Protein AF-A0A554L229-F1 (afdb_monomer)

Radius of gyration: 25.07 Å; Cα contacts (8 Å, |Δi|>4): 467; chains: 1; bounding box: 63×70×63 Å

pLDDT: mean 71.2, std 27.07, range [22.64, 98.06]

Sequence (435 aa):
MATAEKSLTEYTRAELLITAGRKVKTFGRPSSNILSWRRGLPQGSYSEGHNVLTDTPDIPREAVLIGDRTEFLFMEHYKRPRRWDILFIPQGRNPLAEIMNQTRPLEGGRFDPLKVEELGKGKAYAVLYRTSAQETKKIAQAIPEKGSKIVDLSAEIIDLDKMNDEEIDEDTAFMLESALCVEEYLSDYGSAGETDFRIWGGLNSAYHQWIEQESLHIIGLEQILLRTNIRMKDGTIKNGFRTSQEIRELRRQIKQREWIEPFITPDPVLNACELTVYPMEQEEITAGIYHAAAARCIEKAPTVAKLLRMIAGDENDHYNWFTVGVAQFAKFAKEATTHAIGKVIRNFYMPADEILDPKAERLKSFHSTVGVNRYSLARHLYTTTMRLVKSPLFDFLDPSEVRTAVSEYAEIDPNDDQKFRELILTRPAKNLALI

Secondary structure (DSSP, 8-state):
-TTHHHHHHHHTT-------SS------PPPP---------------------------PPPPPP-SSS---------SS----EEEEEESSS-THHHHHHH-PPPTT--PPP--EE--STTEEEEEE-S--HHHHHHHHHH---TT--EEEGGGT---GGGGGG-EEEHHHHHHHHHHHHHHTTHHHHHHHHHHHHTT-HHHHHHHHHHHHHHHHHHHHHHHHHHHSEEE-TTS-EEE-SS-HHHHHHHHHHHTTS-PPPTT--SSHHHHHHHHHHHHHHHHHHHHHHHHHHHHHHTTT-HHHHHHHHHHHHHHHHHHHHHHHHHHHHHHH-HHHHHHHHHHHHHH---HHHHHS-TTSHHHHHHHHHHT--HHHHHHHHHHHHHHHHTSGGGTTS-HHHHHHHHHHHTT--TT-HHHHIIIIISPPSS-----

Mean predicted aligned error: 14.59 Å

Solvent-accessible surface area (backbone atoms only — not comparable to full-atom values): 26002 Å² total; per-residue (Å²): 111,84,72,59,59,58,53,56,64,58,59,72,70,68,72,88,80,91,78,83,95,64,98,69,86,88,76,83,88,84,83,90,86,85,87,86,86,90,82,91,79,82,94,74,91,84,79,90,80,91,79,93,79,84,90,80,83,90,73,85,83,77,88,82,90,53,75,100,63,82,75,84,93,71,89,79,96,64,102,60,93,75,37,41,39,39,40,43,43,72,78,86,70,77,58,64,66,57,51,60,71,67,57,71,80,58,92,88,58,90,73,80,78,73,64,66,56,81,73,59,96,74,43,46,44,38,50,46,78,74,46,52,77,70,51,50,52,50,52,62,70,66,57,89,56,98,80,50,52,75,48,68,45,45,83,72,55,76,66,70,75,59,29,57,81,18,43,45,48,44,69,58,53,52,36,47,51,52,50,37,61,48,51,71,44,48,67,46,55,48,54,56,49,52,69,67,26,58,88,39,63,70,58,33,57,50,48,53,52,49,51,59,52,54,57,49,46,40,51,52,43,50,50,49,36,48,35,23,24,26,38,38,94,89,69,49,77,38,82,15,78,39,53,76,65,54,51,54,51,52,52,55,59,53,70,75,56,78,77,76,77,81,80,85,44,94,52,66,69,40,30,48,35,33,69,26,46,47,51,24,57,49,26,51,50,50,18,23,44,27,44,35,54,16,64,73,21,49,86,51,16,49,63,58,16,51,51,30,44,51,49,22,48,51,27,45,52,50,19,52,50,26,50,52,48,44,53,51,37,30,71,79,37,44,71,40,33,52,49,25,51,52,52,40,53,44,65,64,74,60,71,53,65,75,72,38,57,77,85,40,70,59,49,58,50,36,27,65,73,53,45,55,44,64,48,53,50,31,26,44,55,45,54,56,52,54,55,47,42,74,34,83,73,29,73,79,56,53,70,68,56,55,48,40,29,30,18,59,51,50,74,43,65,66,83,39,62,66,60,45,41,57,56,42,69,43,77,73,85,90,74,51,56,68,119

Nearest PDB structures (foldseek):
  6dzs-assembly1_B  TM=5.135E-01  e=1.060E+00  Mycolicibacterium hassiacum DSM 44199
  6u9d-assembly2_S-2  TM=5.053E-01  e=3.834E+00  Saccharomyces cerevisiae
  6u9d-assembly1_O  TM=2.849E-01  e=1.462E+00  Saccharomyces cerevisiae
  6u9d-assembly1_P  TM=2.665E-01  e=1.757E+00  Saccharomyces cerevisiae
  6u9d-assembly2_W-2  TM=2.901E-01  e=3.834E+00  Saccharomyces cerevisiae

Structure (mmCIF, N/CA/C/O backbone):
data_AF-A0A554L229-F1
#
_entry.id   AF-A0A554L229-F1
#
loop_
_atom_site.group_PDB
_atom_site.id
_atom_site.type_symbol
_atom_site.label_atom_id
_atom_site.label_alt_id
_atom_site.label_comp_id
_atom_site.label_asym_id
_atom_site.label_entity_id
_atom_site.label_seq_id
_atom_site.pdbx_PDB_ins_code
_atom_site.Cartn_x
_atom_site.Cartn_y
_atom_site.Cartn_z
_atom_site.occupancy
_atom_site.B_iso_or_equiv
_atom_site.auth_seq_id
_atom_site.auth_comp_id
_atom_site.auth_asym_id
_atom_site.auth_atom_id
_atom_site.pdbx_PDB_model_num
ATOM 1 N N . MET A 1 1 ? 26.329 12.599 -26.928 1.00 37.94 1 MET A N 1
ATOM 2 C CA . MET A 1 1 ? 25.759 13.905 -26.519 1.00 37.94 1 MET A CA 1
ATOM 3 C C . MET A 1 1 ? 24.803 14.472 -27.571 1.00 37.94 1 MET A C 1
ATOM 5 O O . MET A 1 1 ? 23.650 14.662 -27.227 1.00 37.94 1 MET A O 1
ATOM 9 N N . ALA A 1 2 ? 25.174 14.599 -28.853 1.00 27.39 2 ALA A N 1
ATOM 10 C CA . ALA A 1 2 ? 24.253 15.079 -29.908 1.00 27.39 2 ALA A CA 1
ATOM 11 C C . ALA A 1 2 ? 23.038 14.162 -30.217 1.00 27.39 2 ALA A C 1
ATOM 13 O O . ALA A 1 2 ? 22.063 14.595 -30.824 1.00 27.39 2 ALA A O 1
ATOM 14 N N . THR A 1 3 ? 23.069 12.894 -29.796 1.00 31.30 3 THR A N 1
ATOM 15 C CA . THR A 1 3 ? 21.941 11.949 -29.895 1.00 31.30 3 THR A CA 1
ATOM 16 C C . THR A 1 3 ? 20.962 12.027 -28.717 1.00 31.30 3 THR A C 1
ATOM 18 O O . THR A 1 3 ? 19.824 11.604 -28.875 1.00 31.30 3 THR A O 1
ATOM 21 N N . ALA A 1 4 ? 21.363 12.615 -27.582 1.00 33.75 4 ALA A N 1
ATOM 22 C CA . ALA A 1 4 ? 20.513 12.779 -26.395 1.00 33.75 4 ALA A CA 1
ATOM 23 C C . ALA A 1 4 ? 19.672 14.073 -26.438 1.00 33.75 4 ALA A C 1
ATOM 25 O O . ALA A 1 4 ? 18.568 14.117 -25.911 1.00 33.75 4 ALA A O 1
ATOM 26 N N . GLU A 1 5 ? 20.135 15.117 -27.136 1.00 30.19 5 GLU A N 1
ATOM 27 C CA . GLU A 1 5 ? 19.338 16.341 -27.345 1.00 30.19 5 GLU A CA 1
ATOM 28 C C . GLU A 1 5 ? 18.193 16.141 -28.350 1.00 30.19 5 GLU A C 1
ATOM 30 O O . GLU A 1 5 ? 17.148 16.793 -28.264 1.00 30.19 5 GLU A O 1
ATOM 35 N N . LYS A 1 6 ? 18.352 15.203 -29.293 1.00 30.55 6 LYS A N 1
ATOM 36 C CA . LYS A 1 6 ? 17.313 14.901 -30.286 1.00 30.55 6 LYS A CA 1
ATOM 37 C C . LYS A 1 6 ? 16.111 14.174 -29.677 1.00 30.55 6 LYS A C 1
ATOM 39 O O . LYS A 1 6 ? 14.998 14.431 -30.120 1.00 30.55 6 LYS A O 1
ATOM 44 N N . SER A 1 7 ? 16.315 13.345 -28.647 1.00 40.41 7 SER A N 1
ATOM 45 C CA . SER A 1 7 ? 15.213 12.681 -27.942 1.00 40.41 7 SER A CA 1
ATOM 46 C C . SER A 1 7 ? 14.443 13.661 -27.053 1.00 40.41 7 SER A C 1
ATOM 48 O O . SER A 1 7 ? 13.220 13.708 -27.145 1.00 40.41 7 SER A O 1
ATOM 50 N N . LEU A 1 8 ? 15.115 14.531 -26.287 1.00 32.31 8 LEU A N 1
ATOM 51 C CA . LEU A 1 8 ? 14.433 15.491 -25.400 1.00 32.31 8 LEU A CA 1
ATOM 52 C C . LEU A 1 8 ? 13.482 16.446 -26.144 1.00 32.31 8 LEU A C 1
ATOM 54 O O . LEU A 1 8 ? 12.397 16.749 -25.653 1.00 32.31 8 LEU A O 1
ATOM 58 N N . THR A 1 9 ? 13.867 16.887 -27.346 1.00 32.53 9 THR A N 1
ATOM 59 C CA . THR A 1 9 ? 13.079 17.849 -28.141 1.00 32.53 9 THR A CA 1
ATOM 60 C C . THR A 1 9 ? 11.821 17.216 -28.761 1.00 32.53 9 THR A C 1
ATOM 62 O O . THR A 1 9 ? 10.833 17.909 -29.012 1.00 32.53 9 THR A O 1
ATOM 65 N N . GLU A 1 10 ? 11.824 15.899 -28.999 1.00 32.06 10 GLU A N 1
ATOM 66 C CA . GLU A 1 10 ? 10.632 15.152 -29.428 1.00 32.06 10 GLU A CA 1
ATOM 67 C C . GLU A 1 10 ? 9.703 14.828 -28.244 1.00 32.06 10 GLU A C 1
ATOM 69 O O . GLU A 1 10 ? 8.482 14.852 -28.410 1.00 32.06 10 GLU A O 1
ATOM 74 N N . TYR A 1 11 ? 10.254 14.650 -27.036 1.00 33.91 11 TYR A N 1
ATOM 75 C CA . TYR A 1 11 ? 9.494 14.429 -25.797 1.00 33.91 11 TYR A CA 1
ATOM 76 C C . TYR A 1 11 ? 8.638 15.640 -25.383 1.00 33.91 11 TYR A C 1
ATOM 78 O O . TYR A 1 11 ? 7.490 15.466 -24.982 1.00 33.91 11 TYR A O 1
ATOM 86 N N . THR A 1 12 ? 9.123 16.876 -25.558 1.00 29.89 12 THR A N 1
ATOM 87 C CA . THR A 1 12 ? 8.361 18.095 -25.193 1.00 29.89 12 THR A CA 1
ATOM 88 C C . THR A 1 12 ? 7.158 18.360 -26.109 1.00 29.89 12 THR A C 1
ATOM 90 O O . THR A 1 12 ? 6.313 19.197 -25.809 1.00 29.89 12 THR A O 1
ATOM 93 N N . ARG A 1 13 ? 7.067 17.677 -27.259 1.00 25.86 13 ARG A N 1
ATOM 94 C CA . ARG A 1 13 ? 6.032 17.925 -28.278 1.00 25.86 13 ARG A CA 1
ATOM 95 C C . ARG A 1 13 ? 4.839 16.969 -28.200 1.00 25.86 13 ARG A C 1
ATOM 97 O O . ARG A 1 13 ? 3.888 17.147 -28.958 1.00 25.86 13 ARG A O 1
ATOM 104 N N . ALA A 1 14 ? 4.881 15.986 -27.300 1.00 26.55 14 ALA A N 1
ATOM 105 C CA . ALA A 1 14 ? 3.838 14.977 -27.106 1.00 26.55 14 ALA A CA 1
ATOM 106 C C . ALA A 1 14 ? 2.894 15.272 -25.919 1.00 26.55 14 ALA A C 1
ATOM 108 O O . ALA A 1 14 ? 2.173 14.379 -25.475 1.00 26.55 14 ALA A O 1
ATOM 109 N N . GLU A 1 15 ? 2.866 16.508 -25.413 1.00 29.64 15 GLU A N 1
ATOM 110 C CA . GLU A 1 15 ? 1.900 16.918 -24.391 1.00 29.64 15 GLU A CA 1
ATOM 111 C C . GLU A 1 15 ? 0.482 17.076 -24.969 1.00 29.64 15 GLU A C 1
ATOM 113 O O . GLU A 1 15 ? 0.286 17.607 -26.063 1.00 29.64 15 GLU A O 1
ATOM 118 N N . LEU A 1 16 ? -0.498 16.638 -24.168 1.00 30.58 16 LEU A N 1
ATOM 119 C CA . LEU A 1 16 ? -1.950 16.595 -24.391 1.00 30.58 16 LEU A CA 1
ATOM 120 C C . LEU A 1 16 ? -2.459 15.522 -25.357 1.00 30.58 16 LEU A C 1
ATOM 122 O O . LEU A 1 16 ? -2.734 15.799 -26.519 1.00 30.58 16 LEU A O 1
ATOM 126 N N . LEU A 1 17 ? -2.735 14.333 -24.805 1.00 24.17 17 LEU A N 1
ATOM 127 C CA . LEU A 1 17 ? -3.920 13.515 -25.108 1.00 24.17 17 LEU A CA 1
ATOM 128 C C . LEU A 1 17 ? -4.071 12.421 -24.030 1.00 24.17 17 LEU A C 1
ATOM 130 O O . LEU A 1 17 ? -3.557 11.315 -24.170 1.00 24.17 17 LEU A O 1
ATOM 134 N N . ILE A 1 18 ? -4.801 12.726 -22.954 1.00 27.67 18 ILE A N 1
ATOM 135 C CA . ILE A 1 18 ? -5.357 11.707 -22.053 1.00 27.67 18 ILE A CA 1
ATOM 136 C C . ILE A 1 18 ? -6.720 11.324 -22.629 1.00 27.67 18 ILE A C 1
ATOM 138 O O . ILE A 1 18 ? -7.575 12.177 -22.870 1.00 27.67 18 ILE A O 1
ATOM 142 N N . THR A 1 19 ? -6.925 10.049 -22.947 1.00 25.64 19 THR A N 1
ATOM 143 C CA . THR A 1 19 ? -8.244 9.536 -23.334 1.00 25.64 19 THR A CA 1
ATOM 144 C C . THR A 1 19 ? -8.440 8.171 -22.695 1.00 25.64 19 THR A C 1
ATOM 146 O O . THR A 1 19 ? -7.889 7.175 -23.158 1.00 25.64 19 THR A O 1
ATOM 149 N N . ALA A 1 20 ? -9.232 8.126 -21.624 1.00 27.44 20 ALA A N 1
ATOM 150 C CA . ALA A 1 20 ? -9.664 6.881 -21.010 1.00 27.44 20 ALA A CA 1
ATOM 151 C C . ALA A 1 20 ? -10.672 6.156 -21.922 1.00 27.44 20 ALA A C 1
ATOM 153 O O . ALA A 1 20 ? -11.583 6.750 -22.508 1.00 27.44 20 ALA A O 1
ATOM 154 N N . GLY A 1 21 ? -10.484 4.846 -22.065 1.00 24.97 21 GLY A N 1
ATOM 155 C CA . GLY A 1 21 ? -11.204 3.994 -23.001 1.00 24.97 21 GLY A CA 1
ATOM 156 C C . GLY A 1 21 ? -12.702 3.867 -22.717 1.00 24.97 21 GLY A C 1
ATOM 157 O O . GLY A 1 21 ? -13.130 3.015 -21.945 1.00 24.97 21 GLY A O 1
ATOM 158 N N . ARG A 1 22 ? -13.519 4.610 -23.468 1.00 24.34 22 ARG A N 1
ATOM 159 C CA . ARG A 1 22 ? -14.830 4.159 -23.968 1.00 24.34 22 ARG A CA 1
ATOM 160 C C . ARG A 1 22 ? -14.999 4.658 -25.401 1.00 24.34 22 ARG A C 1
ATOM 162 O O . ARG A 1 22 ? -14.650 5.791 -25.710 1.00 24.34 22 ARG A O 1
ATOM 169 N N . LYS A 1 23 ? -15.523 3.808 -26.294 1.00 27.88 23 LYS A N 1
ATOM 170 C CA . LYS A 1 23 ? -15.793 4.149 -27.704 1.00 27.88 23 LYS A CA 1
ATOM 171 C C . LYS A 1 23 ? -16.646 5.423 -27.794 1.00 27.88 23 LYS A C 1
ATOM 173 O O . LYS A 1 23 ? -17.853 5.366 -27.575 1.00 27.88 23 LYS A O 1
ATOM 178 N N . VAL A 1 24 ? -16.039 6.539 -28.190 1.00 25.31 24 VAL A N 1
ATOM 179 C CA . VAL A 1 24 ? -16.745 7.757 -28.606 1.00 25.31 24 VAL A CA 1
ATOM 180 C C . VAL A 1 24 ? -16.490 7.954 -30.097 1.00 25.31 24 VAL A C 1
ATOM 182 O O . VAL A 1 24 ? -15.347 7.997 -30.545 1.00 25.31 24 VAL A O 1
ATOM 185 N N . LYS A 1 25 ? -17.573 8.019 -30.883 1.00 23.72 25 LYS A N 1
ATOM 186 C CA . LYS A 1 25 ? -17.527 8.367 -32.309 1.00 23.72 25 LYS A CA 1
ATOM 187 C C . LYS A 1 25 ? -16.909 9.758 -32.460 1.00 23.72 25 LYS A C 1
ATOM 189 O O . LYS A 1 25 ? -17.358 10.712 -31.832 1.00 23.72 25 LYS A O 1
ATOM 194 N N . THR A 1 26 ? -15.890 9.849 -33.302 1.00 25.80 26 THR A N 1
ATOM 195 C CA . THR A 1 26 ? -15.158 11.070 -33.630 1.00 25.80 26 THR A CA 1
ATOM 196 C C . THR A 1 26 ? -16.073 12.149 -34.214 1.00 25.80 26 THR A C 1
ATOM 198 O O . THR A 1 26 ? -16.782 11.908 -35.186 1.00 25.80 26 THR A O 1
ATOM 201 N N . PHE A 1 27 ? -15.997 13.365 -33.667 1.00 23.86 27 PHE A N 1
ATOM 202 C CA . PHE A 1 27 ? -16.415 14.593 -34.346 1.00 23.86 27 PHE A CA 1
ATOM 203 C C . PHE A 1 27 ? -15.426 15.727 -34.041 1.00 23.86 27 PHE A C 1
ATOM 205 O O . PHE A 1 27 ? -15.260 16.1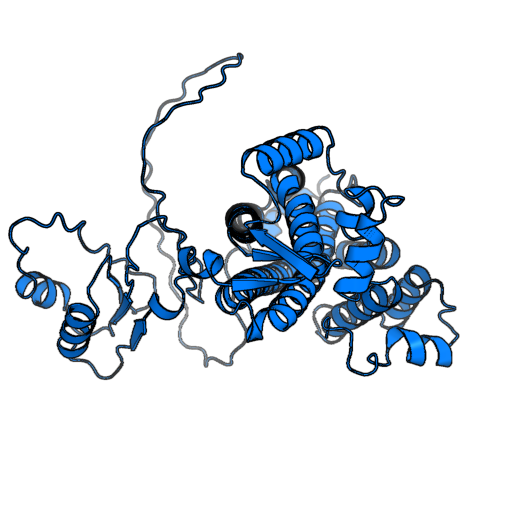14 -32.889 1.00 23.86 27 PHE A O 1
ATOM 212 N N . GLY A 1 28 ? -14.821 16.263 -35.108 1.00 26.09 28 GLY A N 1
ATOM 213 C CA . GLY A 1 28 ? -14.276 17.625 -35.189 1.00 26.09 28 GLY A CA 1
ATOM 214 C C . GLY A 1 28 ? -12.879 17.881 -34.604 1.00 26.09 28 GLY A C 1
ATOM 215 O O . GLY A 1 28 ? -12.642 17.707 -33.414 1.00 26.09 28 GLY A O 1
ATOM 216 N N . ARG A 1 29 ? -11.968 18.384 -35.451 1.00 28.12 29 ARG A N 1
ATOM 217 C CA . ARG A 1 29 ? -10.672 18.977 -35.057 1.00 28.12 29 ARG A CA 1
ATOM 218 C C . ARG A 1 29 ? -10.885 20.263 -34.232 1.00 28.12 29 ARG A C 1
ATOM 220 O O . ARG A 1 29 ? -11.740 21.052 -34.632 1.00 28.12 29 ARG A O 1
ATOM 227 N N . PRO A 1 30 ? -10.085 20.560 -33.189 1.00 28.72 30 PRO A N 1
ATOM 228 C CA . PRO A 1 30 ? -10.043 21.892 -32.596 1.00 28.72 30 PRO A CA 1
ATOM 229 C C . PRO A 1 30 ? -8.949 22.768 -33.229 1.00 28.72 30 PRO A C 1
ATOM 231 O O . PRO A 1 30 ? -7.816 22.337 -33.433 1.00 28.72 30 PRO A O 1
ATOM 234 N N . SER A 1 31 ? -9.319 24.012 -33.528 1.00 26.50 31 SER A N 1
ATOM 235 C CA . SER A 1 31 ? -8.437 25.121 -33.894 1.00 26.50 31 SER A CA 1
ATOM 236 C C . SER A 1 31 ? -7.717 25.679 -32.664 1.00 26.50 31 SER A C 1
ATOM 238 O O . SER A 1 31 ? -8.338 25.909 -31.628 1.00 26.50 31 SER A O 1
ATOM 240 N N . SER A 1 32 ? -6.422 25.938 -32.810 1.00 28.80 32 SER A N 1
ATOM 241 C CA . SER A 1 32 ? -5.545 26.611 -31.851 1.00 28.80 32 SER A CA 1
ATOM 242 C C . SER A 1 32 ? -5.944 28.071 -31.627 1.00 28.80 32 SER A C 1
ATOM 244 O O . SER A 1 32 ? -6.038 28.803 -32.606 1.00 28.80 32 SER A O 1
ATOM 246 N N . ASN A 1 33 ? -6.099 28.493 -30.368 1.00 24.30 33 ASN A N 1
ATOM 247 C CA . ASN A 1 33 ? -5.872 29.868 -29.903 1.00 24.30 33 ASN A CA 1
ATOM 248 C C . ASN A 1 33 ? -5.731 29.858 -28.370 1.00 24.30 33 ASN A C 1
ATOM 250 O O . ASN A 1 33 ? -6.716 29.658 -27.664 1.00 24.30 33 ASN A O 1
ATOM 254 N N . ILE A 1 34 ? -4.515 30.075 -27.858 1.00 24.78 34 ILE A N 1
ATOM 255 C CA . ILE A 1 34 ? -4.251 30.363 -26.440 1.00 24.78 34 ILE A CA 1
ATOM 256 C C . ILE A 1 34 ? -3.692 31.786 -26.367 1.00 24.78 34 ILE A C 1
ATOM 258 O O . ILE A 1 34 ? -2.659 32.086 -26.963 1.00 24.78 34 ILE A O 1
ATOM 262 N N . LEU A 1 35 ? -4.400 32.660 -25.650 1.00 23.56 35 LEU A N 1
ATOM 263 C CA . LEU A 1 35 ? -3.961 34.002 -25.274 1.00 23.56 35 LEU A CA 1
ATOM 264 C C . LEU A 1 35 ? -3.242 33.921 -23.923 1.00 23.56 35 LEU A C 1
ATOM 266 O O . LEU A 1 35 ? -3.842 33.556 -22.916 1.00 23.56 35 LEU A O 1
ATOM 270 N N . SER A 1 36 ? -1.961 34.283 -23.900 1.00 24.09 36 SER A N 1
ATOM 271 C CA . SER A 1 36 ? -1.165 34.428 -22.680 1.00 24.09 36 SER A CA 1
ATOM 272 C C . SER A 1 36 ? -1.418 35.782 -22.012 1.00 24.09 36 SER A C 1
ATOM 274 O O . SER A 1 36 ? -1.307 36.814 -22.677 1.00 24.09 36 SER A O 1
ATOM 276 N N . TRP A 1 37 ? -1.633 35.803 -20.696 1.00 22.64 37 TRP A N 1
ATOM 277 C CA . TRP A 1 37 ? -1.508 37.012 -19.876 1.00 22.64 37 TRP A CA 1
ATOM 278 C C . TRP A 1 37 ? -0.341 36.855 -18.894 1.00 22.64 37 TRP A C 1
ATOM 280 O O . TRP A 1 37 ? -0.386 36.035 -17.985 1.00 22.64 37 TRP A O 1
ATOM 290 N N . ARG A 1 38 ? 0.716 37.657 -19.092 1.00 26.14 38 ARG A N 1
ATOM 291 C CA . ARG A 1 38 ? 1.818 37.869 -18.138 1.00 26.14 38 ARG A CA 1
ATOM 292 C C . ARG A 1 38 ? 1.557 39.144 -17.327 1.00 26.14 38 ARG A C 1
ATOM 294 O O . ARG A 1 38 ? 1.448 40.225 -17.897 1.00 26.14 38 ARG A O 1
ATOM 301 N N . ARG A 1 39 ? 1.584 39.030 -16.001 1.00 26.48 39 ARG A N 1
ATOM 302 C CA . ARG A 1 39 ? 2.042 40.054 -15.039 1.00 26.48 39 ARG A CA 1
ATOM 303 C C . ARG A 1 39 ? 2.877 39.263 -14.024 1.00 26.48 39 ARG A C 1
ATOM 305 O O . ARG A 1 39 ? 2.386 38.265 -13.529 1.00 26.48 39 ARG A O 1
ATOM 312 N N . GLY A 1 40 ? 4.157 39.508 -13.774 1.00 29.08 40 GLY A N 1
ATOM 313 C CA . GLY A 1 40 ? 4.840 40.784 -13.607 1.00 29.08 40 GLY A CA 1
ATOM 314 C C . GLY A 1 40 ? 5.131 40.950 -12.115 1.00 29.08 40 GLY A C 1
ATOM 315 O O . GLY A 1 40 ? 4.397 41.670 -11.451 1.00 29.08 40 GLY A O 1
ATOM 316 N N . LEU A 1 41 ? 6.153 40.262 -11.591 1.00 26.88 41 LEU A N 1
ATOM 317 C CA . LEU A 1 41 ? 6.695 40.497 -10.247 1.00 26.88 41 LEU A CA 1
ATOM 318 C C . LEU A 1 41 ? 8.235 40.531 -10.296 1.00 26.88 41 LEU A C 1
ATOM 320 O O . LEU A 1 41 ? 8.818 39.862 -11.155 1.00 26.88 41 LEU A O 1
ATOM 324 N N . PRO A 1 42 ? 8.892 41.350 -9.453 1.00 28.67 42 PRO A N 1
ATOM 325 C CA . PRO A 1 42 ? 10.287 41.734 -9.630 1.00 28.67 42 PRO A CA 1
ATOM 326 C C . PRO A 1 42 ? 11.250 40.689 -9.067 1.00 28.67 42 PRO A C 1
ATOM 328 O O . PRO A 1 42 ? 10.985 40.067 -8.042 1.00 28.67 42 PRO A O 1
ATOM 331 N N . GLN A 1 43 ? 12.409 40.569 -9.715 1.00 33.81 43 GLN A N 1
ATOM 332 C CA . GLN A 1 43 ? 13.576 39.889 -9.165 1.00 33.81 43 GLN A CA 1
ATOM 333 C C . GLN A 1 43 ? 14.055 40.606 -7.896 1.00 33.81 43 GLN A C 1
ATOM 335 O O . GLN A 1 43 ? 14.365 41.796 -7.932 1.00 33.81 43 GLN A O 1
ATOM 340 N N . GLY A 1 44 ? 14.138 39.864 -6.794 1.00 26.09 44 GLY A N 1
ATOM 341 C CA . GLY A 1 44 ? 14.728 40.304 -5.537 1.00 26.09 44 GLY A CA 1
ATOM 342 C C . GLY A 1 44 ? 15.333 39.109 -4.808 1.00 26.09 44 GLY A C 1
ATOM 343 O O . GLY A 1 44 ? 14.631 38.186 -4.416 1.00 26.09 44 GLY A O 1
ATOM 344 N N . SER A 1 45 ? 16.653 39.134 -4.692 1.00 28.06 45 SER A N 1
ATOM 345 C CA . SER A 1 45 ? 17.529 38.234 -3.942 1.00 28.06 45 SER A CA 1
ATOM 346 C C . SER A 1 45 ? 17.151 38.097 -2.466 1.00 28.06 45 SER A C 1
ATOM 348 O O . SER A 1 45 ? 17.006 39.125 -1.811 1.00 28.06 45 SER A O 1
ATOM 350 N N . TYR A 1 46 ? 17.156 36.875 -1.920 1.00 25.78 46 TYR A N 1
ATOM 351 C CA . TYR A 1 46 ? 17.410 36.646 -0.494 1.00 25.78 46 TYR A CA 1
ATOM 352 C C . TYR A 1 46 ? 18.271 35.400 -0.263 1.00 25.78 46 TYR A C 1
ATOM 354 O O . TYR A 1 46 ? 18.086 34.352 -0.876 1.00 25.78 46 TYR A O 1
ATOM 362 N N . SER A 1 47 ? 19.255 35.614 0.601 1.00 26.28 47 SER A N 1
ATOM 363 C CA . SER A 1 47 ? 20.271 34.720 1.138 1.00 26.28 47 SER A CA 1
ATOM 364 C C . SER A 1 47 ? 19.751 33.848 2.287 1.00 26.28 47 SER A C 1
ATOM 366 O O . SER A 1 47 ? 18.749 34.177 2.912 1.00 26.28 47 SER A O 1
ATOM 368 N N . GLU A 1 48 ? 20.513 32.787 2.554 1.00 29.36 48 GLU A N 1
ATOM 369 C CA . GLU A 1 48 ? 20.670 31.976 3.775 1.00 29.36 48 GLU A CA 1
ATOM 370 C C . GLU A 1 48 ? 19.930 32.392 5.067 1.00 29.36 48 GLU A C 1
ATOM 372 O O . GLU A 1 48 ? 19.979 33.547 5.489 1.00 29.36 48 GLU A O 1
ATOM 377 N N . GLY A 1 49 ? 19.421 31.385 5.793 1.00 23.05 49 GLY A N 1
ATOM 378 C CA . GLY A 1 49 ? 19.261 31.439 7.252 1.00 23.05 49 GLY A CA 1
ATOM 379 C C . GLY A 1 49 ? 17.893 30.999 7.779 1.00 23.05 49 GLY A C 1
ATOM 380 O O . GLY A 1 49 ? 16.876 31.618 7.495 1.00 23.05 49 GLY A O 1
ATOM 381 N N . HIS A 1 50 ? 17.899 29.936 8.584 1.00 31.44 50 HIS A N 1
ATOM 382 C CA . HIS A 1 50 ? 16.769 29.341 9.306 1.00 31.44 50 HIS A CA 1
ATOM 383 C C . HIS A 1 50 ? 15.834 30.342 10.008 1.00 31.44 50 HIS A C 1
ATOM 385 O O . HIS A 1 50 ? 16.313 31.272 10.649 1.00 31.44 50 HIS A O 1
ATOM 391 N N . ASN A 1 51 ? 14.525 30.047 10.027 1.00 24.06 51 ASN A N 1
ATOM 392 C CA . ASN A 1 51 ? 13.691 30.170 11.229 1.00 24.06 51 ASN A CA 1
ATOM 393 C C . ASN A 1 51 ? 12.403 29.340 11.123 1.00 24.06 51 ASN A C 1
ATOM 395 O O . ASN A 1 51 ? 11.647 29.429 10.160 1.00 24.06 51 ASN A O 1
ATOM 399 N N . VAL A 1 52 ? 12.178 28.552 12.174 1.00 33.31 52 VAL A N 1
ATOM 400 C CA . VAL A 1 52 ? 10.911 27.920 12.541 1.00 33.31 52 VAL A CA 1
ATOM 401 C C . VAL A 1 52 ? 9.879 29.020 12.800 1.00 33.31 52 VAL A C 1
ATOM 403 O O . VAL A 1 52 ? 10.120 29.898 13.625 1.00 33.31 52 VAL A O 1
ATOM 406 N N . LEU A 1 53 ? 8.728 28.956 12.131 1.00 24.61 53 LEU A N 1
ATOM 407 C CA . LEU A 1 53 ? 7.525 29.698 12.507 1.00 24.61 53 LEU A CA 1
ATOM 408 C C . LEU A 1 53 ? 6.362 28.711 12.628 1.00 24.61 53 LEU A C 1
ATOM 410 O O . LEU A 1 53 ? 5.676 28.385 11.663 1.00 24.61 53 LEU A O 1
ATOM 414 N N . THR A 1 54 ? 6.185 28.215 13.849 1.00 34.50 54 THR A N 1
ATOM 415 C CA . THR A 1 54 ? 4.878 27.839 14.387 1.00 34.50 54 THR A CA 1
ATOM 416 C C . THR A 1 54 ? 4.042 29.109 14.571 1.00 34.50 54 THR A C 1
ATOM 418 O O . THR A 1 54 ? 4.602 30.154 14.892 1.00 34.50 54 THR A O 1
ATOM 421 N N . ASP A 1 55 ? 2.725 28.982 14.411 1.00 29.72 55 ASP A N 1
ATOM 422 C CA . ASP A 1 55 ? 1.674 30.001 14.589 1.00 29.72 55 ASP A CA 1
ATOM 423 C C . ASP A 1 55 ? 1.284 30.814 13.341 1.00 29.72 55 ASP A C 1
ATOM 425 O O . ASP A 1 55 ? 1.688 31.955 13.130 1.00 29.72 55 ASP A O 1
ATOM 429 N N . THR A 1 56 ? 0.357 30.247 12.563 1.00 26.06 56 THR A N 1
ATOM 430 C CA . THR A 1 56 ? -0.649 31.031 11.825 1.00 26.06 56 THR A CA 1
ATOM 431 C C . THR A 1 56 ? -2.056 30.555 12.216 1.00 26.06 56 THR A C 1
ATOM 433 O O . THR A 1 56 ? -2.298 29.348 12.231 1.00 26.06 56 THR A O 1
ATOM 436 N N . PRO A 1 57 ? -2.985 31.467 12.567 1.00 27.25 57 PRO A N 1
ATOM 437 C CA . PRO A 1 57 ? -4.367 31.120 12.881 1.00 27.25 57 PRO A CA 1
ATOM 438 C C . PRO A 1 57 ? -5.215 30.966 11.607 1.00 27.25 57 PRO A C 1
ATOM 440 O O . PRO A 1 57 ? -5.090 31.760 10.677 1.00 27.25 57 PRO A O 1
ATOM 443 N N . ASP A 1 58 ? -6.078 29.945 11.615 1.00 34.78 58 ASP A N 1
ATOM 444 C CA . ASP A 1 58 ? -7.280 29.723 10.795 1.00 34.78 58 ASP A CA 1
ATOM 445 C C . ASP A 1 58 ? -7.324 30.385 9.403 1.00 34.78 58 ASP A C 1
ATOM 447 O O . ASP A 1 58 ? -7.980 31.409 9.192 1.00 34.78 58 ASP A O 1
ATOM 451 N N . ILE A 1 59 ? -6.717 29.722 8.415 1.00 25.48 59 ILE A N 1
ATOM 452 C CA . ILE A 1 59 ? -7.033 29.917 6.993 1.00 25.48 59 ILE A CA 1
ATOM 453 C C . ILE A 1 59 ? -7.838 28.689 6.528 1.00 25.48 59 ILE A C 1
ATOM 455 O O . ILE A 1 59 ? -7.369 27.563 6.724 1.00 25.48 59 ILE A O 1
ATOM 459 N N . PRO A 1 60 ? -9.039 28.843 5.931 1.00 27.58 60 PRO A N 1
ATOM 460 C CA . PRO A 1 60 ? -9.767 27.714 5.362 1.00 27.58 60 PRO A CA 1
ATOM 461 C C . PRO A 1 60 ? -8.964 27.144 4.191 1.00 27.58 60 PRO A C 1
ATOM 463 O O . PRO A 1 60 ? -8.640 27.874 3.256 1.00 27.58 60 PRO A O 1
ATOM 466 N N . ARG A 1 61 ? -8.637 25.850 4.246 1.00 30.08 61 ARG A N 1
ATOM 467 C CA . ARG A 1 61 ? -7.984 25.143 3.139 1.00 30.08 61 ARG A CA 1
ATOM 468 C C . ARG A 1 61 ? -8.954 25.064 1.956 1.00 30.08 61 ARG A C 1
ATOM 470 O O . ARG A 1 61 ? -10.104 24.656 2.114 1.00 30.08 61 ARG A O 1
ATOM 477 N N . GLU A 1 62 ? -8.496 25.542 0.807 1.00 27.77 62 GLU A N 1
ATOM 478 C CA . GLU A 1 62 ? -9.249 25.641 -0.442 1.00 27.77 62 GLU A CA 1
ATOM 479 C C . GLU A 1 62 ? -9.492 24.252 -1.066 1.00 27.77 62 GLU A C 1
ATOM 481 O O . GLU A 1 62 ? -8.739 23.312 -0.826 1.00 27.77 62 GLU A O 1
ATOM 486 N N . ALA A 1 63 ? -10.568 24.114 -1.849 1.00 28.91 63 ALA A N 1
ATOM 487 C CA . ALA A 1 63 ? -10.917 22.875 -2.545 1.00 28.91 63 ALA A CA 1
ATOM 488 C C . ALA A 1 63 ? -10.115 22.734 -3.850 1.00 28.91 63 ALA A C 1
ATOM 490 O O . ALA A 1 63 ? -10.095 23.665 -4.658 1.00 28.91 63 ALA A O 1
ATOM 491 N N . VAL A 1 64 ? -9.517 21.562 -4.078 1.00 24.98 64 VAL A N 1
ATOM 492 C CA . VAL A 1 64 ? -8.806 21.217 -5.319 1.00 24.98 64 VAL A CA 1
ATOM 493 C C . VAL A 1 64 ? -9.704 20.339 -6.197 1.00 24.98 64 VAL A C 1
ATOM 495 O O . VAL A 1 64 ? -10.368 19.423 -5.717 1.00 24.98 64 VAL A O 1
ATOM 498 N N . LEU A 1 65 ? -9.771 20.664 -7.489 1.00 26.42 65 LEU A N 1
ATOM 499 C CA . LEU A 1 65 ? -10.505 19.916 -8.512 1.00 26.42 65 LEU A CA 1
ATOM 500 C C . LEU A 1 65 ? -9.624 18.795 -9.071 1.00 26.42 65 LEU A C 1
ATOM 502 O O . LEU A 1 65 ? -8.569 19.076 -9.635 1.00 26.42 65 LEU A O 1
ATOM 506 N N . ILE A 1 66 ? -10.102 17.553 -8.991 1.00 27.78 66 ILE A N 1
ATOM 507 C CA . ILE A 1 66 ? -9.475 16.378 -9.611 1.00 27.78 66 ILE A CA 1
ATOM 508 C C . ILE A 1 66 ? -10.315 15.974 -10.827 1.00 27.78 66 ILE A C 1
ATOM 510 O O . ILE A 1 66 ? -11.535 15.923 -10.716 1.00 27.78 66 ILE A O 1
ATOM 514 N N . GLY A 1 67 ? -9.634 15.731 -11.956 1.00 28.97 67 GLY A N 1
ATOM 515 C CA . GLY A 1 67 ? -10.075 15.326 -13.305 1.00 28.97 67 GLY A CA 1
ATOM 516 C C . GLY A 1 67 ? -11.504 14.809 -13.581 1.00 28.97 67 GLY A C 1
ATOM 517 O O . GLY A 1 67 ? -12.522 15.234 -13.053 1.00 28.97 67 GLY A O 1
ATOM 518 N N . ASP A 1 68 ? -11.628 13.945 -14.584 1.00 30.91 68 ASP A N 1
ATOM 519 C CA . ASP A 1 68 ? -12.893 13.539 -15.215 1.00 30.91 68 ASP A CA 1
ATOM 520 C C . ASP A 1 68 ? -13.748 12.553 -14.388 1.00 30.91 68 ASP A C 1
ATOM 522 O O . ASP A 1 68 ? -14.835 12.146 -14.820 1.00 30.91 68 ASP A O 1
ATOM 526 N N . ARG A 1 69 ? -13.317 12.257 -13.156 1.00 30.84 69 ARG A N 1
ATOM 527 C CA . ARG A 1 69 ? -14.146 11.755 -12.055 1.00 30.84 69 ARG A CA 1
ATOM 528 C C . ARG A 1 69 ? -13.962 12.673 -10.858 1.00 30.84 69 ARG A C 1
ATOM 530 O O . ARG A 1 69 ? -12.858 12.842 -10.366 1.00 30.84 69 ARG A O 1
ATOM 537 N N . THR A 1 70 ? -15.058 13.285 -10.436 1.00 34.72 70 THR A N 1
ATOM 538 C CA . THR A 1 70 ? -15.056 14.247 -9.342 1.00 34.72 70 THR A CA 1
ATOM 539 C C . THR A 1 70 ? -15.423 13.522 -8.054 1.00 34.72 70 THR A C 1
ATOM 541 O O . THR A 1 70 ? -16.607 13.345 -7.774 1.00 34.72 70 THR A O 1
ATOM 544 N N . GLU A 1 71 ? -14.419 13.075 -7.307 1.00 31.91 71 GLU A N 1
ATOM 545 C CA . GLU A 1 71 ? -14.565 12.638 -5.915 1.00 31.91 71 GLU A CA 1
ATOM 546 C C . GLU A 1 71 ? -13.901 13.703 -5.031 1.00 31.91 71 GLU A C 1
ATOM 548 O O . GLU A 1 71 ? -12.826 14.209 -5.355 1.00 31.91 71 GLU A O 1
ATOM 553 N N . PHE A 1 72 ? -14.594 14.141 -3.977 1.00 35.00 72 PHE A N 1
ATOM 554 C CA . PHE A 1 72 ? -14.109 15.186 -3.074 1.00 35.00 72 PHE A CA 1
ATOM 555 C C . PHE A 1 72 ? -14.063 14.646 -1.648 1.00 35.00 72 PHE A C 1
ATOM 557 O O . PHE A 1 72 ? -15.109 14.424 -1.035 1.00 35.00 72 PHE A O 1
ATOM 564 N N . LEU A 1 73 ? -12.866 14.521 -1.076 1.00 30.53 73 LEU A N 1
ATOM 565 C CA . LEU A 1 73 ? -12.717 14.212 0.341 1.00 30.53 73 LEU A CA 1
ATOM 566 C C . LEU A 1 73 ? -12.649 15.512 1.155 1.00 30.53 73 LEU A C 1
ATOM 568 O O . LEU A 1 73 ? -11.676 16.259 1.091 1.00 30.53 73 LEU A O 1
ATOM 572 N N . PHE A 1 74 ? -13.687 15.785 1.949 1.00 35.66 74 PHE A N 1
ATOM 573 C CA . PHE A 1 74 ? -13.699 16.887 2.916 1.00 35.66 74 PHE A CA 1
ATOM 574 C C . PHE A 1 74 ? -13.678 16.331 4.341 1.00 35.66 74 PHE A C 1
ATOM 576 O O . PHE A 1 74 ? -14.641 15.702 4.782 1.00 35.66 74 PHE A O 1
ATOM 583 N N . MET A 1 75 ? -12.615 16.615 5.095 1.00 29.17 75 MET A N 1
ATOM 584 C CA . MET A 1 75 ? -12.561 16.353 6.535 1.00 29.17 75 MET A CA 1
ATOM 585 C C . MET A 1 75 ? -12.802 17.656 7.303 1.00 29.17 75 MET A C 1
ATOM 587 O O . MET A 1 75 ? -11.960 18.550 7.305 1.00 29.17 75 MET A O 1
ATOM 591 N N . GLU A 1 76 ? -13.956 17.781 7.964 1.00 35.62 76 GLU A N 1
ATOM 592 C CA . GLU A 1 76 ? -14.275 18.928 8.824 1.00 35.62 76 GLU A CA 1
ATOM 593 C C . GLU A 1 76 ? -14.517 18.490 10.280 1.00 35.62 76 GLU A C 1
ATOM 595 O O . GLU A 1 76 ? -15.224 17.523 10.555 1.00 35.62 76 GLU A O 1
ATOM 600 N N . HIS A 1 77 ? -13.984 19.253 11.239 1.00 30.19 77 HIS A N 1
ATOM 601 C CA . HIS A 1 77 ? -14.297 19.133 12.666 1.00 30.19 77 HIS A CA 1
ATOM 602 C C . HIS A 1 77 ? -15.415 20.113 13.056 1.00 30.19 77 HIS A C 1
ATOM 604 O O . HIS A 1 77 ? -15.150 21.251 13.440 1.00 30.19 77 HIS A O 1
ATOM 610 N N . TYR A 1 78 ? -16.679 19.682 13.000 1.00 29.42 78 TYR A N 1
ATOM 611 C CA . TYR A 1 78 ? -17.797 20.440 13.575 1.00 29.42 78 TYR A CA 1
ATOM 612 C C . TYR A 1 78 ? -18.820 19.530 14.257 1.00 29.42 78 TYR A C 1
ATOM 614 O O . TYR A 1 78 ? -19.176 18.481 13.741 1.00 29.42 78 TYR A O 1
ATOM 622 N N . LYS A 1 79 ? -19.388 20.011 15.372 1.00 29.19 79 LYS A N 1
ATOM 623 C CA . LYS A 1 79 ? -20.401 19.332 16.212 1.00 29.19 79 LYS A CA 1
ATOM 624 C C . LYS A 1 79 ? -21.758 19.044 15.530 1.00 29.19 79 LYS A C 1
ATOM 626 O O . LYS A 1 79 ? -22.724 18.720 16.218 1.00 29.19 79 LYS A O 1
ATOM 631 N N . ARG A 1 80 ? -21.900 19.262 14.216 1.00 30.28 80 ARG A N 1
ATOM 632 C CA . ARG A 1 80 ? -23.125 18.983 13.444 1.00 30.28 80 ARG A CA 1
ATOM 633 C C . ARG A 1 80 ? -22.751 18.558 12.017 1.00 30.28 80 ARG A C 1
ATOM 635 O O . ARG A 1 80 ? -21.983 19.293 11.393 1.00 30.28 80 ARG A O 1
ATOM 642 N N . PRO A 1 81 ? -23.326 17.468 11.474 1.00 31.91 81 PRO A N 1
ATOM 643 C CA . PRO A 1 81 ? -23.074 17.055 10.098 1.00 31.91 81 PRO A CA 1
ATOM 644 C C . PRO A 1 81 ? -23.552 18.148 9.135 1.00 31.91 81 PRO A C 1
ATOM 646 O O . PRO A 1 81 ? -24.689 18.622 9.219 1.00 31.91 81 PRO A O 1
ATOM 649 N N . ARG A 1 82 ? -22.661 18.588 8.246 1.00 41.72 82 ARG A N 1
ATOM 650 C CA . ARG A 1 82 ? -22.975 19.529 7.159 1.00 41.72 82 ARG A CA 1
ATOM 651 C C . ARG A 1 82 ? -23.301 18.744 5.892 1.00 41.72 82 ARG A C 1
ATOM 653 O O . ARG A 1 82 ? -23.024 17.558 5.832 1.00 41.72 82 ARG A O 1
ATOM 660 N N . ARG A 1 83 ? -23.929 19.375 4.902 1.00 37.38 83 ARG A N 1
ATOM 661 C CA . ARG A 1 83 ? -24.276 18.756 3.615 1.00 37.38 83 ARG A CA 1
ATOM 662 C C . ARG A 1 83 ? -23.687 19.585 2.479 1.00 37.38 83 ARG A C 1
ATOM 664 O O . ARG A 1 83 ? -23.752 20.816 2.518 1.00 37.38 83 ARG A O 1
ATOM 671 N N . TRP A 1 84 ? -23.117 18.888 1.502 1.00 41.19 84 TRP A N 1
ATOM 672 C CA . TRP A 1 84 ? -22.510 19.442 0.296 1.00 41.19 84 TRP A CA 1
ATOM 673 C C . TRP A 1 84 ? -23.243 18.852 -0.910 1.00 41.19 84 TRP A C 1
ATOM 675 O O . TRP A 1 84 ? -23.509 17.652 -0.931 1.00 41.19 84 TRP A O 1
ATOM 685 N N . ASP A 1 85 ? -23.596 19.675 -1.894 1.00 38.94 85 ASP A N 1
ATOM 686 C CA . ASP A 1 85 ? -24.284 19.215 -3.103 1.00 38.94 85 ASP A CA 1
ATOM 687 C C . ASP A 1 85 ? -23.599 19.820 -4.342 1.00 38.94 85 ASP A C 1
ATOM 689 O O . ASP A 1 85 ? -23.264 21.005 -4.365 1.00 38.94 85 ASP A O 1
ATOM 693 N N . ILE A 1 86 ? -23.397 19.025 -5.396 1.00 42.59 86 ILE A N 1
ATOM 694 C CA . ILE A 1 86 ? -22.918 19.522 -6.698 1.00 42.59 86 ILE A CA 1
ATOM 695 C C . ILE A 1 86 ? -24.072 19.496 -7.689 1.00 42.59 86 ILE A C 1
ATOM 697 O O . ILE A 1 86 ? -24.747 18.475 -7.864 1.00 42.59 86 ILE A O 1
ATOM 701 N N . LEU A 1 87 ? -24.277 20.623 -8.365 1.00 40.22 87 LEU A N 1
ATOM 702 C CA . LEU A 1 87 ? -25.314 20.810 -9.360 1.00 40.22 87 LEU A CA 1
ATOM 703 C C . LEU A 1 87 ? -24.740 20.823 -10.782 1.00 40.22 87 LEU A C 1
ATOM 705 O O . LEU A 1 87 ? -23.904 21.656 -11.132 1.00 40.22 87 LEU A O 1
ATOM 709 N N . PHE A 1 88 ? -25.273 19.940 -11.626 1.00 41.97 88 PHE A N 1
ATOM 710 C CA . PHE A 1 88 ? -24.978 19.876 -13.055 1.00 41.97 88 PHE A CA 1
ATOM 711 C C . PHE A 1 88 ? -26.058 20.622 -13.851 1.00 41.97 88 PHE A C 1
ATOM 713 O O . PHE A 1 88 ? -27.241 20.287 -13.737 1.00 41.97 88 PHE A O 1
ATOM 720 N N . ILE A 1 89 ? -25.674 21.589 -14.689 1.00 43.00 89 ILE A N 1
ATOM 721 C CA . ILE A 1 89 ? -26.616 22.361 -15.518 1.00 43.00 89 ILE A CA 1
ATOM 722 C C . ILE A 1 89 ? -26.294 22.160 -17.016 1.00 43.00 89 ILE A C 1
ATOM 724 O O . ILE A 1 89 ? -25.170 22.451 -17.439 1.00 43.00 89 ILE A O 1
ATOM 728 N N . PRO A 1 90 ? -27.245 21.662 -17.835 1.00 36.59 90 PRO A N 1
ATOM 729 C CA . PRO A 1 90 ? -27.106 21.604 -19.290 1.00 36.59 90 PRO A CA 1
ATOM 730 C C . PRO A 1 90 ? -27.036 23.001 -19.930 1.00 36.59 90 PRO A C 1
ATOM 732 O O . PRO A 1 90 ? -27.543 23.985 -19.399 1.00 36.59 90 PRO A O 1
ATOM 735 N N . GLN A 1 91 ? -26.408 23.105 -21.102 1.00 40.84 91 GLN A N 1
ATOM 736 C CA . GLN A 1 91 ? -26.303 24.369 -21.834 1.00 40.84 91 GLN A CA 1
ATOM 737 C C . GLN A 1 91 ? -27.655 24.762 -22.469 1.00 40.84 91 GLN A C 1
ATOM 739 O O . GLN A 1 91 ? -28.259 23.946 -23.164 1.00 40.84 91 GLN A O 1
ATOM 744 N N . GLY A 1 92 ? -28.099 26.020 -22.311 1.00 41.91 92 GLY A N 1
ATOM 745 C CA . GLY A 1 92 ? -29.269 26.532 -23.051 1.00 41.91 92 GLY A CA 1
ATOM 746 C C . GLY A 1 92 ? -29.915 27.826 -22.541 1.00 41.91 92 GLY A C 1
ATOM 747 O O . GLY A 1 92 ? -30.547 28.543 -23.316 1.00 41.91 92 GLY A O 1
ATOM 748 N N . ARG A 1 93 ? -29.723 28.182 -21.269 1.00 45.88 93 ARG A N 1
ATOM 749 C CA . ARG A 1 93 ? -30.099 29.480 -20.678 1.00 45.88 93 ARG A CA 1
ATOM 750 C C . ARG A 1 93 ? -29.025 29.911 -19.690 1.00 45.88 93 ARG A C 1
ATOM 752 O O . ARG A 1 93 ? -28.244 29.072 -19.270 1.00 45.88 93 ARG A O 1
ATOM 759 N N . ASN A 1 94 ? -28.975 31.199 -19.344 1.00 45.84 94 ASN A N 1
ATOM 760 C CA . ASN A 1 94 ? -28.177 31.713 -18.229 1.00 45.84 94 ASN A CA 1
ATOM 761 C C . ASN A 1 94 ? -29.032 31.611 -16.950 1.00 45.84 94 ASN A C 1
ATOM 763 O O . ASN A 1 94 ? -29.737 32.568 -16.622 1.00 45.84 94 ASN A O 1
ATOM 767 N N . PRO A 1 95 ? -29.038 30.468 -16.239 1.00 48.59 95 PRO A N 1
ATOM 768 C CA . PRO A 1 95 ? -29.903 30.259 -15.082 1.00 48.59 95 PRO A CA 1
ATOM 769 C C . PRO A 1 95 ? -29.335 30.979 -13.851 1.00 48.59 95 PRO A C 1
ATOM 771 O O . PRO A 1 95 ? -29.994 31.064 -12.823 1.00 48.59 95 PRO A O 1
ATOM 774 N N . LEU A 1 96 ? -28.122 31.533 -13.962 1.00 41.41 96 LEU A N 1
ATOM 775 C CA . LEU A 1 96 ? -27.406 32.260 -12.922 1.00 41.41 96 LEU A CA 1
ATOM 776 C C . LEU A 1 96 ? -28.203 33.495 -12.490 1.00 41.41 96 LEU A C 1
ATOM 778 O O . LEU A 1 96 ? -28.355 33.748 -11.300 1.00 41.41 96 LEU A O 1
ATOM 782 N N . ALA A 1 97 ? -28.789 34.208 -13.456 1.00 45.62 97 ALA A N 1
ATOM 783 C CA . ALA A 1 97 ? -29.653 35.352 -13.188 1.00 45.62 97 ALA A CA 1
ATOM 784 C C . ALA A 1 97 ? -30.987 34.945 -12.537 1.00 45.62 97 ALA A C 1
ATOM 786 O O . ALA A 1 97 ? -31.510 35.693 -11.719 1.00 45.62 97 ALA A O 1
ATOM 787 N N . GLU A 1 98 ? -31.545 33.774 -12.858 1.00 46.59 98 GLU A N 1
ATOM 788 C CA . GLU A 1 98 ? -32.781 33.282 -12.228 1.00 46.59 98 GLU A CA 1
ATOM 789 C C . GLU A 1 98 ? -32.532 32.756 -10.809 1.00 46.59 98 GLU A C 1
ATOM 791 O O . GLU A 1 98 ? -33.281 33.103 -9.900 1.00 46.59 98 GLU A O 1
ATOM 796 N N . ILE A 1 99 ? -31.457 31.995 -10.592 1.00 47.12 99 ILE A N 1
ATOM 797 C CA . ILE A 1 99 ? -31.100 31.426 -9.285 1.00 47.12 99 ILE A CA 1
ATOM 798 C C . ILE A 1 99 ? -30.691 32.538 -8.313 1.00 47.12 99 ILE A C 1
ATOM 800 O O . ILE A 1 99 ? -31.250 32.613 -7.221 1.00 47.12 99 ILE A O 1
ATOM 804 N N . MET A 1 100 ? -29.811 33.462 -8.724 1.00 45.56 100 MET A N 1
ATOM 805 C CA . MET A 1 100 ? -29.402 34.594 -7.878 1.00 45.56 100 MET A CA 1
ATOM 806 C C . MET A 1 100 ? -30.560 35.541 -7.537 1.00 45.56 100 MET A C 1
ATOM 808 O O . MET A 1 100 ? -30.562 36.132 -6.461 1.00 45.56 100 MET A O 1
ATOM 812 N N . ASN A 1 101 ? -31.559 35.677 -8.417 1.00 47.50 101 ASN A N 1
ATOM 813 C CA . ASN A 1 101 ? -32.754 36.478 -8.133 1.00 47.50 101 ASN A CA 1
ATOM 814 C C . ASN A 1 101 ? -33.758 35.763 -7.211 1.00 47.50 101 ASN A C 1
ATOM 816 O O . ASN A 1 101 ? -34.576 36.430 -6.574 1.00 47.50 101 ASN A O 1
ATOM 820 N N . GLN A 1 102 ? -33.716 34.430 -7.123 1.00 44.22 102 GLN A N 1
ATOM 821 C CA . GLN A 1 102 ? -34.611 33.633 -6.275 1.00 44.22 102 GLN A CA 1
ATOM 822 C C . GLN A 1 102 ? -34.034 33.354 -4.879 1.00 44.22 102 GLN A C 1
ATOM 824 O O . GLN A 1 102 ? -34.796 33.210 -3.921 1.00 44.22 102 GLN A O 1
ATOM 829 N N . THR A 1 103 ? -32.710 33.328 -4.719 1.00 41.75 103 THR A N 1
ATOM 830 C CA . THR A 1 103 ? -32.049 33.189 -3.415 1.00 41.75 103 THR A CA 1
ATOM 831 C C . THR A 1 103 ? -31.766 34.564 -2.809 1.00 41.75 103 THR A C 1
ATOM 833 O O . THR A 1 103 ? -30.689 35.127 -2.992 1.00 41.75 103 THR A O 1
ATOM 836 N N . ARG A 1 104 ? -32.731 35.136 -2.075 1.00 40.09 104 ARG A N 1
ATOM 837 C CA . ARG A 1 104 ? -32.433 36.290 -1.207 1.00 40.09 104 ARG A CA 1
ATOM 838 C C . ARG A 1 104 ? -31.471 35.858 -0.090 1.00 40.09 104 ARG A C 1
ATOM 840 O O . ARG A 1 104 ? -31.665 34.770 0.454 1.00 40.09 104 ARG A O 1
ATOM 847 N N . PRO A 1 105 ? -30.500 36.699 0.311 1.00 37.59 105 PRO A N 1
ATOM 848 C CA . PRO A 1 105 ? -29.750 36.461 1.536 1.00 37.59 105 PRO A CA 1
ATOM 849 C C . PRO A 1 105 ? -30.744 36.400 2.700 1.00 37.59 105 PRO A C 1
ATOM 851 O O . PRO A 1 105 ? -31.519 37.338 2.898 1.00 37.59 105 PRO A O 1
ATOM 854 N N . LEU A 1 106 ? -30.756 35.296 3.448 1.00 36.16 106 LEU A N 1
ATOM 855 C CA . LEU A 1 106 ? -31.444 35.264 4.735 1.00 36.16 106 LEU A CA 1
ATOM 856 C C . LEU A 1 106 ? -30.713 36.228 5.674 1.00 36.16 106 LEU A C 1
ATOM 858 O O . LEU A 1 106 ? -29.484 36.188 5.778 1.00 36.16 106 LEU A O 1
ATOM 862 N N . GLU A 1 107 ? -31.466 37.109 6.332 1.00 32.91 107 GLU A N 1
ATOM 863 C CA . GLU A 1 107 ? -30.929 38.063 7.301 1.00 32.91 107 GLU A CA 1
ATOM 864 C C . GLU A 1 107 ? -30.060 37.332 8.338 1.00 32.91 107 GLU A C 1
ATOM 866 O O . GLU A 1 107 ? -30.536 36.486 9.091 1.00 32.91 107 GLU A O 1
ATOM 871 N N . GLY A 1 108 ? -28.760 37.643 8.347 1.00 38.22 108 GLY A N 1
ATOM 872 C CA . GLY A 1 108 ? -27.808 37.174 9.359 1.00 38.22 108 GLY A CA 1
ATOM 873 C C . GLY A 1 108 ? -26.875 36.024 8.959 1.00 38.22 108 GLY A C 1
ATOM 874 O O . GLY A 1 108 ? -25.966 35.714 9.726 1.00 38.22 108 GLY A O 1
ATOM 875 N N . GLY A 1 109 ? -27.019 35.420 7.775 1.00 33.19 109 GLY A N 1
ATOM 876 C CA . GLY A 1 109 ? -26.083 34.402 7.281 1.00 33.19 109 GLY A CA 1
ATOM 877 C C . GLY A 1 109 ? -25.070 34.978 6.290 1.00 33.19 109 GLY A C 1
ATOM 878 O O . GLY A 1 109 ? -25.453 35.376 5.192 1.00 33.19 109 GLY A O 1
ATOM 879 N N . ARG A 1 110 ? -23.772 34.996 6.627 1.00 34.19 110 ARG A N 1
ATOM 880 C CA . ARG A 1 110 ? -22.714 35.181 5.616 1.00 34.19 110 ARG A CA 1
ATOM 881 C C . ARG A 1 110 ? -22.694 33.940 4.716 1.00 34.19 110 ARG A C 1
ATOM 883 O O . ARG A 1 110 ? -22.143 32.914 5.103 1.00 34.19 110 ARG A O 1
ATOM 890 N N . PHE A 1 111 ? -23.329 34.025 3.552 1.00 38.47 111 PHE A N 1
ATOM 891 C CA . PHE A 1 111 ? -23.036 33.129 2.436 1.00 38.47 111 PHE A CA 1
ATOM 892 C C . PHE A 1 111 ? -21.727 33.593 1.796 1.00 38.47 111 PHE A C 1
ATOM 894 O O . PHE A 1 111 ? -21.625 34.763 1.425 1.00 38.47 111 PHE A O 1
ATOM 901 N N . ASP A 1 112 ? -20.751 32.697 1.653 1.00 41.59 112 ASP A N 1
ATOM 902 C CA . ASP A 1 112 ? -19.724 32.896 0.630 1.00 41.59 112 ASP A CA 1
ATOM 903 C C . ASP A 1 112 ? -20.379 32.637 -0.734 1.00 41.59 112 ASP A C 1
ATOM 905 O O . ASP A 1 112 ? -21.126 31.660 -0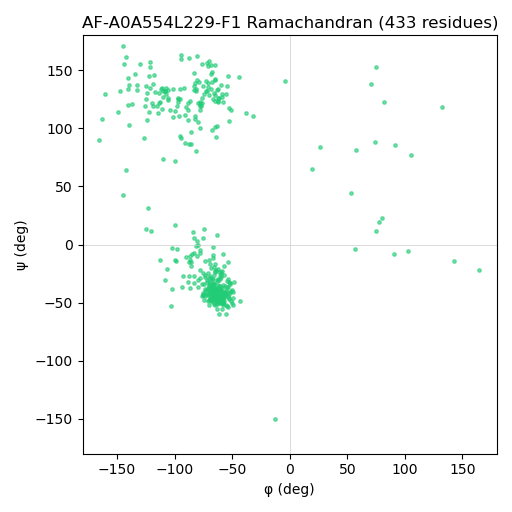.875 1.00 41.59 112 ASP A O 1
ATOM 909 N N . PRO A 1 113 ? -20.197 33.524 -1.724 1.00 36.41 113 PRO A N 1
ATOM 910 C CA . PRO A 1 113 ? -20.859 33.387 -3.007 1.00 36.41 113 PRO A CA 1
ATOM 911 C C . PRO A 1 113 ? -20.425 32.094 -3.706 1.00 36.41 113 PRO A C 1
ATOM 913 O O . PRO A 1 113 ? -19.241 31.779 -3.791 1.00 36.41 113 PRO A O 1
ATOM 916 N N . LEU A 1 114 ? -21.424 31.380 -4.231 1.00 43.19 114 LEU A N 1
ATOM 917 C CA . LEU A 1 114 ? -21.313 30.323 -5.236 1.00 43.19 114 LEU A CA 1
ATOM 918 C C . LEU A 1 114 ? -20.146 30.586 -6.201 1.00 43.19 114 LEU A C 1
ATOM 920 O O . LEU A 1 114 ? -20.230 31.489 -7.037 1.00 43.19 114 LEU A O 1
ATOM 924 N N . LYS A 1 115 ? -19.082 29.781 -6.132 1.00 41.34 115 LYS A N 1
ATOM 925 C CA . LYS A 1 115 ? -18.076 29.756 -7.195 1.00 41.34 115 LYS A CA 1
ATOM 926 C C . LYS A 1 115 ? -18.606 28.847 -8.303 1.00 41.34 115 LYS A C 1
ATOM 928 O O . LYS A 1 115 ? -18.775 27.645 -8.111 1.00 41.34 115 LYS A O 1
ATOM 933 N N . VAL A 1 116 ? -18.947 29.444 -9.440 1.00 41.69 116 VAL A N 1
ATOM 934 C CA . VAL A 1 116 ? -19.358 28.730 -10.655 1.00 41.69 116 VAL A CA 1
ATOM 935 C C . VAL A 1 116 ? -18.174 28.777 -11.609 1.00 41.69 116 VAL A C 1
ATOM 937 O O . VAL A 1 116 ? -17.776 29.861 -12.032 1.00 41.69 116 VAL A O 1
ATOM 940 N N . GLU A 1 117 ? -17.599 27.619 -11.923 1.00 44.97 117 GLU A N 1
ATOM 941 C CA . GLU A 1 117 ? -16.472 27.502 -12.851 1.00 44.97 117 GLU A CA 1
ATOM 942 C C . GLU A 1 117 ? -16.903 26.751 -14.117 1.00 44.97 117 GLU A C 1
ATOM 944 O O . GLU A 1 117 ? -17.529 25.689 -14.068 1.00 44.97 117 GLU A O 1
ATOM 949 N N . GLU A 1 118 ? -16.595 27.327 -15.281 1.00 40.25 118 GLU A N 1
ATOM 950 C CA . GLU A 1 118 ? -16.871 26.716 -16.581 1.00 40.25 118 GLU A CA 1
ATOM 951 C C . GLU A 1 118 ? -15.715 25.777 -16.958 1.00 40.25 118 GLU A C 1
ATOM 953 O O . GLU A 1 118 ? -14.683 26.201 -17.475 1.00 40.25 118 GLU A O 1
ATOM 958 N N . LEU A 1 119 ? -15.882 24.481 -16.687 1.00 42.69 119 LEU A N 1
ATOM 959 C CA . LEU A 1 119 ? -14.848 23.464 -16.901 1.00 42.69 119 LEU A CA 1
ATOM 960 C C . LEU A 1 119 ? -15.081 22.699 -18.212 1.00 42.69 119 LEU A C 1
ATOM 962 O O . LEU A 1 119 ? -15.450 21.526 -18.226 1.00 42.69 119 LEU A O 1
ATOM 966 N N . GLY A 1 120 ? -14.840 23.383 -19.333 1.00 38.38 120 GLY A N 1
ATOM 967 C CA . GLY A 1 120 ? -14.681 22.771 -20.657 1.00 38.38 120 GLY A CA 1
ATOM 968 C C . GLY A 1 120 ? -15.957 22.276 -21.367 1.00 38.38 120 GLY A C 1
ATOM 969 O O . GLY A 1 120 ? -16.970 21.927 -20.769 1.00 38.38 120 GLY A O 1
ATOM 970 N N . LYS A 1 121 ? -15.882 22.269 -22.711 1.00 38.38 121 LYS A N 1
ATOM 971 C CA . LYS A 1 121 ? -16.857 21.774 -23.717 1.00 38.38 121 LYS A CA 1
ATOM 972 C C . LYS A 1 121 ? -18.319 21.607 -23.242 1.00 38.38 121 LYS A C 1
ATOM 974 O O . LYS A 1 121 ? -18.875 20.511 -23.299 1.00 38.38 121 LYS A O 1
ATOM 979 N N . GLY A 1 122 ? -18.975 22.713 -22.885 1.00 48.09 122 GLY A N 1
ATOM 980 C CA . GLY A 1 122 ? -20.442 22.801 -22.875 1.00 48.09 122 GLY A CA 1
ATOM 981 C C . GLY A 1 122 ? -21.160 22.196 -21.664 1.00 48.09 122 GLY A C 1
ATOM 982 O O . GLY A 1 122 ? -22.340 21.865 -21.777 1.00 48.09 122 GLY A O 1
ATOM 983 N N . LYS A 1 123 ? -20.490 22.053 -20.515 1.00 43.47 123 LYS A N 1
ATOM 984 C CA . LYS A 1 123 ? -21.132 21.716 -19.234 1.00 43.47 123 LYS A CA 1
ATOM 985 C C . LYS A 1 123 ? -20.780 22.770 -18.188 1.00 43.47 123 LYS A C 1
ATOM 987 O O . LYS A 1 123 ? -19.604 23.035 -17.965 1.00 43.47 123 LYS A O 1
ATOM 992 N N . ALA A 1 124 ? -21.794 23.363 -17.562 1.00 45.94 124 ALA A N 1
ATOM 993 C CA . ALA A 1 124 ? -21.606 24.259 -16.427 1.00 45.94 124 ALA A CA 1
ATOM 994 C C . ALA A 1 124 ? -21.783 23.471 -15.122 1.00 45.94 124 ALA A C 1
ATOM 996 O O . ALA A 1 124 ? -22.745 22.707 -14.978 1.00 45.94 124 ALA A O 1
ATOM 997 N N . TYR A 1 125 ? -20.862 23.670 -14.179 1.00 46.12 125 TYR A N 1
ATOM 998 C CA . TYR A 1 125 ? -20.919 23.091 -12.839 1.00 46.12 125 TYR A CA 1
ATOM 999 C C . TYR A 1 125 ? -21.182 24.206 -11.831 1.00 46.12 125 TYR A C 1
ATOM 1001 O O . TYR A 1 125 ? -20.547 25.258 -11.883 1.00 46.12 125 TYR A O 1
ATOM 1009 N N . ALA A 1 126 ? -22.104 23.977 -10.902 1.00 47.91 126 ALA A N 1
ATOM 1010 C CA . ALA A 1 126 ? -22.267 24.819 -9.726 1.00 47.91 126 ALA A CA 1
ATOM 1011 C C . ALA A 1 126 ? -22.016 23.965 -8.479 1.00 47.91 126 ALA A C 1
ATOM 1013 O O . ALA A 1 126 ? -22.719 22.983 -8.241 1.00 47.91 126 ALA A O 1
ATOM 1014 N N . VAL A 1 127 ? -21.008 24.330 -7.687 1.00 47.09 127 VAL A N 1
ATOM 1015 C CA . VAL A 1 127 ? -20.747 23.709 -6.383 1.00 47.09 127 VAL A CA 1
ATOM 1016 C C . VAL A 1 127 ? -21.552 24.478 -5.338 1.00 47.09 127 VAL A C 1
ATOM 1018 O O . VAL A 1 127 ? -21.333 25.674 -5.139 1.00 47.09 127 VAL A O 1
ATOM 1021 N N . LEU A 1 128 ? -22.523 23.822 -4.698 1.00 47.53 128 LEU A N 1
ATOM 1022 C CA . LEU A 1 128 ? -23.325 24.430 -3.637 1.00 47.53 128 LEU A CA 1
ATOM 1023 C C . LEU A 1 128 ? -22.621 24.218 -2.297 1.00 47.53 128 LEU A C 1
ATOM 1025 O O . LEU A 1 128 ? -22.610 23.122 -1.735 1.00 47.53 128 LEU A O 1
ATOM 1029 N N . TYR A 1 129 ? -22.061 25.300 -1.766 1.00 44.56 129 TYR A N 1
ATOM 1030 C CA . TYR A 1 129 ? -21.508 25.331 -0.420 1.00 44.56 129 TYR A CA 1
ATOM 1031 C C . TYR A 1 129 ? -22.659 25.454 0.592 1.00 44.56 129 TYR A C 1
ATOM 1033 O O . TYR A 1 129 ? -23.418 26.419 0.548 1.00 44.56 129 TYR A O 1
ATOM 1041 N N . ARG A 1 130 ? -22.755 24.498 1.531 1.00 51.50 130 ARG A N 1
ATOM 1042 C CA . ARG A 1 130 ? -23.579 24.566 2.757 1.00 51.50 130 ARG A CA 1
ATOM 1043 C C . ARG A 1 130 ? -25.083 24.799 2.532 1.00 51.50 130 ARG A C 1
ATOM 1045 O O . ARG A 1 130 ? -25.579 25.900 2.760 1.00 51.50 130 ARG A O 1
ATOM 1052 N N . THR A 1 131 ? -25.842 23.752 2.209 1.00 50.44 131 THR A N 1
ATOM 1053 C CA . THR A 1 131 ? -27.318 23.842 2.213 1.00 50.44 131 THR A CA 1
ATOM 1054 C C . THR A 1 131 ? -27.939 22.810 3.154 1.00 50.44 131 THR A C 1
ATOM 1056 O O . THR A 1 131 ? -27.402 21.720 3.350 1.00 50.44 131 THR A O 1
ATOM 1059 N N . SER A 1 132 ? -29.045 23.153 3.817 1.00 60.88 132 SER A N 1
ATOM 1060 C CA . SER A 1 132 ? -29.824 22.168 4.576 1.00 60.88 132 SER A CA 1
ATOM 1061 C C . SER A 1 132 ? -30.504 21.179 3.623 1.00 60.88 132 SER A C 1
ATOM 1063 O O . SER A 1 132 ? -30.849 21.542 2.504 1.00 60.88 132 SER A O 1
ATOM 1065 N N . ALA A 1 133 ? -30.810 19.952 4.066 1.00 56.56 133 ALA A N 1
ATOM 1066 C CA . ALA A 1 133 ? -31.505 18.963 3.224 1.00 56.56 133 ALA A CA 1
ATOM 1067 C C . ALA A 1 133 ? -32.825 19.491 2.616 1.00 56.56 133 ALA A C 1
ATOM 1069 O O . ALA A 1 133 ? -33.242 19.081 1.530 1.00 56.56 133 ALA A O 1
ATOM 1070 N N . GLN A 1 134 ? -33.491 20.418 3.312 1.00 60.34 134 GLN A N 1
ATOM 1071 C CA . GLN A 1 134 ? -34.709 21.065 2.837 1.00 60.34 134 GLN A CA 1
ATOM 1072 C C . GLN A 1 134 ? -34.425 22.136 1.770 1.00 60.34 134 GLN A C 1
ATOM 1074 O O . GLN A 1 134 ? -35.220 22.286 0.843 1.00 60.34 134 GLN A O 1
ATOM 1079 N N . GLU A 1 135 ? -33.298 22.845 1.855 1.00 60.66 135 GLU A N 1
ATOM 1080 C CA . GLU A 1 135 ? -32.819 23.774 0.822 1.00 60.66 135 GLU A CA 1
ATOM 1081 C C . GLU A 1 135 ? -32.279 23.043 -0.401 1.00 60.66 135 GLU A C 1
ATOM 1083 O O . GLU A 1 135 ? -32.673 23.408 -1.505 1.00 60.66 135 GLU A O 1
ATOM 1088 N N . THR A 1 136 ? -31.507 21.961 -0.238 1.00 57.25 136 THR A N 1
ATOM 1089 C CA . THR A 1 136 ? -31.101 21.092 -1.354 1.00 57.25 136 THR A CA 1
ATOM 1090 C C . THR A 1 136 ? -32.321 20.646 -2.146 1.00 57.25 136 THR A C 1
ATOM 1092 O O . THR A 1 136 ? -32.345 20.732 -3.369 1.00 57.25 136 THR A O 1
ATOM 1095 N N . LYS A 1 137 ? -33.378 20.208 -1.448 1.00 61.78 137 LYS A N 1
ATOM 1096 C CA . LYS A 1 137 ? -34.624 19.763 -2.078 1.00 61.78 137 LYS A CA 1
ATOM 1097 C C . LYS A 1 137 ? -35.339 20.901 -2.812 1.00 61.78 137 LYS A C 1
ATOM 1099 O O . LYS A 1 137 ? -35.874 20.664 -3.889 1.00 61.78 137 LYS A O 1
ATOM 1104 N N . LYS A 1 138 ? -35.332 22.123 -2.269 1.00 64.81 138 LYS A N 1
ATOM 1105 C CA . LYS A 1 138 ? -35.882 23.309 -2.949 1.00 64.81 138 LYS A CA 1
ATOM 1106 C C . LYS A 1 138 ? -35.071 23.682 -4.189 1.00 64.81 138 LYS A C 1
ATOM 1108 O O . LYS A 1 138 ? -35.665 23.944 -5.226 1.00 64.81 138 LYS A O 1
ATOM 1113 N N . ILE A 1 139 ? -33.742 23.654 -4.102 1.00 63.34 139 ILE A N 1
ATOM 1114 C CA . ILE A 1 139 ? -32.841 23.912 -5.231 1.00 63.34 139 ILE A CA 1
ATOM 1115 C C . ILE A 1 139 ? -33.061 22.852 -6.313 1.00 63.34 139 ILE A C 1
ATOM 1117 O O . ILE A 1 139 ? -33.328 23.210 -7.454 1.00 63.34 139 ILE A O 1
ATOM 1121 N N . ALA A 1 140 ? -33.084 21.568 -5.937 1.00 60.88 140 ALA A N 1
ATOM 1122 C CA . ALA A 1 140 ? -33.412 20.433 -6.804 1.00 60.88 140 ALA A CA 1
ATOM 1123 C C . ALA A 1 140 ? -34.734 20.603 -7.552 1.00 60.88 140 ALA A C 1
ATOM 1125 O O . ALA A 1 140 ? -34.829 20.267 -8.727 1.00 60.88 140 ALA A O 1
ATOM 1126 N N . GLN A 1 141 ? -35.750 21.131 -6.870 1.00 65.00 141 GLN A N 1
ATOM 1127 C CA . GLN A 1 141 ? -37.063 21.407 -7.448 1.00 65.00 141 GLN A CA 1
ATOM 1128 C C . GLN A 1 141 ? -37.078 22.654 -8.346 1.00 65.00 141 GLN A C 1
ATOM 1130 O O . GLN A 1 141 ? -37.941 22.751 -9.213 1.00 65.00 141 GLN A O 1
ATOM 1135 N N . ALA A 1 142 ? -36.151 23.593 -8.143 1.00 62.06 142 ALA A N 1
ATOM 1136 C CA . ALA A 1 142 ? -36.050 24.841 -8.894 1.00 62.06 142 ALA A CA 1
ATOM 1137 C C . ALA A 1 142 ? -35.226 24.720 -10.189 1.00 62.06 142 ALA A C 1
ATOM 1139 O O . ALA A 1 142 ? -35.295 25.616 -11.025 1.00 62.06 142 ALA A O 1
ATOM 1140 N N . ILE A 1 143 ? -34.470 23.633 -10.383 1.00 60.94 143 ILE A N 1
ATOM 1141 C CA . ILE A 1 143 ? -33.703 23.396 -11.614 1.00 60.94 143 ILE A CA 1
ATOM 1142 C C . ILE A 1 143 ? -34.637 22.793 -12.673 1.00 60.94 143 ILE A C 1
ATOM 1144 O O . ILE A 1 143 ? -35.017 21.626 -12.550 1.00 60.94 143 ILE A O 1
ATOM 1148 N N . PRO A 1 144 ? -35.032 23.539 -13.722 1.00 48.12 144 PRO A N 1
ATOM 1149 C CA . PRO A 1 144 ? -36.172 23.150 -14.554 1.00 48.12 144 PRO A CA 1
ATOM 1150 C C . PRO A 1 144 ? -35.863 22.090 -15.621 1.00 48.12 144 PRO A C 1
ATOM 1152 O O . PRO A 1 144 ? -36.738 21.779 -16.431 1.00 48.12 144 PRO A O 1
ATOM 1155 N N . GLU A 1 145 ? -34.640 21.556 -15.698 1.00 56.69 145 GLU A N 1
ATOM 1156 C CA . GLU A 1 145 ? -34.188 20.858 -16.902 1.00 56.69 145 GLU A CA 1
ATOM 1157 C C . GLU A 1 145 ? -34.015 19.344 -16.767 1.00 56.69 145 GLU A C 1
ATOM 1159 O O . GLU A 1 145 ? -33.353 18.792 -15.886 1.00 56.69 145 GLU A O 1
ATOM 1164 N N . LYS A 1 146 ? -34.584 18.666 -17.765 1.00 51.66 146 LYS A N 1
ATOM 1165 C CA . LYS A 1 146 ? -34.447 17.242 -18.047 1.00 51.66 146 LYS A CA 1
ATOM 1166 C C . LYS A 1 146 ? -32.982 16.943 -18.403 1.00 51.66 146 LYS A C 1
ATOM 1168 O O . LYS A 1 146 ? -32.594 17.054 -19.560 1.00 51.66 146 LYS A O 1
ATOM 1173 N N . GLY A 1 147 ? -32.171 16.576 -17.411 1.00 55.41 147 GLY A N 1
ATOM 1174 C CA . GLY A 1 147 ? -30.751 16.243 -17.599 1.00 55.41 147 GLY A CA 1
ATOM 1175 C C . GLY A 1 147 ? -29.822 16.710 -16.477 1.00 55.41 147 GLY A C 1
ATOM 1176 O O . GLY A 1 147 ? -28.697 16.221 -16.395 1.00 55.41 147 GLY A O 1
ATOM 1177 N N . SER A 1 148 ? -30.282 17.595 -15.592 1.00 55.09 148 SER A N 1
ATOM 1178 C CA . SER A 1 148 ? -29.547 17.952 -14.378 1.00 55.09 148 SER A CA 1
ATOM 1179 C C . SER A 1 148 ? -29.544 16.796 -13.378 1.00 55.09 148 SER A C 1
ATOM 1181 O O . SER A 1 148 ? -30.594 16.249 -13.040 1.00 55.09 148 SER A O 1
ATOM 1183 N N . LYS A 1 149 ? -28.357 16.428 -12.888 1.00 58.34 149 LYS A N 1
ATOM 1184 C CA . LYS A 1 149 ? -28.182 15.515 -11.753 1.00 58.34 149 LYS A CA 1
ATOM 1185 C C . LYS A 1 149 ? -27.710 16.350 -10.569 1.00 58.34 149 LYS A C 1
ATOM 1187 O O . LYS A 1 149 ? -26.841 17.196 -10.738 1.00 58.34 149 LYS A O 1
ATOM 1192 N N . ILE A 1 150 ? -28.288 16.130 -9.397 1.00 56.69 150 ILE A N 1
ATOM 1193 C CA . ILE A 1 150 ? -27.683 16.581 -8.145 1.00 56.69 150 ILE A CA 1
ATOM 1194 C C . ILE A 1 150 ? -26.913 15.397 -7.598 1.00 56.69 150 ILE A C 1
ATOM 1196 O O . ILE A 1 150 ? -27.466 14.299 -7.477 1.00 56.69 150 ILE A O 1
ATOM 1200 N N . VAL A 1 151 ? -25.632 15.612 -7.333 1.00 55.78 151 VAL A N 1
ATOM 1201 C CA . VAL A 1 151 ? -24.818 14.655 -6.593 1.00 55.78 151 VAL A CA 1
ATOM 1202 C C . VAL A 1 151 ? -24.830 15.119 -5.147 1.00 55.78 151 VAL A C 1
ATOM 1204 O O . VAL A 1 151 ? -24.316 16.187 -4.824 1.00 55.78 151 VAL A O 1
ATOM 1207 N N . ASP A 1 152 ? -25.510 14.337 -4.316 1.00 55.69 152 ASP A N 1
ATOM 1208 C CA . ASP A 1 152 ? -25.538 14.521 -2.873 1.00 55.69 152 ASP A CA 1
ATOM 1209 C C . ASP A 1 152 ? -24.230 13.979 -2.295 1.00 55.69 152 ASP A C 1
ATOM 1211 O O . ASP A 1 152 ? -24.073 12.767 -2.139 1.00 55.69 152 ASP A O 1
ATOM 1215 N N . LEU A 1 153 ? -23.292 14.875 -1.991 1.00 57.12 153 LEU A N 1
ATOM 1216 C CA . LEU A 1 153 ? -22.016 14.499 -1.386 1.00 57.12 153 LEU A CA 1
ATOM 1217 C C . LEU A 1 153 ? -22.159 14.226 0.117 1.00 57.12 153 LEU A C 1
ATOM 1219 O O . LEU A 1 153 ? -21.204 13.784 0.747 1.00 57.12 153 LEU A O 1
ATOM 1223 N N . SER A 1 154 ? -23.330 14.440 0.739 1.00 53.59 154 SER A N 1
ATOM 1224 C CA . SER A 1 154 ? -23.502 14.081 2.158 1.00 53.59 154 SER A CA 1
ATOM 1225 C C . SER A 1 154 ? -23.398 12.581 2.412 1.00 53.59 154 SER A C 1
ATOM 1227 O O . SER A 1 154 ? -23.027 12.174 3.512 1.00 53.59 154 SER A O 1
ATOM 1229 N N . ALA A 1 155 ? -23.639 11.762 1.384 1.00 55.22 155 ALA A N 1
ATOM 1230 C CA . ALA A 1 155 ? -23.359 10.334 1.426 1.00 55.22 155 ALA A CA 1
ATOM 1231 C C . ALA A 1 155 ? -21.856 10.024 1.543 1.00 55.22 155 ALA A C 1
ATOM 1233 O O . ALA A 1 155 ? -21.515 8.934 1.995 1.00 55.22 155 ALA A O 1
ATOM 1234 N N . GLU A 1 156 ? -20.966 10.962 1.215 1.00 63.53 156 GLU A N 1
ATOM 1235 C CA . GLU A 1 156 ? -19.503 10.804 1.247 1.00 63.53 156 GLU A CA 1
ATOM 1236 C C . GLU A 1 156 ? -18.865 11.414 2.500 1.00 63.53 156 GLU A C 1
ATOM 1238 O O . GLU A 1 156 ? -17.756 11.050 2.871 1.00 63.53 156 GLU A O 1
ATOM 1243 N N . ILE A 1 157 ? -19.603 12.230 3.256 1.00 74.50 157 ILE A N 1
ATOM 1244 C CA . ILE A 1 157 ? -19.112 12.795 4.518 1.00 74.50 157 ILE A CA 1
ATOM 1245 C C . ILE A 1 157 ? -18.965 11.690 5.564 1.00 74.50 157 ILE A C 1
ATOM 1247 O O . ILE A 1 157 ? -19.857 10.850 5.754 1.00 74.50 157 ILE A O 1
ATOM 1251 N N . ILE A 1 158 ? -17.834 11.698 6.263 1.00 83.38 158 ILE A N 1
ATOM 1252 C CA . ILE A 1 158 ? -17.576 10.816 7.398 1.00 83.38 158 ILE A CA 1
ATOM 1253 C C . ILE A 1 158 ? -17.864 11.568 8.692 1.00 83.38 158 ILE A C 1
ATOM 1255 O O . ILE A 1 158 ? -17.263 12.595 8.991 1.00 83.38 158 ILE A O 1
ATOM 1259 N N . ASP A 1 159 ? -18.814 11.040 9.459 1.00 87.44 159 ASP A N 1
ATOM 1260 C CA . ASP A 1 159 ? -19.159 11.553 10.780 1.00 87.44 159 ASP A CA 1
ATOM 1261 C C . ASP A 1 159 ? -18.227 10.925 11.821 1.00 87.44 159 ASP A C 1
ATOM 1263 O O . ASP A 1 159 ? -18.524 9.875 12.390 1.00 87.44 159 ASP A O 1
ATOM 1267 N N . LEU A 1 160 ? -17.064 11.551 12.023 1.00 89.62 160 LEU A N 1
ATOM 1268 C CA . LEU A 1 160 ? -16.011 11.051 12.914 1.00 89.62 160 LEU A CA 1
ATOM 1269 C C . LEU A 1 160 ? -16.479 10.870 14.364 1.00 89.62 160 LEU A C 1
ATOM 1271 O O . LEU A 1 160 ? -15.882 10.088 15.100 1.00 89.62 160 LEU A O 1
ATOM 1275 N N . ASP A 1 161 ? -17.532 11.567 14.796 1.00 92.50 161 ASP A N 1
ATOM 1276 C CA . ASP A 1 161 ? -18.032 11.433 16.163 1.00 92.50 161 ASP A CA 1
ATOM 1277 C C . ASP A 1 161 ? -18.724 10.082 16.391 1.00 92.50 161 ASP A C 1
ATOM 1279 O O . ASP A 1 161 ? -18.697 9.583 17.516 1.00 92.50 161 ASP A O 1
ATOM 1283 N N . LYS A 1 162 ? -19.239 9.435 15.334 1.00 93.75 162 LYS A N 1
ATOM 1284 C CA . LYS A 1 162 ? -19.792 8.072 15.418 1.00 93.75 162 LYS A CA 1
ATOM 1285 C C . LYS A 1 162 ? -18.745 7.019 15.751 1.00 93.75 162 LYS A C 1
ATOM 1287 O O . LYS A 1 162 ? -19.092 6.010 16.351 1.00 93.75 162 LYS A O 1
ATOM 1292 N N . MET A 1 163 ? -17.474 7.256 15.416 1.00 95.75 163 MET A N 1
ATOM 1293 C CA . MET A 1 163 ? -16.395 6.315 15.740 1.00 95.75 163 MET A CA 1
ATOM 1294 C C . MET A 1 163 ? -16.259 6.093 17.254 1.00 95.75 163 MET A C 1
ATOM 1296 O O . MET A 1 163 ? -15.859 5.011 17.664 1.00 95.75 163 MET A O 1
ATOM 1300 N N . ASN A 1 164 ? -16.654 7.069 18.085 1.00 96.19 164 ASN A N 1
ATOM 1301 C CA . ASN A 1 164 ? -16.608 6.941 19.548 1.00 96.19 164 ASN A CA 1
ATOM 1302 C C . ASN A 1 164 ? -17.538 5.846 20.098 1.00 96.19 164 ASN A C 1
ATOM 1304 O O . ASN A 1 164 ? -17.319 5.367 21.210 1.00 96.19 164 ASN A O 1
ATOM 1308 N N . ASP A 1 165 ? -18.562 5.458 19.333 1.00 97.06 165 ASP A N 1
ATOM 1309 C CA . ASP A 1 165 ? -19.528 4.417 19.699 1.00 97.06 165 ASP A CA 1
ATOM 1310 C C . ASP A 1 165 ? -19.250 3.083 18.975 1.00 97.06 165 ASP A C 1
ATOM 1312 O O . ASP A 1 165 ? -19.943 2.090 19.198 1.00 97.06 165 ASP A O 1
ATOM 1316 N N . GLU A 1 166 ? -18.243 3.051 18.099 1.00 97.62 166 GLU A N 1
ATOM 1317 C CA . GLU A 1 166 ? -17.858 1.889 17.299 1.00 97.62 166 GLU A CA 1
ATOM 1318 C C . GLU A 1 166 ? -16.740 1.085 17.973 1.00 97.62 166 GLU A C 1
ATOM 1320 O O . GLU A 1 166 ? -16.014 1.588 18.835 1.00 97.62 166 GLU A O 1
ATOM 1325 N N . GLU A 1 167 ? -16.604 -0.184 17.579 1.00 97.81 167 GLU A N 1
ATOM 1326 C CA . GLU A 1 167 ? -15.606 -1.104 18.128 1.00 97.81 167 GLU A CA 1
ATOM 1327 C C . GLU A 1 167 ? -14.850 -1.854 17.027 1.00 97.81 167 GLU A C 1
ATOM 1329 O O . GLU A 1 167 ? -15.461 -2.460 16.144 1.00 97.81 167 GLU A O 1
ATOM 1334 N N . ILE A 1 168 ? -13.522 -1.894 17.141 1.00 97.25 168 ILE A N 1
ATOM 1335 C CA . ILE A 1 168 ? -12.644 -2.774 16.357 1.00 97.25 168 ILE A CA 1
ATOM 1336 C C . ILE A 1 168 ? -11.824 -3.684 17.280 1.00 97.25 168 ILE A C 1
ATOM 1338 O O . ILE A 1 168 ? -11.634 -3.391 18.461 1.00 97.25 168 ILE A O 1
ATOM 1342 N N . ASP A 1 169 ? -11.348 -4.814 16.760 1.00 95.12 169 ASP A N 1
ATOM 1343 C CA . ASP A 1 169 ? -10.449 -5.705 17.498 1.00 95.12 169 ASP A CA 1
ATOM 1344 C C . ASP A 1 169 ? -9.012 -5.166 17.563 1.00 95.12 169 ASP A C 1
ATOM 1346 O O . ASP A 1 169 ? -8.578 -4.391 16.709 1.00 95.12 169 ASP A O 1
ATOM 1350 N N . GLU A 1 170 ? -8.267 -5.600 18.582 1.00 93.81 170 GLU A N 1
ATOM 1351 C CA . GLU A 1 170 ? -6.874 -5.203 18.809 1.00 93.81 170 GLU A CA 1
ATOM 1352 C C . GLU A 1 170 ? -5.957 -5.473 17.607 1.00 93.81 170 GLU A C 1
ATOM 1354 O O . GLU A 1 170 ? -5.124 -4.627 17.292 1.00 93.81 170 GLU A O 1
ATOM 1359 N N . ASP A 1 171 ? -6.122 -6.599 16.902 1.00 91.25 171 ASP A N 1
ATOM 1360 C CA . ASP A 1 171 ? -5.284 -6.924 15.739 1.00 91.25 171 ASP A CA 1
ATOM 1361 C C . ASP A 1 171 ? -5.555 -5.958 14.573 1.00 91.25 171 ASP A C 1
ATOM 1363 O O . ASP A 1 171 ? -4.618 -5.475 13.934 1.00 91.25 171 ASP A O 1
ATOM 1367 N N . THR A 1 172 ? -6.822 -5.599 14.337 1.00 92.62 172 THR A N 1
ATOM 1368 C CA . THR A 1 172 ? -7.193 -4.557 13.367 1.00 92.62 172 THR A CA 1
ATOM 1369 C C . THR A 1 172 ? -6.611 -3.197 13.759 1.00 92.62 172 THR A C 1
ATOM 1371 O O . THR A 1 172 ? -6.003 -2.535 12.924 1.00 92.62 172 THR A O 1
ATOM 1374 N N . ALA A 1 173 ? -6.737 -2.782 15.021 1.00 94.50 173 ALA A N 1
ATOM 1375 C CA . ALA A 1 173 ? -6.194 -1.504 15.494 1.00 94.50 173 ALA A CA 1
ATOM 1376 C C . ALA A 1 173 ? -4.672 -1.422 15.314 1.00 94.50 173 ALA A C 1
ATOM 1378 O O . ALA A 1 173 ? -4.125 -0.418 14.862 1.00 94.50 173 ALA A O 1
ATOM 1379 N N . PHE A 1 174 ? -3.992 -2.517 15.625 1.00 91.12 174 PHE A N 1
ATOM 1380 C CA . PHE A 1 174 ? -2.555 -2.642 15.494 1.00 91.12 174 PHE A CA 1
ATOM 1381 C C . PHE A 1 174 ? -2.085 -2.627 14.033 1.00 91.12 174 PHE A C 1
ATOM 1383 O O . PHE A 1 174 ? -1.048 -2.043 13.704 1.00 91.12 174 PHE A O 1
ATOM 1390 N N . MET A 1 175 ? -2.859 -3.247 13.143 1.00 90.88 175 MET A N 1
ATOM 1391 C CA . MET A 1 175 ? -2.626 -3.180 11.708 1.00 90.88 175 MET A CA 1
ATOM 1392 C C . MET A 1 175 ? -2.779 -1.750 11.175 1.00 90.88 175 MET A C 1
ATOM 1394 O O . MET A 1 175 ? -1.898 -1.290 10.457 1.00 90.88 175 MET A O 1
ATOM 1398 N N . LEU A 1 176 ? -3.820 -1.024 11.590 1.00 94.19 176 LEU A N 1
ATOM 1399 C CA . LEU A 1 176 ? -4.034 0.372 11.189 1.00 94.19 176 LEU A CA 1
ATOM 1400 C C . LEU A 1 176 ? -2.968 1.322 11.746 1.00 94.19 176 LEU A C 1
ATOM 1402 O O . LEU A 1 176 ? -2.569 2.258 11.064 1.00 94.19 176 LEU A O 1
ATOM 1406 N N . GLU A 1 177 ? -2.455 1.073 12.953 1.00 93.81 177 GLU A N 1
ATOM 1407 C CA . GLU A 1 177 ? -1.273 1.786 13.449 1.00 93.81 177 GLU A CA 1
ATOM 1408 C C . GLU A 1 177 ? -0.039 1.499 12.592 1.00 93.81 177 GLU A C 1
ATOM 1410 O O . GLU A 1 177 ? 0.749 2.402 12.336 1.00 93.81 177 GLU A O 1
ATOM 1415 N N . SER A 1 178 ? 0.144 0.254 12.155 1.00 90.81 178 SER A N 1
ATOM 1416 C CA . SER A 1 178 ? 1.275 -0.108 11.298 1.00 90.81 178 SER A CA 1
ATOM 1417 C C . SER A 1 178 ? 1.174 0.565 9.928 1.00 90.81 178 SER A C 1
ATOM 1419 O O . SER A 1 178 ? 2.188 1.048 9.439 1.00 90.81 178 SER A O 1
ATOM 1421 N N . ALA A 1 179 ? -0.034 0.663 9.363 1.00 92.88 179 ALA A N 1
ATOM 1422 C CA . ALA A 1 179 ? -0.301 1.448 8.160 1.00 92.88 179 ALA A CA 1
ATOM 1423 C C . ALA A 1 179 ? 0.008 2.935 8.389 1.00 92.88 179 ALA A C 1
ATOM 1425 O O . ALA A 1 179 ? 0.806 3.497 7.655 1.00 92.88 179 ALA A O 1
ATOM 1426 N N . LEU A 1 180 ? -0.480 3.535 9.486 1.00 95.00 180 LEU A N 1
ATOM 1427 C CA . LEU A 1 180 ? -0.148 4.922 9.841 1.00 95.00 180 LEU A CA 1
ATOM 1428 C C . LEU A 1 180 ? 1.368 5.144 9.926 1.00 95.00 180 LEU A C 1
ATOM 1430 O O . LEU A 1 180 ? 1.863 6.169 9.476 1.00 95.00 180 LEU A O 1
ATOM 1434 N N . CYS A 1 181 ? 2.116 4.197 10.498 1.00 92.50 181 CYS A N 1
ATOM 1435 C CA . CYS A 1 181 ? 3.571 4.303 10.546 1.00 92.50 181 CYS A CA 1
ATOM 1436 C C . CYS A 1 181 ? 4.209 4.360 9.156 1.00 92.50 181 CYS A C 1
ATOM 1438 O O . CYS A 1 181 ? 5.225 5.028 9.022 1.00 92.50 181 CYS A O 1
ATOM 1440 N N . VAL A 1 182 ? 3.660 3.638 8.175 1.00 92.62 182 VAL A N 1
ATOM 1441 C CA . VAL A 1 182 ? 4.121 3.657 6.781 1.00 92.62 182 VAL A CA 1
ATOM 1442 C C . VAL A 1 182 ? 3.760 4.990 6.135 1.00 92.62 182 VAL A C 1
ATOM 1444 O O . VAL A 1 182 ? 4.656 5.655 5.627 1.00 92.62 182 VAL A O 1
ATOM 1447 N N . GLU A 1 183 ? 2.509 5.441 6.270 1.00 95.50 183 GLU A N 1
ATOM 1448 C CA . GLU A 1 183 ? 2.069 6.717 5.687 1.00 95.50 183 GLU A CA 1
ATOM 1449 C C . GLU A 1 183 ? 2.853 7.923 6.226 1.00 95.50 183 GLU A C 1
ATOM 1451 O O . GLU A 1 183 ? 3.068 8.911 5.534 1.00 95.50 183 GLU A O 1
ATOM 1456 N N . GLU A 1 184 ? 3.353 7.874 7.463 1.00 94.94 184 GLU A N 1
ATOM 1457 C CA . GLU A 1 184 ? 4.174 8.960 8.020 1.00 94.94 184 GLU A CA 1
ATOM 1458 C C . GLU A 1 184 ? 5.538 9.141 7.322 1.00 94.94 184 GLU A C 1
ATOM 1460 O O . GLU A 1 184 ? 6.179 10.173 7.538 1.00 94.94 184 GLU A O 1
ATOM 1465 N N . TYR A 1 185 ? 5.969 8.202 6.468 1.00 94.12 185 TYR A N 1
ATOM 1466 C CA . TYR A 1 185 ? 7.141 8.358 5.591 1.00 94.12 185 TYR A CA 1
ATOM 1467 C C . TYR A 1 185 ? 6.836 9.108 4.292 1.00 94.12 185 TYR A C 1
ATOM 1469 O O . TYR A 1 185 ? 7.721 9.274 3.455 1.00 94.12 185 TYR A O 1
ATOM 1477 N N . LEU A 1 186 ? 5.623 9.639 4.134 1.00 94.38 186 LEU A N 1
ATOM 1478 C CA . LEU A 1 186 ? 5.212 10.405 2.961 1.00 94.38 186 LEU A CA 1
ATOM 1479 C C . LEU A 1 186 ? 6.152 11.566 2.604 1.00 94.38 186 LEU A C 1
ATOM 1481 O O . LEU A 1 186 ? 6.311 11.882 1.426 1.00 94.38 186 LEU A O 1
ATOM 1485 N N . SER A 1 187 ? 6.802 12.202 3.587 1.00 91.12 187 SER A N 1
ATOM 1486 C CA . SER A 1 187 ? 7.821 13.222 3.296 1.00 91.12 187 SER A CA 1
ATOM 1487 C C . SER A 1 187 ? 8.997 12.662 2.506 1.00 91.12 187 SER A C 1
ATOM 1489 O O . SER A 1 187 ? 9.504 13.330 1.607 1.00 91.12 187 SER A O 1
ATOM 1491 N N . ASP A 1 188 ? 9.412 11.445 2.838 1.00 92.19 188 ASP A N 1
ATOM 1492 C CA . ASP A 1 188 ? 10.570 10.790 2.248 1.00 92.19 188 ASP A CA 1
ATOM 1493 C C . ASP A 1 188 ? 10.195 10.308 0.844 1.00 92.19 188 ASP A C 1
ATOM 1495 O O . ASP A 1 188 ? 10.919 10.605 -0.109 1.00 92.19 188 ASP A O 1
ATOM 1499 N N . TYR A 1 189 ? 9.003 9.709 0.692 1.00 91.06 189 TYR A N 1
ATOM 1500 C CA . TYR A 1 189 ? 8.430 9.351 -0.613 1.00 91.06 189 TYR A CA 1
ATOM 1501 C C . TYR A 1 189 ? 8.373 10.579 -1.524 1.00 91.06 189 TYR A C 1
ATOM 1503 O O . TYR A 1 189 ? 8.955 10.590 -2.607 1.00 91.06 189 TYR A O 1
ATOM 1511 N N . GLY A 1 190 ? 7.768 11.663 -1.031 1.00 90.50 190 GLY A N 1
ATOM 1512 C CA . GLY A 1 190 ? 7.647 12.914 -1.764 1.00 90.50 190 GLY A CA 1
ATOM 1513 C C . GLY A 1 190 ? 8.993 13.499 -2.191 1.00 90.50 190 GLY A C 1
ATOM 1514 O O . GLY A 1 190 ? 9.127 13.957 -3.325 1.00 90.50 190 GLY A O 1
ATOM 1515 N N . SER A 1 191 ? 10.002 13.445 -1.316 1.00 89.94 191 SER A N 1
ATOM 1516 C CA . SER A 1 191 ? 11.340 13.969 -1.607 1.00 89.94 191 SER A CA 1
ATOM 1517 C C . SER A 1 191 ? 12.068 13.190 -2.710 1.00 89.94 191 SER A C 1
ATOM 1519 O O . SER A 1 191 ? 12.737 13.806 -3.548 1.00 89.94 191 SER A O 1
ATOM 1521 N N . ALA A 1 192 ? 11.889 11.864 -2.742 1.00 84.81 192 ALA A N 1
ATOM 1522 C CA . ALA A 1 192 ? 12.454 10.992 -3.764 1.00 84.81 192 ALA A CA 1
ATOM 1523 C C . ALA A 1 192 ? 11.873 11.350 -5.141 1.00 84.81 192 ALA A C 1
ATOM 1525 O O . ALA A 1 192 ? 12.598 11.769 -6.045 1.00 84.81 192 ALA A O 1
ATOM 1526 N N . GLY A 1 193 ? 10.542 11.341 -5.276 1.00 84.56 193 GLY A N 1
ATOM 1527 C CA . GLY A 1 193 ? 9.914 11.643 -6.562 1.00 84.56 193 GLY A CA 1
ATOM 1528 C C . GLY A 1 193 ? 10.023 13.109 -7.001 1.00 84.56 193 GLY A C 1
ATOM 1529 O O . GLY A 1 193 ? 10.079 13.359 -8.203 1.00 84.56 193 GLY A O 1
ATOM 1530 N N . GLU A 1 194 ? 10.109 14.094 -6.094 1.00 86.75 194 GLU A N 1
ATOM 1531 C CA . GLU A 1 194 ? 10.2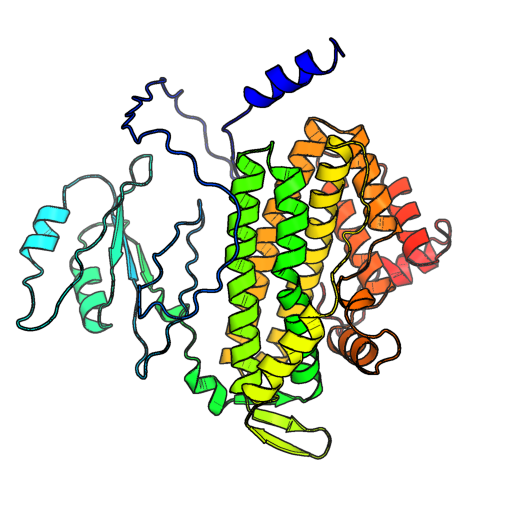69 15.508 -6.486 1.00 86.75 194 GLU A CA 1
ATOM 1532 C C . GLU A 1 194 ? 11.568 15.731 -7.272 1.00 86.75 194 GLU A C 1
ATOM 1534 O O . GLU A 1 194 ? 11.580 16.459 -8.268 1.00 86.75 194 GLU A O 1
ATOM 1539 N N . THR A 1 195 ? 12.665 15.090 -6.862 1.00 82.56 195 THR A N 1
ATOM 1540 C CA . THR A 1 195 ? 13.956 15.238 -7.546 1.00 82.56 195 THR A CA 1
ATOM 1541 C C . THR A 1 195 ? 13.910 14.627 -8.946 1.00 82.56 195 THR A C 1
ATOM 1543 O O . THR A 1 195 ? 14.338 15.268 -9.914 1.00 82.56 195 THR A O 1
ATOM 1546 N N . ASP A 1 196 ? 13.340 13.430 -9.071 1.00 84.38 196 ASP A N 1
ATOM 1547 C CA . ASP A 1 196 ? 13.325 12.662 -10.316 1.00 84.38 196 ASP A CA 1
ATOM 1548 C C . ASP A 1 196 ? 12.257 13.122 -11.311 1.00 84.38 196 ASP A C 1
ATOM 1550 O O . ASP A 1 196 ? 12.497 13.178 -12.524 1.00 84.38 196 ASP A O 1
ATOM 1554 N N . PHE A 1 197 ? 11.084 13.527 -10.823 1.00 87.75 197 PHE A N 1
ATOM 1555 C CA . PHE A 1 197 ? 9.987 13.980 -11.671 1.00 87.75 197 PHE A CA 1
ATOM 1556 C C . PHE A 1 197 ? 10.075 15.453 -12.059 1.00 87.75 197 PHE A C 1
ATOM 1558 O O . PHE A 1 197 ? 9.368 15.870 -12.977 1.00 87.75 197 PHE A O 1
ATOM 1565 N N . ARG A 1 198 ? 10.998 16.233 -11.483 1.00 87.56 198 ARG A N 1
ATOM 1566 C CA . ARG A 1 198 ? 11.126 17.681 -11.724 1.00 87.56 198 ARG A CA 1
ATOM 1567 C C . ARG A 1 198 ? 11.155 18.089 -13.198 1.00 87.56 198 ARG A C 1
ATOM 1569 O O . ARG A 1 198 ? 10.597 19.124 -13.563 1.00 87.56 198 ARG A O 1
ATOM 1576 N N . ILE A 1 199 ? 11.832 17.318 -14.049 1.00 86.56 199 ILE A N 1
ATOM 1577 C CA . ILE A 1 199 ? 11.952 17.624 -15.487 1.00 86.56 199 ILE A CA 1
ATOM 1578 C C . ILE A 1 199 ? 10.715 17.199 -16.298 1.00 86.56 199 ILE A C 1
ATOM 1580 O O . ILE A 1 199 ? 10.574 17.577 -17.461 1.00 86.56 199 ILE A O 1
ATOM 1584 N N . TRP A 1 200 ? 9.801 16.453 -15.680 1.00 86.12 200 TRP A N 1
ATOM 1585 C CA . TRP A 1 200 ? 8.596 15.879 -16.263 1.00 86.12 200 TRP A CA 1
ATOM 1586 C C . TRP A 1 200 ? 7.361 16.601 -15.710 1.00 86.12 200 TRP A C 1
ATOM 1588 O O . TRP A 1 200 ? 6.630 16.063 -14.884 1.00 86.12 200 TRP A O 1
ATOM 1598 N N . GLY A 1 201 ? 7.111 17.838 -16.157 1.00 86.50 201 GLY A N 1
ATOM 1599 C CA . GLY A 1 201 ? 6.145 18.752 -15.521 1.00 86.50 201 GLY A CA 1
ATOM 1600 C C . GLY A 1 201 ? 4.756 18.160 -15.222 1.00 86.50 201 GLY A C 1
ATOM 1601 O O . GLY A 1 201 ? 4.208 18.393 -14.143 1.00 86.50 201 GLY A O 1
ATOM 1602 N N . GLY A 1 202 ? 4.206 17.359 -16.143 1.00 87.00 202 GLY A N 1
ATOM 1603 C CA . GLY A 1 202 ? 2.938 16.650 -15.937 1.00 87.00 202 GLY A CA 1
ATOM 1604 C C . GLY A 1 202 ? 2.999 15.552 -14.867 1.00 87.00 202 GLY A C 1
ATOM 1605 O O . GLY A 1 202 ? 2.091 15.476 -14.043 1.00 87.00 202 GLY A O 1
ATOM 1606 N N . LEU A 1 203 ? 4.068 14.746 -14.839 1.00 86.81 203 LEU A N 1
ATOM 1607 C CA . LEU A 1 203 ? 4.277 13.733 -13.795 1.00 86.81 203 LEU A CA 1
ATOM 1608 C C . LEU A 1 203 ? 4.525 14.394 -12.440 1.00 86.81 203 LEU A C 1
ATOM 1610 O O . LEU A 1 203 ? 3.882 14.012 -11.474 1.00 86.81 203 LEU A O 1
ATOM 1614 N N . ASN A 1 204 ? 5.353 15.440 -12.385 1.00 89.56 204 ASN A N 1
ATOM 1615 C CA . ASN A 1 204 ? 5.630 16.170 -11.148 1.00 89.56 204 ASN A CA 1
ATOM 1616 C C . ASN A 1 204 ? 4.351 16.742 -10.522 1.00 89.56 204 ASN A C 1
ATOM 1618 O O . ASN A 1 204 ? 4.117 16.633 -9.325 1.00 89.56 204 ASN A O 1
ATOM 1622 N N . SER A 1 205 ? 3.493 17.341 -11.354 1.00 90.25 205 SER A N 1
ATOM 1623 C CA . SER A 1 205 ? 2.232 17.931 -10.894 1.00 90.25 205 SER A CA 1
ATOM 1624 C C . SER A 1 205 ? 1.246 16.876 -10.388 1.00 90.25 205 SER A C 1
ATOM 1626 O O . SER A 1 205 ? 0.504 17.142 -9.445 1.00 90.25 205 SER A O 1
ATOM 1628 N N . ALA A 1 206 ? 1.213 15.696 -11.014 1.00 89.44 206 ALA A N 1
ATOM 1629 C CA . ALA A 1 206 ? 0.402 14.577 -10.545 1.00 89.44 206 ALA A CA 1
ATOM 1630 C C . ALA A 1 206 ? 0.976 13.965 -9.258 1.00 89.44 206 ALA A C 1
ATOM 1632 O O . ALA A 1 206 ? 0.218 13.670 -8.343 1.00 89.44 206 ALA A O 1
ATOM 1633 N N . TYR A 1 207 ? 2.301 13.875 -9.143 1.00 91.56 207 TYR A N 1
ATOM 1634 C CA . TYR A 1 207 ? 2.968 13.367 -7.949 1.00 91.56 207 TYR A CA 1
ATOM 1635 C C . TYR A 1 207 ? 2.737 14.259 -6.723 1.00 91.56 207 TYR A C 1
ATOM 1637 O O . TYR A 1 207 ? 2.443 13.758 -5.647 1.00 91.56 207 TYR A O 1
ATOM 1645 N N . HIS A 1 208 ? 2.758 15.587 -6.871 1.00 92.75 208 HIS A N 1
ATOM 1646 C CA . HIS A 1 208 ? 2.380 16.478 -5.767 1.00 92.75 208 HIS A CA 1
ATOM 1647 C C . HIS A 1 208 ? 0.915 16.314 -5.339 1.00 92.75 208 HIS A C 1
ATOM 1649 O O . HIS A 1 208 ? 0.628 16.369 -4.148 1.00 92.75 208 HIS A O 1
ATOM 1655 N N . GLN A 1 209 ? -0.005 16.085 -6.283 1.00 92.88 209 GLN A N 1
ATOM 1656 C CA . GLN A 1 209 ? -1.406 15.795 -5.946 1.00 92.88 209 GLN A CA 1
ATOM 1657 C C . GLN A 1 209 ? -1.546 14.465 -5.204 1.00 92.88 209 GLN A C 1
ATOM 1659 O O . GLN A 1 209 ? -2.297 14.399 -4.236 1.00 92.88 209 GLN A O 1
ATOM 1664 N N . TRP A 1 210 ? -0.803 13.441 -5.630 1.00 94.81 210 TRP A N 1
ATOM 1665 C CA . TRP A 1 210 ? -0.700 12.172 -4.915 1.00 94.81 210 TRP A CA 1
ATOM 1666 C C . TRP A 1 210 ? -0.243 12.404 -3.465 1.00 94.81 210 TRP A C 1
ATOM 1668 O O . TRP A 1 210 ? -0.980 12.063 -2.548 1.00 94.81 210 TRP A O 1
ATOM 1678 N N . ILE A 1 211 ? 0.857 13.141 -3.240 1.00 94.94 211 ILE A N 1
ATOM 1679 C CA . ILE A 1 211 ? 1.338 13.487 -1.885 1.00 94.94 211 ILE A CA 1
ATOM 1680 C C . ILE A 1 211 ? 0.255 14.190 -1.053 1.00 94.94 211 ILE A C 1
ATOM 1682 O O . ILE A 1 211 ? 0.078 13.917 0.134 1.00 94.94 211 ILE A O 1
ATOM 1686 N N . GLU A 1 212 ? -0.475 15.135 -1.645 1.00 94.00 212 GLU A N 1
ATOM 1687 C CA . GLU A 1 212 ? -1.552 15.821 -0.933 1.00 94.00 212 GLU A CA 1
ATOM 1688 C C . GLU A 1 212 ? -2.667 14.853 -0.508 1.00 94.00 212 GLU A C 1
ATOM 1690 O O . GLU A 1 212 ? -3.159 14.965 0.618 1.00 94.00 212 GLU A O 1
ATOM 1695 N N . GLN A 1 213 ? -3.036 13.896 -1.363 1.00 94.31 213 GLN A N 1
ATOM 1696 C CA . GLN A 1 213 ? -4.053 12.881 -1.072 1.00 94.31 213 GLN A CA 1
ATOM 1697 C C . GLN A 1 213 ? -3.598 11.903 0.015 1.00 94.31 213 GLN A C 1
ATOM 1699 O O . GLN A 1 213 ? -4.322 11.734 0.997 1.00 94.31 213 GLN A O 1
ATOM 1704 N N . GLU A 1 214 ? -2.380 11.373 -0.082 1.00 95.44 214 GLU A N 1
ATOM 1705 C CA . GLU A 1 214 ? -1.767 10.498 0.930 1.00 95.44 214 GLU A CA 1
ATOM 1706 C C . GLU A 1 214 ? -1.752 11.139 2.326 1.00 95.44 214 GLU A C 1
ATOM 1708 O O . GLU A 1 214 ? -2.022 10.516 3.357 1.00 95.44 214 GLU A O 1
ATOM 1713 N N . SER A 1 215 ? -1.542 12.460 2.393 1.00 95.88 215 SER A N 1
ATOM 1714 C CA . SER A 1 215 ? -1.572 13.180 3.671 1.00 95.88 215 SER A CA 1
ATOM 1715 C C . SER A 1 215 ? -2.936 13.111 4.378 1.00 95.88 215 SER A C 1
ATOM 1717 O O . SER A 1 215 ? -3.022 13.254 5.604 1.00 95.88 215 SER A O 1
ATOM 1719 N N . LEU A 1 216 ? -4.020 12.880 3.629 1.00 95.81 216 LEU A N 1
ATOM 1720 C CA . LEU A 1 216 ? -5.364 12.704 4.173 1.00 95.81 216 LEU A CA 1
ATOM 1721 C C . LEU A 1 216 ? -5.557 11.300 4.753 1.00 95.81 216 LEU A C 1
ATOM 1723 O O . LEU A 1 216 ? -6.311 11.161 5.722 1.00 95.81 216 LEU A O 1
ATOM 1727 N N . HIS A 1 217 ? -4.854 10.287 4.240 1.00 97.38 217 HIS A N 1
ATOM 1728 C CA . HIS A 1 217 ? -4.868 8.932 4.799 1.00 97.38 217 HIS A CA 1
ATOM 1729 C C . HIS A 1 217 ? -4.274 8.922 6.201 1.00 97.38 217 HIS A C 1
ATOM 1731 O O . HIS A 1 217 ? -4.912 8.416 7.126 1.00 97.38 217 HIS A O 1
ATOM 1737 N N . ILE A 1 218 ? -3.138 9.604 6.395 1.00 96.62 218 ILE A N 1
ATOM 1738 C CA . ILE A 1 218 ? -2.507 9.820 7.710 1.00 96.62 218 ILE A CA 1
ATOM 1739 C C . ILE A 1 218 ? -3.530 10.349 8.721 1.00 96.62 218 ILE A C 1
ATOM 1741 O O . ILE A 1 218 ? -3.680 9.817 9.826 1.00 96.62 218 ILE A O 1
ATOM 1745 N N . ILE A 1 219 ? -4.262 11.401 8.345 1.00 96.06 219 ILE A N 1
ATOM 1746 C CA . ILE A 1 219 ? -5.271 12.018 9.212 1.00 96.06 219 ILE A CA 1
ATOM 1747 C C . ILE A 1 219 ? -6.408 11.028 9.482 1.00 96.06 219 ILE A C 1
ATOM 1749 O O . ILE A 1 219 ? -6.829 10.886 10.631 1.00 96.06 219 ILE A O 1
ATOM 1753 N N . GLY A 1 220 ? -6.901 10.337 8.453 1.00 96.44 220 GLY A N 1
ATOM 1754 C CA . GLY A 1 220 ? -7.967 9.347 8.580 1.00 96.44 220 GLY A CA 1
ATOM 1755 C C . GLY A 1 220 ? -7.612 8.221 9.555 1.00 96.44 220 GLY A C 1
ATOM 1756 O O . GLY A 1 220 ? -8.375 7.941 10.485 1.00 96.44 220 GLY A O 1
ATOM 1757 N N . LEU A 1 221 ? -6.432 7.625 9.395 1.00 97.81 221 LEU A N 1
ATOM 1758 C CA . LEU A 1 221 ? -5.913 6.570 10.265 1.00 97.81 221 LEU A CA 1
ATOM 1759 C C . LEU A 1 221 ? -5.715 7.066 11.699 1.00 97.81 221 LEU A C 1
ATOM 1761 O O . LEU A 1 221 ? -6.149 6.402 12.642 1.00 97.81 221 LEU A O 1
ATOM 1765 N N . GLU A 1 222 ? -5.146 8.261 11.884 1.00 97.44 222 GLU A N 1
ATOM 1766 C CA . GLU A 1 222 ? -5.020 8.882 13.205 1.00 97.44 222 GLU A CA 1
ATOM 1767 C C . GLU A 1 222 ? -6.390 9.023 13.887 1.00 97.44 222 GLU A C 1
ATOM 1769 O O . GLU A 1 222 ? -6.530 8.666 15.059 1.00 97.44 222 GLU A O 1
ATOM 1774 N N . GLN A 1 223 ? -7.424 9.487 13.174 1.00 97.62 223 GLN A N 1
ATOM 1775 C CA . GLN A 1 223 ? -8.761 9.621 13.761 1.00 97.62 223 GLN A CA 1
ATOM 1776 C C . GLN A 1 223 ? -9.341 8.272 14.197 1.00 97.62 223 GLN A C 1
ATOM 1778 O O . GLN A 1 223 ? -9.930 8.203 15.279 1.00 97.62 223 GLN A O 1
ATOM 1783 N N . ILE A 1 224 ? -9.139 7.204 13.418 1.00 97.88 224 ILE A N 1
ATOM 1784 C CA . ILE A 1 224 ? -9.579 5.855 13.802 1.00 97.88 224 ILE A CA 1
ATOM 1785 C C . ILE A 1 224 ? -8.910 5.438 15.119 1.00 97.88 224 ILE A C 1
ATOM 1787 O O . ILE A 1 224 ? -9.605 5.018 16.048 1.00 97.88 224 ILE A O 1
ATOM 1791 N N . LEU A 1 225 ? -7.586 5.598 15.222 1.00 97.62 225 LEU A N 1
ATOM 1792 C CA . LEU A 1 225 ? -6.797 5.182 16.388 1.00 97.62 225 LEU A CA 1
ATOM 1793 C C . LEU A 1 225 ? -7.088 6.003 17.648 1.00 97.62 225 LEU A C 1
ATOM 1795 O O . LEU A 1 225 ? -6.929 5.484 18.752 1.00 97.62 225 LEU A O 1
ATOM 1799 N N . LEU A 1 226 ? -7.495 7.264 17.503 1.00 97.31 226 LEU A N 1
ATOM 1800 C CA . LEU A 1 226 ? -7.821 8.142 18.629 1.00 97.31 226 LEU A CA 1
ATOM 1801 C C . LEU A 1 226 ? -9.244 7.941 19.162 1.00 97.31 226 LEU A C 1
ATOM 1803 O O . LEU A 1 226 ? -9.469 8.153 20.351 1.00 97.31 226 LEU A O 1
ATOM 1807 N N . ARG A 1 227 ? -10.204 7.607 18.291 1.00 97.31 227 ARG A N 1
ATOM 1808 C CA . ARG A 1 227 ? -11.641 7.693 18.613 1.00 97.31 227 ARG A CA 1
ATOM 1809 C C . ARG A 1 227 ? -12.324 6.348 18.794 1.00 97.31 227 ARG A C 1
ATOM 1811 O O . ARG A 1 227 ? -13.290 6.264 19.539 1.00 97.31 227 ARG A O 1
ATOM 1818 N N . THR A 1 228 ? -11.863 5.314 18.100 1.00 97.75 228 THR A N 1
ATOM 1819 C CA . THR A 1 228 ? -12.581 4.033 18.065 1.00 97.75 228 THR A CA 1
ATOM 1820 C C . THR A 1 228 ? -12.319 3.232 19.333 1.00 97.75 228 THR A C 1
ATOM 1822 O O . THR A 1 228 ? -11.185 3.184 19.819 1.00 97.75 228 THR A O 1
ATOM 1825 N N . ASN A 1 229 ? -13.345 2.569 19.873 1.00 98.06 229 ASN A N 1
ATOM 1826 C CA . ASN A 1 229 ? -13.136 1.640 20.979 1.00 98.06 229 ASN A CA 1
ATOM 1827 C C . ASN A 1 229 ? -12.416 0.385 20.484 1.00 98.06 229 ASN A C 1
ATOM 1829 O O . ASN A 1 229 ? -12.725 -0.157 19.422 1.00 98.06 229 ASN A O 1
ATOM 1833 N N . ILE A 1 230 ? -11.467 -0.100 21.275 1.00 97.69 230 ILE A N 1
ATOM 1834 C CA . ILE A 1 230 ? -10.650 -1.259 20.937 1.00 97.69 230 ILE A CA 1
ATOM 1835 C C . ILE A 1 230 ? -10.979 -2.395 21.891 1.00 97.69 230 ILE A C 1
ATOM 1837 O O . ILE A 1 230 ? -10.831 -2.265 23.111 1.00 97.69 230 ILE A O 1
ATOM 1841 N N . ARG A 1 231 ? -11.404 -3.522 21.325 1.00 97.56 231 ARG A N 1
ATOM 1842 C CA . ARG A 1 231 ? -11.549 -4.786 22.041 1.00 97.56 231 ARG A CA 1
ATOM 1843 C C . ARG A 1 231 ? -10.183 -5.448 22.164 1.00 97.56 231 ARG A C 1
ATOM 1845 O O . ARG A 1 231 ? -9.674 -6.002 21.190 1.00 97.56 231 ARG A O 1
ATOM 1852 N N . MET A 1 232 ? -9.623 -5.407 23.364 1.00 95.75 232 MET A N 1
ATOM 1853 C CA . MET A 1 232 ? -8.348 -6.044 23.689 1.00 95.75 232 MET A CA 1
ATOM 1854 C C . MET A 1 232 ? -8.499 -7.572 23.731 1.00 95.75 232 MET A C 1
ATOM 1856 O O . MET A 1 232 ? -9.592 -8.094 23.981 1.00 95.75 232 MET A O 1
ATOM 1860 N N . LYS A 1 233 ? -7.402 -8.312 23.535 1.00 93.44 233 LYS A N 1
ATOM 1861 C CA . LYS A 1 233 ? -7.380 -9.790 23.576 1.00 93.44 233 LYS A CA 1
ATOM 1862 C C . LYS A 1 233 ? -7.815 -10.387 24.915 1.00 93.44 233 LYS A C 1
ATOM 1864 O O . LYS A 1 233 ? -8.315 -11.508 24.942 1.00 93.44 233 LYS A O 1
ATOM 1869 N N . ASP A 1 234 ? -7.665 -9.648 26.012 1.00 95.69 234 ASP A N 1
ATOM 1870 C CA . ASP A 1 234 ? -8.152 -10.044 27.342 1.00 95.69 234 ASP A CA 1
ATOM 1871 C C . ASP A 1 234 ? -9.664 -9.802 27.547 1.00 95.69 234 ASP A C 1
ATOM 1873 O O . ASP A 1 234 ? -10.212 -10.111 28.605 1.00 95.69 234 ASP A O 1
ATOM 1877 N N . GLY A 1 235 ? -10.351 -9.270 26.530 1.00 95.69 235 GLY A N 1
ATOM 1878 C CA . GLY A 1 235 ? -11.782 -8.979 26.526 1.00 95.69 235 GLY A CA 1
ATOM 1879 C C . GLY A 1 235 ? -12.150 -7.574 27.011 1.00 95.69 235 GLY A C 1
ATOM 1880 O O . GLY A 1 235 ? -13.315 -7.179 26.870 1.00 95.69 235 GLY A O 1
ATOM 1881 N N . THR A 1 236 ? -11.198 -6.800 27.541 1.00 97.62 236 THR A N 1
ATOM 1882 C CA . THR A 1 236 ? -11.438 -5.416 27.970 1.00 97.62 236 THR A CA 1
ATOM 1883 C C . THR A 1 236 ? -11.677 -4.482 26.779 1.00 97.62 236 THR A C 1
ATOM 1885 O O . THR A 1 236 ? -11.330 -4.790 25.637 1.00 97.62 236 THR A O 1
ATOM 1888 N N . ILE A 1 237 ? -12.332 -3.346 27.040 1.00 97.31 237 ILE A N 1
ATOM 1889 C CA . ILE A 1 237 ? -12.523 -2.275 26.053 1.00 97.31 237 ILE A CA 1
ATOM 1890 C C . ILE A 1 237 ? -11.670 -1.090 26.470 1.00 97.31 237 ILE A C 1
ATOM 1892 O O . ILE A 1 237 ? -11.810 -0.591 27.589 1.00 97.31 237 ILE A O 1
ATOM 1896 N N . LYS A 1 238 ? -10.840 -0.610 25.550 1.00 96.75 238 LYS A N 1
ATOM 1897 C CA . LYS A 1 238 ? -10.104 0.644 25.685 1.00 96.75 238 LYS A CA 1
ATOM 1898 C C . LYS A 1 238 ? -10.706 1.680 24.737 1.00 96.75 238 LYS A C 1
ATOM 1900 O O . LYS A 1 238 ? -10.916 1.378 23.569 1.00 96.75 238 LYS A O 1
ATOM 1905 N N . ASN A 1 239 ? -10.971 2.892 25.219 1.00 96.06 239 ASN A N 1
ATOM 1906 C CA . ASN A 1 239 ? -11.328 4.003 24.335 1.00 96.06 239 ASN A CA 1
ATOM 1907 C C . ASN A 1 239 ? -10.053 4.533 23.665 1.00 96.06 239 ASN A C 1
ATOM 1909 O O . ASN A 1 239 ? -9.132 4.959 24.370 1.00 96.06 239 ASN A O 1
ATOM 1913 N N . GLY A 1 240 ? -10.009 4.469 22.333 1.00 94.94 240 GLY A N 1
ATOM 1914 C CA . GLY A 1 240 ? -8.837 4.797 21.536 1.00 94.94 240 GLY A CA 1
ATOM 1915 C C . GLY A 1 240 ? -7.728 3.754 21.683 1.00 94.94 240 GLY A C 1
ATOM 1916 O O . GLY A 1 240 ? -7.392 3.282 22.774 1.00 94.94 240 GLY A O 1
ATOM 1917 N N . PHE A 1 241 ? -7.090 3.408 20.571 1.00 95.12 241 PHE A N 1
ATOM 1918 C CA . PHE A 1 241 ? -5.868 2.611 20.608 1.00 95.12 241 PHE A CA 1
ATOM 191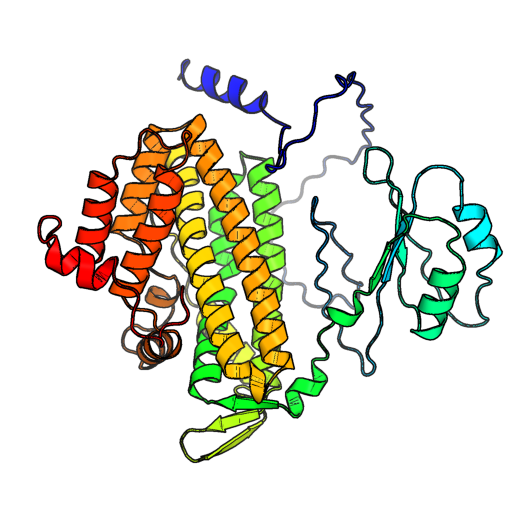9 C C . PHE A 1 241 ? -4.706 3.429 21.174 1.00 95.12 241 PHE A C 1
ATOM 1921 O O . PHE A 1 241 ? -3.923 2.932 21.993 1.00 95.12 241 PHE A O 1
ATOM 1928 N N . ARG A 1 242 ? -4.653 4.712 20.802 1.00 95.06 242 ARG A N 1
ATOM 1929 C CA . ARG A 1 242 ? -3.650 5.687 21.228 1.00 95.06 242 ARG A CA 1
ATOM 1930 C C . ARG A 1 242 ? -4.294 6.964 21.736 1.00 95.06 242 ARG A C 1
ATOM 1932 O O . ARG A 1 242 ? -5.387 7.345 21.341 1.00 95.06 242 ARG A O 1
ATOM 1939 N N . THR A 1 243 ? -3.561 7.660 22.586 1.00 96.88 243 THR A N 1
ATOM 1940 C CA . THR A 1 243 ? -3.796 9.058 22.933 1.00 96.88 243 THR A CA 1
ATOM 1941 C C . THR A 1 243 ? -3.077 9.975 21.944 1.00 96.88 243 THR A C 1
ATOM 1943 O O . THR A 1 243 ? -2.086 9.592 21.320 1.00 96.88 243 THR A O 1
ATOM 1946 N N . SER A 1 244 ? -3.490 11.242 21.853 1.00 96.50 244 SER A N 1
ATOM 1947 C CA . SER A 1 244 ? -2.805 12.221 20.992 1.00 96.50 244 SER A CA 1
ATOM 1948 C C . SER A 1 244 ? -1.334 12.431 21.374 1.00 96.50 244 SER A C 1
ATOM 1950 O O . SER A 1 244 ? -0.522 12.792 20.527 1.00 96.50 244 SER A O 1
ATOM 1952 N N . GLN A 1 245 ? -0.971 12.229 22.646 1.00 97.06 245 GLN A N 1
ATOM 1953 C CA . GLN A 1 245 ? 0.427 12.288 23.075 1.00 97.06 245 GLN A CA 1
ATOM 1954 C C . GLN A 1 245 ? 1.226 11.091 22.558 1.00 97.06 245 GLN A C 1
ATOM 1956 O O . GLN A 1 245 ? 2.337 11.287 22.075 1.00 97.06 245 GLN A O 1
ATOM 1961 N N . GLU A 1 246 ? 0.662 9.883 22.616 1.00 95.56 246 GLU A N 1
ATOM 1962 C CA . GLU A 1 246 ? 1.308 8.689 22.069 1.00 95.56 246 GLU A CA 1
ATOM 1963 C C . GLU A 1 246 ? 1.463 8.771 20.546 1.00 95.56 246 GLU A C 1
ATOM 1965 O O . GLU A 1 246 ? 2.520 8.406 20.049 1.00 95.56 246 GLU A O 1
ATOM 1970 N N . ILE A 1 247 ? 0.483 9.316 19.810 1.00 95.94 247 ILE A N 1
ATOM 1971 C CA . ILE A 1 247 ? 0.617 9.546 18.358 1.00 95.94 247 ILE A CA 1
ATOM 1972 C C . ILE A 1 247 ? 1.758 10.527 18.053 1.00 95.94 247 ILE A C 1
ATOM 1974 O O . ILE A 1 247 ? 2.582 10.267 17.179 1.00 95.94 247 ILE A O 1
ATOM 1978 N N . ARG A 1 248 ? 1.864 11.645 18.786 1.00 96.00 248 ARG A N 1
ATOM 1979 C CA . ARG A 1 248 ? 2.984 12.590 18.602 1.00 96.00 248 ARG A CA 1
ATOM 1980 C C . ARG A 1 248 ? 4.338 11.945 18.880 1.00 96.00 248 ARG A C 1
ATOM 1982 O O . ARG A 1 248 ? 5.299 12.209 18.165 1.00 96.00 248 ARG A O 1
ATOM 1989 N N . GLU A 1 249 ? 4.413 11.126 19.921 1.00 94.25 249 GLU A N 1
ATOM 1990 C CA . GLU A 1 249 ? 5.631 10.404 20.273 1.00 94.25 249 GLU A CA 1
ATOM 1991 C C . GLU A 1 249 ? 5.986 9.345 19.220 1.00 94.25 249 GLU A C 1
ATOM 1993 O O . GLU A 1 249 ? 7.144 9.259 18.818 1.00 94.25 249 GLU A O 1
ATOM 1998 N N . LEU A 1 250 ? 4.996 8.614 18.700 1.00 91.50 250 LEU A N 1
ATOM 1999 C CA . LEU A 1 250 ? 5.165 7.671 17.594 1.00 91.50 250 LEU A CA 1
ATOM 2000 C C . LEU A 1 250 ? 5.732 8.368 16.350 1.00 91.50 250 LEU A C 1
ATOM 2002 O O . LEU A 1 250 ? 6.763 7.949 15.829 1.00 91.50 250 LEU A O 1
ATOM 2006 N N . ARG A 1 251 ? 5.135 9.493 15.936 1.00 93.56 251 ARG A N 1
ATOM 2007 C CA . ARG A 1 251 ? 5.635 10.331 14.829 1.00 93.56 251 ARG A CA 1
ATOM 2008 C C . ARG A 1 251 ? 7.074 10.778 15.045 1.00 93.56 251 ARG A C 1
ATOM 2010 O O . ARG A 1 251 ? 7.881 10.764 14.123 1.00 93.56 251 ARG A O 1
ATOM 2017 N N . ARG A 1 252 ? 7.411 11.181 16.274 1.00 92.25 252 ARG A N 1
ATOM 2018 C CA . ARG A 1 252 ? 8.772 11.591 16.629 1.00 92.25 252 ARG A CA 1
ATOM 2019 C C . ARG A 1 252 ? 9.761 10.440 16.458 1.00 92.25 252 ARG A C 1
ATOM 2021 O O . ARG A 1 252 ? 10.868 10.692 16.008 1.00 92.25 252 ARG A O 1
ATOM 2028 N N . GLN A 1 253 ? 9.383 9.216 16.820 1.00 89.75 253 GLN A N 1
ATOM 2029 C CA . GLN A 1 253 ? 10.223 8.026 16.653 1.00 89.75 253 GLN A CA 1
ATOM 2030 C C . GLN A 1 253 ? 10.390 7.643 15.181 1.00 89.75 253 GLN A C 1
ATOM 2032 O O . GLN A 1 253 ? 11.499 7.316 14.771 1.00 89.75 253 GLN A O 1
ATOM 2037 N N . ILE A 1 254 ? 9.320 7.730 14.388 1.00 88.44 254 ILE A N 1
ATOM 2038 C CA . ILE A 1 254 ? 9.355 7.478 12.941 1.00 88.44 254 ILE A CA 1
ATOM 2039 C C . ILE A 1 254 ? 10.338 8.434 12.257 1.00 88.44 254 ILE A C 1
ATOM 2041 O O . ILE A 1 254 ? 11.286 7.986 11.623 1.00 88.44 254 ILE A O 1
ATOM 2045 N N . LYS A 1 255 ? 10.216 9.740 12.528 1.00 88.56 255 LYS A N 1
ATOM 2046 C CA . LYS A 1 255 ? 11.072 10.802 11.962 1.00 88.56 255 LYS A CA 1
ATOM 2047 C C . LYS A 1 255 ? 12.540 10.766 12.407 1.00 88.56 255 LYS A C 1
ATOM 2049 O O . LYS A 1 255 ? 13.322 11.623 12.009 1.00 88.56 255 LYS A O 1
ATOM 2054 N N . GLN A 1 256 ? 12.928 9.832 13.278 1.00 89.56 256 GLN A N 1
ATOM 2055 C CA . GLN A 1 256 ? 14.341 9.576 13.592 1.00 89.56 256 GLN A CA 1
ATOM 2056 C C . GLN A 1 256 ? 15.013 8.652 12.573 1.00 89.56 256 GLN A C 1
ATOM 2058 O O . GLN A 1 256 ? 16.217 8.415 12.669 1.00 89.56 256 GLN A O 1
ATOM 2063 N N . ARG A 1 257 ? 14.239 8.095 11.646 1.00 87.62 257 ARG A N 1
ATOM 2064 C CA . ARG A 1 257 ? 14.698 7.249 10.554 1.00 87.62 257 ARG A CA 1
ATOM 2065 C C . ARG A 1 257 ? 14.272 7.900 9.247 1.00 87.62 257 ARG A C 1
ATOM 2067 O O . ARG A 1 257 ? 13.277 8.612 9.216 1.00 87.62 257 ARG A O 1
ATOM 2074 N N . GLU A 1 258 ? 15.030 7.617 8.208 1.00 89.12 258 GLU A N 1
ATOM 2075 C CA . GLU A 1 258 ? 14.736 8.019 6.839 1.00 89.12 258 GLU A CA 1
ATOM 2076 C C . GLU A 1 258 ? 14.422 6.746 6.065 1.00 89.12 258 GLU A C 1
ATOM 2078 O O . GLU A 1 258 ? 15.114 5.731 6.234 1.00 89.12 258 GLU A O 1
ATOM 2083 N N . TRP A 1 259 ? 13.352 6.768 5.282 1.00 88.81 259 TRP A N 1
ATOM 2084 C CA . TRP A 1 259 ? 13.117 5.715 4.312 1.00 88.81 259 TRP A CA 1
ATOM 2085 C C . TRP A 1 259 ? 14.076 5.899 3.143 1.00 88.81 259 TRP A C 1
ATOM 2087 O O . TRP A 1 259 ? 14.203 6.988 2.588 1.00 88.81 259 TRP A O 1
ATOM 2097 N N . ILE A 1 260 ? 14.767 4.821 2.787 1.00 86.00 260 ILE A N 1
ATOM 2098 C CA . ILE A 1 260 ? 15.693 4.830 1.664 1.00 86.00 260 ILE A CA 1
ATOM 2099 C C . ILE A 1 260 ? 14.955 4.277 0.460 1.00 86.00 260 ILE A C 1
ATOM 2101 O O . ILE A 1 260 ? 14.459 3.153 0.488 1.00 86.00 260 ILE A O 1
ATOM 2105 N N . GLU A 1 261 ? 14.908 5.083 -0.592 1.00 83.12 261 GLU A N 1
ATOM 2106 C CA . GLU A 1 261 ? 14.274 4.704 -1.841 1.00 83.12 261 GLU A CA 1
ATOM 2107 C C . GLU A 1 261 ? 14.869 3.393 -2.387 1.00 83.12 261 GLU A C 1
ATOM 2109 O O . GLU A 1 261 ? 16.098 3.262 -2.510 1.00 83.12 261 GLU A O 1
ATOM 2114 N N . PRO A 1 262 ? 14.027 2.407 -2.739 1.00 81.38 262 PRO A N 1
ATOM 2115 C CA . PRO A 1 262 ? 14.495 1.213 -3.396 1.00 81.38 262 PRO A CA 1
ATOM 2116 C C . PRO A 1 262 ? 14.967 1.553 -4.802 1.00 81.38 262 PRO A C 1
ATOM 2118 O O . PRO A 1 262 ? 14.380 2.352 -5.518 1.00 81.38 262 PRO A O 1
ATOM 2121 N N . PHE A 1 263 ? 15.985 0.822 -5.242 1.00 82.88 263 PHE A N 1
ATOM 2122 C CA . PHE A 1 263 ? 16.375 0.742 -6.648 1.00 82.88 263 PHE A CA 1
ATOM 2123 C C . PHE A 1 263 ? 17.097 1.946 -7.257 1.00 82.88 263 PHE A C 1
ATOM 2125 O O . PHE A 1 263 ? 17.359 1.850 -8.447 1.00 82.88 263 PHE A O 1
ATOM 2132 N N . ILE A 1 264 ? 17.563 2.942 -6.493 1.00 83.88 264 ILE A N 1
ATOM 2133 C CA . ILE A 1 264 ? 18.289 4.124 -7.015 1.00 83.88 264 ILE A CA 1
ATOM 2134 C C . ILE A 1 264 ? 19.247 3.774 -8.167 1.00 83.88 264 ILE A C 1
ATOM 2136 O O . ILE A 1 264 ? 20.267 3.092 -7.988 1.00 83.88 264 ILE A O 1
ATOM 2140 N N . THR A 1 265 ? 18.925 4.280 -9.357 1.00 89.56 265 THR A N 1
ATOM 2141 C CA . THR A 1 265 ? 19.679 4.043 -10.587 1.00 89.56 265 THR A CA 1
ATOM 2142 C C . THR A 1 265 ? 20.246 5.358 -11.132 1.00 89.56 265 THR A C 1
ATOM 2144 O O . THR A 1 265 ? 19.512 6.326 -11.287 1.00 89.56 265 THR A O 1
ATOM 2147 N N . PRO A 1 266 ? 21.545 5.433 -11.497 1.00 90.25 266 PRO A N 1
ATOM 2148 C CA . PRO A 1 266 ? 22.135 6.678 -12.005 1.00 90.25 266 PRO A CA 1
ATOM 2149 C C . PRO A 1 266 ? 21.569 7.174 -13.344 1.00 90.25 266 PRO A C 1
ATOM 2151 O O . PRO A 1 266 ? 21.724 8.348 -13.676 1.00 90.25 266 PRO A O 1
ATOM 2154 N N . ASP A 1 267 ? 20.989 6.282 -14.153 1.00 93.12 267 ASP A N 1
ATOM 2155 C CA . ASP A 1 267 ? 20.327 6.664 -15.400 1.00 93.12 267 ASP A CA 1
ATOM 2156 C C . ASP A 1 267 ? 18.943 7.259 -15.090 1.00 93.12 267 ASP A C 1
ATOM 2158 O O . ASP A 1 267 ? 18.097 6.550 -14.547 1.00 93.12 267 ASP A O 1
ATOM 2162 N N . PRO A 1 268 ? 18.673 8.526 -15.450 1.00 89.88 268 PRO A N 1
ATOM 2163 C CA . PRO A 1 268 ? 17.458 9.221 -15.028 1.00 89.88 268 PRO A CA 1
ATOM 2164 C C . PRO A 1 268 ? 16.178 8.674 -15.670 1.00 89.88 268 PRO A C 1
ATOM 2166 O O . PRO A 1 268 ? 15.102 8.799 -15.092 1.00 89.88 268 PRO A O 1
ATOM 2169 N N . VAL A 1 269 ? 16.258 8.079 -16.867 1.00 91.94 269 VAL A N 1
ATOM 2170 C CA . VAL A 1 269 ? 15.078 7.487 -17.518 1.00 91.94 269 VAL A CA 1
ATOM 2171 C C . VAL A 1 269 ? 14.740 6.166 -16.847 1.00 91.94 269 VAL A C 1
ATOM 2173 O O . VAL A 1 269 ? 13.570 5.904 -16.568 1.00 91.94 269 VAL A O 1
ATOM 2176 N N . LEU A 1 270 ? 15.753 5.343 -16.574 1.00 94.50 270 LEU A N 1
ATOM 2177 C CA . LEU A 1 270 ? 15.568 4.089 -15.863 1.00 94.50 270 LEU A CA 1
ATOM 2178 C C . LEU A 1 270 ? 15.115 4.325 -14.417 1.00 94.50 270 LEU A C 1
ATOM 2180 O O . LEU A 1 270 ? 14.166 3.671 -13.996 1.00 94.50 270 LEU A O 1
ATOM 2184 N N . ASN A 1 271 ? 15.697 5.299 -13.711 1.00 92.25 271 ASN A N 1
ATOM 2185 C CA . ASN A 1 271 ? 15.275 5.664 -12.356 1.00 92.25 271 ASN A CA 1
ATOM 2186 C C . ASN A 1 271 ? 13.800 6.078 -12.326 1.00 92.25 271 ASN A C 1
ATOM 2188 O O . ASN A 1 271 ? 13.014 5.509 -11.579 1.00 92.25 271 ASN A O 1
ATOM 2192 N N . ALA A 1 272 ? 13.382 6.973 -13.230 1.00 91.50 272 ALA A N 1
ATOM 2193 C CA . ALA A 1 272 ? 11.982 7.381 -13.332 1.00 91.50 272 ALA A CA 1
ATOM 2194 C C . ALA A 1 272 ? 11.040 6.207 -13.671 1.00 91.50 272 ALA A C 1
ATOM 2196 O O . ALA A 1 272 ? 9.914 6.163 -13.176 1.00 91.50 272 ALA A O 1
ATOM 2197 N N . CYS A 1 273 ? 11.482 5.242 -14.492 1.00 93.69 273 CYS A N 1
ATOM 2198 C CA . CYS A 1 273 ? 10.713 4.020 -14.744 1.00 93.69 273 CYS A CA 1
ATOM 2199 C C . CYS A 1 273 ? 10.558 3.187 -13.465 1.00 93.69 273 CYS A C 1
ATOM 2201 O O . CYS A 1 273 ? 9.453 2.746 -13.162 1.00 93.69 273 CYS A O 1
ATOM 2203 N N . GLU A 1 274 ? 11.640 2.971 -12.717 1.00 94.44 274 GLU A N 1
ATOM 2204 C CA . GLU A 1 274 ? 11.639 2.209 -11.461 1.00 94.44 274 GLU A CA 1
ATOM 2205 C C . GLU A 1 274 ? 10.750 2.882 -10.404 1.00 94.44 274 GLU A C 1
ATOM 2207 O O . GLU A 1 274 ? 9.876 2.219 -9.848 1.00 94.44 274 GLU A O 1
ATOM 2212 N N . LEU A 1 275 ? 10.850 4.208 -10.264 1.00 92.06 275 LEU A N 1
ATOM 2213 C CA . LEU A 1 275 ? 9.995 5.063 -9.429 1.00 92.06 275 LEU A CA 1
ATOM 2214 C C . LEU A 1 275 ? 8.535 5.161 -9.879 1.00 92.06 275 LEU A C 1
ATOM 2216 O O . LEU A 1 275 ? 7.709 5.720 -9.169 1.00 92.06 275 LEU A O 1
ATOM 2220 N N . THR A 1 276 ? 8.194 4.640 -11.054 1.00 93.81 276 THR A N 1
ATOM 2221 C CA . THR A 1 276 ? 6.799 4.550 -11.507 1.00 93.81 276 THR A CA 1
ATOM 2222 C C . THR A 1 276 ? 6.266 3.128 -11.348 1.00 93.81 276 THR A C 1
ATOM 2224 O O . THR A 1 276 ? 5.113 2.935 -10.977 1.00 93.81 276 THR A O 1
ATOM 2227 N N . VAL A 1 277 ? 7.098 2.116 -11.616 1.00 95.62 277 VAL A N 1
ATOM 2228 C CA . VAL A 1 277 ? 6.722 0.699 -11.513 1.00 95.62 277 VAL A CA 1
ATOM 2229 C C . VAL A 1 277 ? 6.618 0.249 -10.057 1.00 95.62 277 VAL A C 1
ATOM 2231 O O . VAL A 1 277 ? 5.708 -0.508 -9.732 1.00 95.62 277 VAL A O 1
ATOM 2234 N N . TYR A 1 278 ? 7.527 0.684 -9.181 1.00 95.50 278 TYR A N 1
ATOM 2235 C CA . TYR A 1 278 ? 7.503 0.269 -7.780 1.00 95.50 278 TYR A CA 1
ATOM 2236 C C . TYR A 1 278 ? 6.250 0.766 -7.040 1.00 95.50 278 TYR A C 1
ATOM 2238 O O . TYR A 1 278 ? 5.541 -0.090 -6.504 1.00 95.50 278 TYR A O 1
ATOM 2246 N N . PRO A 1 279 ? 5.896 2.070 -7.077 1.00 94.62 279 PRO A N 1
ATOM 2247 C CA . PRO A 1 279 ? 4.649 2.532 -6.477 1.00 94.62 279 PRO A CA 1
ATOM 2248 C C . PRO A 1 279 ? 3.423 1.879 -7.109 1.00 94.62 279 PRO A C 1
ATOM 2250 O O . PRO A 1 279 ? 2.544 1.464 -6.379 1.00 94.62 279 PRO A O 1
ATOM 2253 N N . MET A 1 280 ? 3.390 1.655 -8.433 1.00 95.75 280 MET A N 1
ATOM 2254 C CA . MET A 1 280 ? 2.277 0.931 -9.072 1.00 95.75 280 MET A CA 1
ATOM 2255 C C . MET A 1 280 ? 1.954 -0.389 -8.350 1.00 95.75 280 MET A C 1
ATOM 2257 O O . MET A 1 280 ? 0.807 -0.636 -7.999 1.00 95.75 280 MET A O 1
ATOM 2261 N N . GLU A 1 281 ? 2.946 -1.249 -8.120 1.00 95.06 281 GLU A N 1
ATOM 2262 C CA . GLU A 1 281 ? 2.702 -2.520 -7.425 1.00 95.06 281 GLU A CA 1
ATOM 2263 C C . GLU A 1 281 ? 2.348 -2.299 -5.944 1.00 95.06 281 GLU A C 1
ATOM 2265 O O . GLU A 1 281 ? 1.489 -3.000 -5.408 1.00 95.06 281 GLU A O 1
ATOM 2270 N N . GLN A 1 282 ? 2.973 -1.323 -5.277 1.00 94.88 282 GLN A N 1
ATOM 2271 C CA . GLN A 1 282 ? 2.691 -1.034 -3.872 1.00 94.88 282 GLN A CA 1
ATOM 2272 C C . GLN A 1 282 ? 1.267 -0.489 -3.658 1.00 94.88 282 GLN A C 1
ATOM 2274 O O . GLN A 1 282 ? 0.586 -1.023 -2.785 1.00 94.88 282 GLN A O 1
ATOM 2279 N N . GLU A 1 283 ? 0.771 0.442 -4.478 1.00 95.50 283 GLU A N 1
ATOM 2280 C CA . GLU A 1 283 ? -0.593 0.986 -4.358 1.00 95.50 283 GLU A CA 1
ATOM 2281 C C . GLU A 1 283 ? -1.662 -0.097 -4.541 1.00 95.50 283 GLU A C 1
ATOM 2283 O O . GLU A 1 283 ? -2.642 -0.165 -3.799 1.00 95.50 283 GLU A O 1
ATOM 2288 N N . GLU A 1 284 ? -1.485 -1.018 -5.498 1.00 94.00 284 GLU A N 1
ATOM 2289 C CA . GLU A 1 284 ? -2.465 -2.093 -5.703 1.00 94.00 284 GLU A CA 1
ATOM 2290 C C . GLU A 1 284 ? -2.510 -3.054 -4.497 1.00 94.00 284 GLU A C 1
ATOM 2292 O O . GLU A 1 284 ? -3.577 -3.561 -4.123 1.00 94.00 284 GLU A O 1
ATOM 2297 N N . ILE A 1 285 ? -1.366 -3.291 -3.846 1.00 92.88 285 ILE A N 1
ATOM 2298 C CA . ILE A 1 285 ? -1.291 -4.078 -2.609 1.00 92.88 285 ILE A CA 1
ATOM 2299 C C . ILE A 1 285 ? -1.948 -3.318 -1.450 1.00 92.88 285 ILE A C 1
ATOM 2301 O O . ILE A 1 285 ? -2.748 -3.909 -0.715 1.00 92.88 285 ILE A O 1
ATOM 2305 N N . THR A 1 286 ? -1.649 -2.029 -1.292 1.00 93.69 286 THR A N 1
ATOM 2306 C CA . THR A 1 286 ? -2.185 -1.166 -0.231 1.00 93.69 286 THR A CA 1
ATOM 2307 C C . THR A 1 286 ? -3.706 -1.022 -0.338 1.00 93.69 286 THR A C 1
ATOM 2309 O O . THR A 1 286 ? -4.415 -1.248 0.650 1.00 93.69 286 THR A O 1
ATOM 2312 N N . ALA A 1 287 ? -4.245 -0.837 -1.548 1.00 94.00 287 ALA A N 1
ATOM 2313 C CA . ALA A 1 287 ? -5.685 -0.864 -1.818 1.00 94.00 287 ALA A CA 1
ATOM 2314 C C . ALA A 1 287 ? -6.347 -2.147 -1.288 1.00 94.00 287 ALA A C 1
ATOM 2316 O O . ALA A 1 287 ? -7.386 -2.120 -0.615 1.00 94.00 287 ALA A O 1
ATOM 2317 N N . GLY A 1 288 ? -5.731 -3.301 -1.563 1.00 91.06 288 GLY A N 1
ATOM 2318 C CA . GLY A 1 288 ? -6.216 -4.594 -1.092 1.00 91.06 288 GLY A CA 1
ATOM 2319 C C . GLY A 1 288 ? -6.141 -4.746 0.431 1.00 91.06 288 GLY A C 1
ATOM 2320 O O . GLY A 1 288 ? -7.070 -5.289 1.039 1.00 91.06 288 GLY A O 1
ATOM 2321 N N . ILE A 1 289 ? -5.089 -4.222 1.067 1.00 91.00 289 ILE A N 1
ATOM 2322 C CA . ILE A 1 289 ? -4.949 -4.179 2.530 1.00 91.00 289 ILE A CA 1
ATOM 2323 C C . ILE A 1 289 ? -6.088 -3.364 3.156 1.00 91.00 289 ILE A C 1
ATOM 2325 O O . ILE A 1 289 ? -6.752 -3.847 4.081 1.00 91.00 289 ILE A O 1
ATOM 2329 N N . TYR A 1 290 ? -6.387 -2.176 2.634 1.00 94.62 290 TYR A N 1
ATOM 2330 C CA . TYR A 1 290 ? -7.465 -1.342 3.164 1.00 94.62 290 TYR A CA 1
ATOM 2331 C C . TYR A 1 290 ? -8.857 -1.919 2.889 1.00 94.62 290 TYR A C 1
ATOM 2333 O O . TYR A 1 290 ? -9.731 -1.863 3.760 1.00 94.62 290 TYR A O 1
ATOM 2341 N N . HIS A 1 291 ? -9.077 -2.576 1.746 1.00 93.25 291 HIS A N 1
ATOM 2342 C CA . HIS A 1 291 ? -10.305 -3.340 1.510 1.00 93.25 291 HIS A CA 1
ATOM 2343 C C . HIS A 1 291 ? -10.483 -4.489 2.511 1.00 93.25 291 HIS A C 1
ATOM 2345 O O . HIS A 1 291 ? -11.585 -4.675 3.043 1.00 93.25 291 HIS A O 1
ATOM 2351 N N . ALA A 1 292 ? -9.413 -5.227 2.811 1.00 89.81 292 ALA A N 1
ATOM 2352 C CA . ALA A 1 292 ? -9.412 -6.280 3.822 1.00 89.81 292 ALA A CA 1
ATOM 2353 C C . ALA A 1 292 ? -9.746 -5.729 5.215 1.00 89.81 292 ALA A C 1
ATOM 2355 O O . ALA A 1 292 ? -10.609 -6.271 5.912 1.00 89.81 292 ALA A O 1
ATOM 2356 N N . ALA A 1 293 ? -9.107 -4.624 5.600 1.00 92.50 293 ALA A N 1
ATOM 2357 C CA . ALA A 1 293 ? -9.356 -3.929 6.856 1.00 92.50 293 ALA A CA 1
ATOM 2358 C C . ALA A 1 293 ? -10.816 -3.460 6.957 1.00 92.50 293 ALA A C 1
ATOM 2360 O O . ALA A 1 293 ? -11.503 -3.734 7.943 1.00 92.50 293 ALA A O 1
ATOM 2361 N N . ALA A 1 294 ? -11.340 -2.840 5.898 1.00 94.94 294 ALA A N 1
ATOM 2362 C CA . ALA A 1 294 ? -12.723 -2.386 5.843 1.00 94.94 294 ALA A CA 1
ATOM 2363 C C . ALA A 1 294 ? -13.732 -3.533 5.989 1.00 94.94 294 ALA A C 1
ATOM 2365 O O . ALA A 1 294 ? -14.772 -3.368 6.630 1.00 94.94 294 ALA A O 1
ATOM 2366 N N . ALA A 1 295 ? -13.446 -4.700 5.403 1.00 92.88 295 ALA A N 1
ATOM 2367 C CA . ALA A 1 295 ? -14.307 -5.873 5.517 1.00 92.88 295 ALA A CA 1
ATOM 2368 C C . ALA A 1 295 ? -14.424 -6.368 6.968 1.00 92.88 295 ALA A C 1
ATOM 2370 O O . ALA A 1 295 ? -15.508 -6.780 7.377 1.00 92.88 295 ALA A O 1
ATOM 2371 N N . ARG A 1 296 ? -13.351 -6.268 7.763 1.00 92.94 296 ARG A N 1
ATOM 2372 C CA . ARG A 1 296 ? -13.352 -6.628 9.195 1.00 92.94 296 ARG A CA 1
ATOM 2373 C C . ARG A 1 296 ? -14.177 -5.657 10.042 1.00 92.94 296 ARG A C 1
ATOM 2375 O O . ARG A 1 296 ? -14.802 -6.067 11.015 1.00 92.94 296 ARG A O 1
ATOM 2382 N N . CYS A 1 297 ? -14.217 -4.387 9.650 1.00 95.69 297 CYS A N 1
ATOM 2383 C CA . CYS A 1 297 ? -14.904 -3.333 10.394 1.00 95.69 297 CYS A CA 1
ATOM 2384 C C . CYS A 1 297 ? -16.404 -3.217 10.070 1.00 95.69 297 CYS A C 1
ATOM 2386 O O . CYS A 1 297 ? -17.129 -2.571 10.817 1.00 95.69 297 CYS A O 1
ATOM 2388 N N . ILE A 1 298 ? -16.902 -3.821 8.984 1.00 95.44 298 ILE A N 1
ATOM 2389 C CA . ILE A 1 298 ? -18.219 -3.478 8.412 1.00 95.44 298 ILE A CA 1
ATOM 2390 C C . ILE A 1 298 ? -19.407 -3.632 9.379 1.00 95.44 298 ILE A C 1
ATOM 2392 O O . ILE A 1 298 ? -20.348 -2.844 9.314 1.00 95.44 298 ILE A O 1
ATOM 2396 N N . GLU A 1 299 ? -19.371 -4.626 10.270 1.00 95.81 299 GLU A N 1
ATOM 2397 C CA . GLU A 1 299 ? -20.484 -4.922 11.182 1.00 95.81 299 GLU A CA 1
ATOM 2398 C C . GLU A 1 299 ? -20.431 -4.109 12.481 1.00 95.81 299 GLU A C 1
ATOM 2400 O O . GLU A 1 299 ? -21.475 -3.709 12.994 1.00 95.81 299 GLU A O 1
ATOM 2405 N N . LYS A 1 300 ? -19.229 -3.874 13.023 1.00 96.81 300 LYS A N 1
ATOM 2406 C CA . LYS A 1 300 ? -19.027 -3.271 14.356 1.00 96.81 300 LYS A CA 1
ATOM 2407 C C . LYS A 1 300 ? -18.529 -1.827 14.328 1.00 96.81 300 LYS A C 1
ATOM 2409 O O . LYS A 1 300 ? -18.686 -1.107 15.310 1.00 96.81 300 LYS A O 1
ATOM 2414 N N . ALA A 1 301 ? -17.941 -1.419 13.212 1.00 97.75 301 ALA A N 1
ATOM 2415 C CA . ALA A 1 301 ? -17.380 -0.097 12.999 1.00 97.75 301 ALA A CA 1
ATOM 2416 C C . ALA A 1 301 ? -17.645 0.382 11.556 1.00 97.75 301 ALA A C 1
ATOM 2418 O O . ALA A 1 301 ? -16.717 0.510 10.750 1.00 97.75 301 ALA A O 1
ATOM 2419 N N . PRO A 1 302 ? -18.920 0.587 11.169 1.00 96.69 302 PRO A N 1
ATOM 2420 C CA . PRO A 1 302 ? -19.286 0.939 9.798 1.00 96.69 302 PRO A CA 1
ATOM 2421 C C . PRO A 1 302 ? -18.709 2.284 9.335 1.00 96.69 302 PRO A C 1
ATOM 2423 O O . PRO A 1 302 ? -18.444 2.445 8.142 1.00 96.69 302 PRO A O 1
ATOM 2426 N N . THR A 1 303 ? -18.489 3.244 10.237 1.00 95.75 303 THR A N 1
ATOM 2427 C CA . THR A 1 303 ? -17.847 4.524 9.908 1.00 95.75 303 THR A CA 1
ATOM 2428 C C . THR A 1 303 ? -16.364 4.320 9.619 1.00 95.75 303 THR A C 1
ATOM 2430 O O . THR A 1 303 ? -15.873 4.823 8.607 1.00 95.75 303 THR A O 1
ATOM 2433 N N . VAL A 1 304 ? -15.668 3.515 10.430 1.00 97.06 304 VAL A N 1
ATOM 2434 C CA . VAL A 1 304 ? -14.281 3.094 10.154 1.00 97.06 304 VAL A CA 1
ATOM 2435 C C . VAL A 1 304 ? -14.196 2.332 8.829 1.00 97.06 304 VAL A C 1
ATOM 2437 O O . VAL A 1 304 ? -13.367 2.654 7.984 1.00 97.06 304 VAL A O 1
ATOM 2440 N N . ALA A 1 305 ? -15.090 1.368 8.593 1.00 96.50 305 ALA A N 1
ATOM 2441 C CA . ALA A 1 305 ? -15.132 0.602 7.348 1.00 96.50 305 ALA A CA 1
ATOM 2442 C C . ALA A 1 305 ? -15.350 1.495 6.120 1.00 96.50 305 ALA A C 1
ATOM 2444 O O . ALA A 1 305 ? -14.753 1.261 5.070 1.00 96.50 305 ALA A O 1
ATOM 2445 N N . LYS A 1 306 ? -16.206 2.516 6.238 1.00 94.88 306 LYS A N 1
ATOM 2446 C CA . LYS A 1 306 ? -16.425 3.502 5.179 1.00 94.88 306 LYS A CA 1
ATOM 2447 C C . LYS A 1 306 ? -15.150 4.294 4.894 1.00 94.88 306 LYS A C 1
ATOM 2449 O O . LYS A 1 306 ? -14.786 4.389 3.731 1.00 94.88 306 LYS A O 1
ATOM 2454 N N . LEU A 1 307 ? -14.470 4.805 5.924 1.00 95.88 307 LEU A N 1
ATOM 2455 C CA . LEU A 1 307 ? -13.219 5.553 5.762 1.00 95.88 307 LEU A C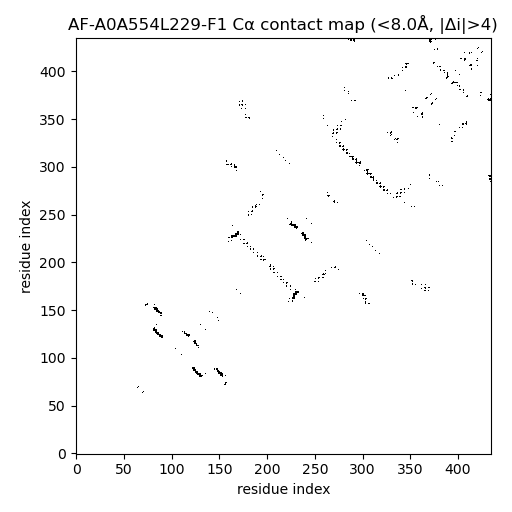A 1
ATOM 2456 C C . LEU A 1 307 ? -12.141 4.711 5.078 1.00 95.88 307 LEU A C 1
ATOM 2458 O O . LEU A 1 307 ? -11.569 5.146 4.088 1.00 95.88 307 LEU A O 1
ATOM 2462 N N . LEU A 1 308 ? -11.939 3.474 5.532 1.00 96.44 308 LEU A N 1
ATOM 2463 C CA . LEU A 1 308 ? -10.963 2.559 4.933 1.00 96.44 308 LEU A CA 1
ATOM 2464 C C . LEU A 1 308 ? -11.283 2.225 3.468 1.00 96.44 308 LEU A C 1
ATOM 2466 O O . LEU A 1 308 ? -10.375 2.015 2.677 1.00 96.44 308 LEU A O 1
ATOM 2470 N N . ARG A 1 309 ? -12.563 2.197 3.071 1.00 95.19 309 ARG A N 1
ATOM 2471 C CA . ARG A 1 309 ? -12.942 2.042 1.654 1.00 95.19 309 ARG A CA 1
ATOM 2472 C C . ARG A 1 309 ? -12.663 3.276 0.812 1.00 95.19 309 ARG A C 1
ATOM 2474 O O . ARG A 1 309 ? -12.467 3.108 -0.382 1.00 95.19 309 ARG A O 1
ATOM 2481 N N . MET A 1 310 ? -12.726 4.467 1.403 1.00 93.81 310 MET A N 1
ATOM 2482 C CA . MET A 1 310 ? -12.372 5.703 0.705 1.00 93.81 310 MET A CA 1
ATOM 2483 C C . MET A 1 310 ? -10.867 5.743 0.470 1.00 93.81 310 MET A C 1
ATOM 2485 O O . MET A 1 310 ? -10.470 5.888 -0.674 1.00 93.81 310 MET A O 1
ATOM 2489 N N . ILE A 1 311 ? -10.071 5.455 1.508 1.00 96.06 311 ILE A N 1
ATOM 2490 C CA . ILE A 1 311 ? -8.615 5.301 1.383 1.00 96.06 311 ILE A CA 1
ATOM 2491 C C . ILE A 1 311 ? -8.296 4.264 0.298 1.00 96.06 311 ILE A C 1
ATOM 2493 O O . ILE A 1 311 ? -7.678 4.601 -0.695 1.00 96.06 311 ILE A O 1
ATOM 2497 N N . ALA A 1 312 ? -8.855 3.049 0.375 1.00 95.56 312 ALA A N 1
ATOM 2498 C CA . ALA A 1 312 ? -8.672 2.034 -0.673 1.00 95.56 312 ALA A CA 1
ATOM 2499 C C . ALA A 1 312 ? -9.111 2.485 -2.085 1.00 95.56 312 ALA A C 1
ATOM 2501 O O . ALA A 1 312 ? -8.663 1.921 -3.082 1.00 95.56 312 ALA A O 1
ATOM 2502 N N . GLY A 1 313 ? -10.054 3.425 -2.185 1.00 94.00 313 GLY A N 1
ATOM 2503 C CA . GLY A 1 313 ? -10.461 4.035 -3.448 1.00 94.00 313 GLY A CA 1
ATOM 2504 C C . GLY A 1 313 ? -9.356 4.916 -4.021 1.00 94.00 313 GLY A C 1
ATOM 2505 O O . GLY A 1 313 ? -9.011 4.739 -5.188 1.00 94.00 313 GLY A O 1
ATOM 2506 N N . ASP A 1 314 ? -8.768 5.767 -3.179 1.00 96.31 314 ASP A N 1
ATOM 2507 C CA . ASP A 1 314 ? -7.624 6.613 -3.528 1.00 96.31 314 ASP A CA 1
ATOM 2508 C C . ASP A 1 314 ? -6.443 5.753 -4.011 1.00 96.31 314 ASP A C 1
ATOM 2510 O O . ASP A 1 314 ? -5.999 5.935 -5.142 1.00 96.31 314 ASP A O 1
ATOM 2514 N N . GLU A 1 315 ? -6.054 4.720 -3.253 1.00 96.44 315 GLU A N 1
ATOM 2515 C CA . GLU A 1 315 ? -4.983 3.773 -3.627 1.00 96.44 315 GLU A CA 1
ATOM 2516 C C . GLU A 1 315 ? -5.197 3.149 -5.018 1.00 96.44 315 GLU A C 1
ATOM 2518 O O . GLU A 1 315 ? -4.289 3.013 -5.837 1.00 96.44 315 GLU A O 1
ATOM 2523 N N . ASN A 1 316 ? -6.440 2.760 -5.331 1.00 93.38 316 ASN A N 1
ATOM 2524 C CA . ASN A 1 316 ? -6.769 2.204 -6.644 1.00 93.38 316 ASN A CA 1
ATOM 2525 C C . ASN A 1 316 ? -6.628 3.254 -7.755 1.00 93.38 316 ASN A C 1
ATOM 2527 O O . ASN A 1 316 ? -6.241 2.921 -8.881 1.00 93.38 316 ASN A O 1
ATOM 2531 N N . ASP A 1 317 ? -6.984 4.506 -7.483 1.00 93.12 317 ASP A N 1
ATOM 2532 C CA . ASP A 1 317 ? -6.822 5.603 -8.430 1.00 93.12 317 ASP A CA 1
ATOM 2533 C C . ASP A 1 317 ? -5.339 5.951 -8.632 1.00 93.12 317 ASP A C 1
ATOM 2535 O O . ASP A 1 317 ? -4.919 6.169 -9.776 1.00 93.12 317 ASP A O 1
ATOM 2539 N N . HIS A 1 318 ? -4.520 5.883 -7.581 1.00 95.50 318 HIS A N 1
ATOM 2540 C CA . HIS A 1 318 ? -3.063 6.029 -7.651 1.00 95.50 318 HIS A CA 1
ATOM 2541 C C . HIS A 1 318 ? -2.414 4.907 -8.448 1.00 95.50 318 HIS A C 1
ATOM 2543 O O . HIS A 1 318 ? -1.681 5.177 -9.402 1.00 95.50 318 HIS A O 1
ATOM 2549 N N . TYR A 1 319 ? -2.779 3.655 -8.171 1.00 95.25 319 TYR A N 1
ATOM 2550 C CA . TYR A 1 319 ? -2.386 2.499 -8.975 1.00 95.25 319 TYR A CA 1
ATOM 2551 C C . TYR A 1 319 ? -2.677 2.715 -10.465 1.00 95.25 319 TYR A C 1
ATOM 2553 O O . TYR A 1 319 ? -1.820 2.488 -11.329 1.00 95.25 319 TYR A O 1
ATOM 2561 N N . ASN A 1 320 ? -3.891 3.168 -10.792 1.00 92.00 320 ASN A N 1
ATOM 2562 C CA . ASN A 1 320 ? -4.284 3.427 -12.175 1.00 92.00 320 ASN A CA 1
ATOM 2563 C C . ASN A 1 320 ? -3.439 4.543 -12.799 1.00 92.00 320 ASN A C 1
ATOM 2565 O O . ASN A 1 320 ? -3.055 4.444 -13.969 1.00 92.00 320 ASN A O 1
ATOM 2569 N N . TRP A 1 321 ? -3.140 5.597 -12.040 1.00 93.31 321 TRP A N 1
ATOM 2570 C CA . TRP A 1 321 ? -2.276 6.681 -12.486 1.00 93.31 321 TRP A CA 1
ATOM 2571 C C . TRP A 1 321 ? -0.849 6.194 -12.774 1.00 93.31 321 TRP A C 1
ATOM 2573 O O . TRP A 1 321 ? -0.358 6.395 -13.892 1.00 93.31 321 TRP A O 1
ATOM 2583 N N . PHE A 1 322 ? -0.218 5.475 -11.843 1.00 95.00 322 PHE A N 1
ATOM 2584 C CA . PHE A 1 322 ? 1.107 4.891 -12.056 1.00 95.00 322 PHE A CA 1
ATOM 2585 C C . PHE A 1 322 ? 1.109 3.904 -13.227 1.00 95.00 322 PHE A C 1
ATOM 2587 O O . PHE A 1 322 ? 1.998 3.964 -14.073 1.00 95.00 322 PHE A O 1
ATOM 2594 N N . THR A 1 323 ? 0.066 3.083 -13.381 1.00 94.06 323 THR A N 1
ATOM 2595 C CA . THR A 1 323 ? -0.102 2.182 -14.535 1.00 94.06 323 THR A CA 1
ATOM 2596 C C . THR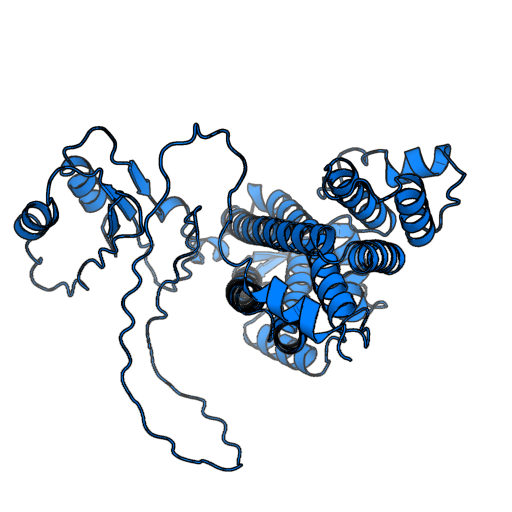 A 1 323 ? -0.092 2.945 -15.865 1.00 94.06 323 THR A C 1
ATOM 2598 O O . THR A 1 323 ? 0.528 2.509 -16.841 1.00 94.06 323 THR A O 1
ATOM 2601 N N . VAL A 1 324 ? -0.754 4.107 -15.932 1.00 91.81 324 VAL A N 1
ATOM 2602 C CA . VAL A 1 324 ? -0.702 4.984 -17.114 1.00 91.81 324 VAL A CA 1
ATOM 2603 C C . VAL A 1 324 ? 0.718 5.507 -17.338 1.00 91.81 324 VAL A C 1
ATOM 2605 O O . VAL A 1 324 ? 1.167 5.528 -18.487 1.00 91.81 324 VAL A O 1
ATOM 2608 N N . GLY A 1 325 ? 1.434 5.880 -16.276 1.00 92.56 325 GLY A N 1
ATOM 2609 C CA . GLY A 1 325 ? 2.847 6.262 -16.325 1.00 92.56 325 GLY A CA 1
ATOM 2610 C C . GLY A 1 325 ? 3.733 5.154 -16.901 1.00 92.56 325 GLY A C 1
ATOM 2611 O O . GLY A 1 325 ? 4.426 5.377 -17.898 1.00 92.56 325 GLY A O 1
ATOM 2612 N N . VAL A 1 326 ? 3.635 3.933 -16.365 1.00 94.62 326 VAL A N 1
ATOM 2613 C CA . VAL A 1 326 ? 4.356 2.748 -16.863 1.00 94.62 326 VAL A CA 1
ATOM 2614 C C . VAL A 1 326 ? 4.042 2.505 -18.341 1.00 94.62 326 VAL A C 1
ATOM 2616 O O . VAL A 1 326 ? 4.946 2.236 -19.129 1.00 94.62 326 VAL A O 1
ATOM 2619 N N . ALA A 1 327 ? 2.785 2.663 -18.763 1.00 92.44 327 ALA A N 1
ATOM 2620 C CA . ALA A 1 327 ? 2.398 2.524 -20.166 1.00 92.44 327 ALA A CA 1
ATOM 2621 C C . ALA A 1 327 ? 3.007 3.610 -21.079 1.00 92.44 327 ALA A C 1
ATOM 2623 O O . ALA A 1 327 ? 3.318 3.325 -22.240 1.00 92.44 327 ALA A O 1
ATOM 2624 N N . GLN A 1 328 ? 3.201 4.842 -20.590 1.00 92.31 328 GLN A N 1
ATOM 2625 C CA . GLN A 1 328 ? 3.933 5.868 -21.344 1.00 92.31 328 GLN A CA 1
ATOM 2626 C C . GLN A 1 328 ? 5.412 5.503 -21.472 1.00 92.31 328 GLN A C 1
ATOM 2628 O O . GLN A 1 328 ? 5.953 5.556 -22.578 1.00 92.31 328 GLN A O 1
ATOM 2633 N N . PHE A 1 329 ? 6.056 5.067 -20.388 1.00 93.75 329 PHE A N 1
ATOM 2634 C CA . PHE A 1 329 ? 7.444 4.614 -20.451 1.00 93.75 329 PHE A CA 1
ATOM 2635 C C . PHE A 1 329 ? 7.604 3.402 -21.374 1.00 93.75 329 PHE A C 1
ATOM 2637 O O . PHE A 1 329 ? 8.481 3.418 -22.229 1.00 93.75 329 PHE A O 1
ATOM 2644 N N . ALA A 1 330 ? 6.696 2.426 -21.342 1.00 93.56 330 ALA A N 1
ATOM 2645 C CA . ALA A 1 330 ? 6.717 1.281 -22.256 1.00 93.56 330 ALA A CA 1
ATOM 2646 C C . ALA A 1 330 ? 6.713 1.704 -23.736 1.00 93.56 330 ALA A C 1
ATOM 2648 O O . ALA A 1 330 ? 7.365 1.084 -24.577 1.00 93.56 330 ALA A O 1
ATOM 2649 N N . LYS A 1 331 ? 6.006 2.794 -24.058 1.00 92.44 331 LYS A N 1
ATOM 2650 C CA . LYS A 1 331 ? 5.920 3.339 -25.416 1.00 92.44 331 LYS A CA 1
ATOM 2651 C C . LYS A 1 331 ? 7.201 4.048 -25.862 1.00 92.44 331 LYS A C 1
ATOM 2653 O O . LYS A 1 331 ? 7.550 3.952 -27.038 1.00 92.44 331 LYS A O 1
ATOM 2658 N N . PHE A 1 332 ? 7.868 4.784 -24.974 1.00 92.38 332 PHE A N 1
ATOM 2659 C CA . PHE A 1 332 ? 8.977 5.676 -25.347 1.00 92.38 332 PHE A CA 1
ATOM 2660 C C . PHE A 1 332 ? 10.361 5.243 -24.828 1.00 92.38 332 PHE A C 1
ATOM 2662 O O . PHE A 1 332 ? 11.378 5.748 -25.299 1.00 92.38 332 PHE A O 1
ATOM 2669 N N . ALA A 1 333 ? 10.405 4.301 -23.889 1.00 94.25 333 ALA A N 1
ATOM 2670 C CA . ALA A 1 333 ? 11.579 3.814 -23.167 1.00 94.25 333 ALA A CA 1
ATOM 2671 C C . ALA A 1 333 ? 11.467 2.301 -22.865 1.00 94.25 333 ALA A C 1
ATOM 2673 O O . ALA A 1 333 ? 11.815 1.835 -21.784 1.00 94.25 333 ALA A O 1
ATOM 2674 N N . LYS A 1 334 ? 10.996 1.524 -23.848 1.00 94.50 334 LYS A N 1
ATOM 2675 C CA . LYS A 1 334 ? 10.706 0.079 -23.770 1.00 94.50 334 LYS A CA 1
ATOM 2676 C C . LYS A 1 334 ? 11.760 -0.766 -23.042 1.00 94.50 334 LYS A C 1
ATOM 2678 O O . LYS A 1 334 ? 11.405 -1.560 -22.174 1.00 94.50 334 LYS A O 1
ATOM 2683 N N . GLU A 1 335 ? 13.042 -0.597 -23.369 1.00 94.62 335 GLU A N 1
ATOM 2684 C CA . GLU A 1 335 ? 14.134 -1.345 -22.723 1.00 94.62 335 GLU A CA 1
ATOM 2685 C C . GLU A 1 335 ? 14.256 -0.999 -21.231 1.00 94.62 335 GLU A C 1
ATOM 2687 O O . GLU A 1 335 ? 14.327 -1.900 -20.397 1.00 94.62 335 GLU A O 1
ATOM 2692 N N . ALA A 1 336 ? 14.191 0.292 -20.887 1.00 95.19 336 ALA A N 1
ATOM 2693 C CA . ALA A 1 336 ? 14.232 0.753 -19.502 1.00 95.19 336 ALA A CA 1
ATOM 2694 C C . ALA A 1 336 ? 13.006 0.274 -18.712 1.00 95.19 336 ALA A C 1
ATOM 2696 O O . ALA A 1 336 ? 13.144 -0.220 -17.599 1.00 95.19 336 ALA A O 1
ATOM 2697 N N . THR A 1 337 ? 11.809 0.324 -19.304 1.00 95.62 337 THR A N 1
ATOM 2698 C CA . THR A 1 337 ? 10.585 -0.177 -18.661 1.00 95.62 337 THR A CA 1
ATOM 2699 C C . THR A 1 337 ? 10.632 -1.683 -18.427 1.00 95.62 337 THR A C 1
ATOM 2701 O O . THR A 1 337 ? 10.245 -2.146 -17.360 1.00 95.62 337 THR A O 1
ATOM 2704 N N . THR A 1 338 ? 11.140 -2.454 -19.394 1.00 94.50 338 THR A N 1
ATOM 2705 C CA . THR A 1 338 ? 11.330 -3.908 -19.240 1.00 94.50 338 THR A CA 1
ATOM 2706 C C . THR A 1 338 ? 12.271 -4.209 -18.080 1.00 94.50 338 THR A C 1
ATOM 2708 O O . THR A 1 338 ? 11.961 -5.041 -17.227 1.00 94.50 338 THR A O 1
ATOM 2711 N N . HIS A 1 339 ? 13.403 -3.498 -18.026 1.00 94.94 339 HIS A N 1
ATOM 2712 C CA . HIS A 1 339 ? 14.372 -3.635 -16.945 1.00 94.94 339 HIS A CA 1
ATOM 2713 C C . HIS A 1 339 ? 13.753 -3.294 -15.588 1.00 94.94 339 HIS A C 1
ATOM 2715 O O . HIS A 1 339 ? 13.861 -4.094 -14.661 1.00 94.94 339 HIS A O 1
ATOM 2721 N N . ALA A 1 340 ? 13.066 -2.153 -15.494 1.00 95.94 340 ALA A N 1
ATOM 2722 C CA . ALA A 1 340 ? 12.415 -1.692 -14.274 1.00 95.94 340 ALA A CA 1
ATOM 2723 C C . ALA A 1 340 ? 11.405 -2.723 -13.750 1.00 95.94 340 ALA A C 1
ATOM 2725 O O . ALA A 1 340 ? 11.487 -3.114 -12.591 1.00 95.94 340 ALA A O 1
ATOM 2726 N N . ILE A 1 341 ? 10.521 -3.246 -14.609 1.00 95.44 341 ILE A N 1
ATOM 2727 C CA . ILE A 1 341 ? 9.553 -4.295 -14.239 1.00 95.44 341 ILE A CA 1
ATOM 2728 C C . ILE A 1 341 ? 10.267 -5.547 -13.725 1.00 95.44 341 ILE A C 1
ATOM 2730 O O . ILE A 1 341 ? 9.947 -6.044 -12.646 1.00 95.44 341 ILE A O 1
ATOM 2734 N N . GLY A 1 342 ? 11.272 -6.040 -14.452 1.00 94.06 342 GLY A N 1
ATOM 2735 C CA . GLY A 1 342 ? 12.029 -7.220 -14.032 1.00 94.06 342 GLY A CA 1
ATOM 2736 C C . GLY A 1 342 ? 12.744 -7.028 -12.690 1.00 94.06 342 GLY A C 1
ATOM 2737 O O . GLY A 1 342 ? 12.723 -7.931 -11.851 1.00 94.06 342 GLY A O 1
ATOM 2738 N N . LYS A 1 343 ? 13.359 -5.860 -12.473 1.00 95.19 343 LYS A N 1
ATOM 2739 C CA . LYS A 1 343 ? 14.074 -5.516 -11.238 1.00 95.19 343 LYS A CA 1
ATOM 2740 C C . LYS A 1 343 ? 13.116 -5.356 -10.060 1.00 95.19 343 LYS A C 1
ATOM 2742 O O . LYS A 1 343 ? 13.384 -5.951 -9.017 1.00 95.19 343 LYS A O 1
ATOM 2747 N N . VAL A 1 344 ? 12.012 -4.625 -10.234 1.00 95.06 344 VAL A N 1
ATOM 2748 C CA . VAL A 1 344 ? 10.998 -4.422 -9.190 1.00 95.06 344 VAL A CA 1
ATOM 2749 C C . VAL A 1 344 ? 10.419 -5.764 -8.759 1.00 95.06 344 VAL A C 1
ATOM 2751 O O . VAL A 1 344 ? 10.477 -6.069 -7.579 1.00 95.06 344 VAL A O 1
ATOM 2754 N N . ILE A 1 345 ? 9.976 -6.626 -9.682 1.00 94.88 345 ILE A N 1
ATOM 2755 C CA . ILE A 1 345 ? 9.399 -7.935 -9.319 1.00 94.88 345 ILE A CA 1
ATOM 2756 C C . ILE A 1 345 ? 10.378 -8.786 -8.500 1.00 94.88 345 ILE A C 1
ATOM 2758 O O . ILE A 1 345 ? 9.984 -9.379 -7.498 1.00 94.88 345 ILE A O 1
ATOM 2762 N N . ARG A 1 346 ? 11.650 -8.868 -8.915 1.00 94.25 346 ARG A N 1
ATOM 2763 C CA . ARG A 1 346 ? 12.649 -9.720 -8.242 1.00 94.25 346 ARG A CA 1
ATOM 2764 C C . ARG A 1 346 ? 12.981 -9.249 -6.832 1.00 94.25 346 ARG A C 1
ATOM 2766 O O . ARG A 1 346 ? 13.347 -10.067 -5.995 1.00 94.25 346 ARG A O 1
ATOM 2773 N N . ASN A 1 347 ? 12.888 -7.946 -6.591 1.00 93.75 347 ASN A N 1
ATOM 2774 C CA . ASN A 1 347 ? 13.390 -7.320 -5.375 1.00 93.75 347 ASN A CA 1
ATOM 2775 C C . ASN A 1 347 ? 12.295 -6.594 -4.583 1.00 93.75 347 ASN A C 1
ATOM 2777 O O . ASN A 1 347 ? 12.623 -5.828 -3.685 1.00 93.75 347 ASN A O 1
ATOM 2781 N N . PHE A 1 348 ? 11.019 -6.797 -4.921 1.00 93.50 348 PHE A N 1
ATOM 2782 C CA . PHE A 1 348 ? 9.909 -6.068 -4.319 1.00 93.50 348 PHE A CA 1
ATOM 2783 C C . PHE A 1 348 ? 9.853 -6.284 -2.804 1.00 93.50 348 PHE A C 1
ATOM 2785 O O . PHE A 1 348 ? 9.948 -7.411 -2.316 1.00 93.50 348 PHE A O 1
ATOM 2792 N N . TYR A 1 349 ? 9.613 -5.222 -2.053 1.00 90.00 349 TYR A N 1
ATOM 2793 C CA . TYR A 1 349 ? 9.296 -5.292 -0.634 1.00 90.00 349 TYR A CA 1
ATOM 2794 C C . TYR A 1 349 ? 8.278 -4.206 -0.301 1.00 90.00 349 TYR A C 1
ATOM 2796 O O . TYR A 1 349 ? 8.185 -3.213 -1.017 1.00 90.00 349 TYR A O 1
ATOM 2804 N N . MET A 1 350 ? 7.490 -4.396 0.757 1.00 87.25 350 MET A N 1
ATOM 2805 C CA . MET A 1 350 ? 6.619 -3.324 1.237 1.00 87.25 350 MET A CA 1
ATOM 2806 C C . MET A 1 350 ? 7.456 -2.369 2.089 1.00 87.25 350 MET A C 1
ATOM 2808 O O . MET A 1 350 ? 8.247 -2.857 2.895 1.00 87.25 350 MET A O 1
ATOM 2812 N N . PRO A 1 351 ? 7.255 -1.039 2.040 1.00 85.56 351 PRO A N 1
ATOM 2813 C CA . PRO A 1 351 ? 7.996 -0.116 2.908 1.00 85.56 351 PRO A CA 1
ATOM 2814 C C . PRO A 1 351 ? 7.927 -0.503 4.398 1.00 85.56 351 PRO A C 1
ATOM 2816 O O . PRO A 1 351 ? 8.904 -0.375 5.137 1.00 85.56 351 PRO A O 1
ATOM 2819 N N . ALA A 1 352 ? 6.793 -1.073 4.822 1.00 79.81 352 ALA A N 1
ATOM 2820 C CA . ALA A 1 352 ? 6.589 -1.635 6.154 1.00 79.81 352 ALA A CA 1
ATOM 2821 C C . ALA A 1 352 ? 7.671 -2.644 6.590 1.00 79.81 352 ALA A C 1
ATOM 2823 O O . ALA A 1 352 ? 7.985 -2.696 7.778 1.00 79.81 352 ALA A O 1
ATOM 2824 N N . ASP A 1 353 ? 8.235 -3.428 5.665 1.00 78.69 353 ASP A N 1
ATOM 2825 C CA . ASP A 1 353 ? 9.245 -4.458 5.945 1.00 78.69 353 ASP A CA 1
ATOM 2826 C C . ASP A 1 353 ? 10.581 -3.865 6.423 1.00 78.69 353 ASP A C 1
ATOM 2828 O O . ASP A 1 353 ? 11.299 -4.503 7.195 1.00 78.69 353 ASP A O 1
ATOM 2832 N N . GLU A 1 354 ? 10.913 -2.647 5.990 1.00 77.00 354 GLU A N 1
ATOM 2833 C CA . GLU A 1 354 ? 12.123 -1.926 6.409 1.00 77.00 354 GLU A CA 1
ATOM 2834 C C . GLU A 1 354 ? 11.857 -0.996 7.595 1.00 77.00 354 GLU A C 1
ATOM 2836 O O . GLU A 1 354 ? 12.695 -0.833 8.488 1.00 77.00 354 GLU A O 1
ATOM 2841 N N . ILE A 1 355 ? 10.673 -0.384 7.604 1.00 74.38 355 ILE A N 1
ATOM 2842 C CA . ILE A 1 355 ? 10.271 0.626 8.582 1.00 74.38 355 ILE A CA 1
ATOM 2843 C C . ILE A 1 355 ? 9.955 -0.016 9.937 1.00 74.38 355 ILE A C 1
ATOM 2845 O O . ILE A 1 355 ? 10.410 0.453 10.992 1.00 74.38 355 ILE A O 1
ATOM 2849 N N . LEU A 1 356 ? 9.166 -1.092 9.927 1.00 73.06 356 LEU A N 1
ATOM 2850 C CA . LEU A 1 356 ? 8.783 -1.813 11.133 1.00 73.06 356 LEU A CA 1
ATOM 2851 C C . LEU A 1 356 ? 9.907 -2.784 11.489 1.00 73.06 356 LEU A C 1
ATOM 2853 O O . LEU A 1 356 ? 10.387 -3.519 10.637 1.00 73.06 356 LEU A O 1
ATOM 2857 N N . ASP A 1 357 ? 10.324 -2.813 12.759 1.00 67.12 357 ASP A N 1
ATOM 2858 C CA . ASP A 1 357 ? 11.372 -3.741 13.204 1.00 67.12 357 ASP A CA 1
ATOM 2859 C C . ASP A 1 357 ? 11.006 -5.190 12.798 1.00 67.12 357 ASP A C 1
ATOM 2861 O O . ASP A 1 357 ? 10.007 -5.719 13.300 1.00 67.12 357 ASP A O 1
ATOM 2865 N N . PRO A 1 358 ? 11.799 -5.864 11.939 1.00 56.47 358 PRO A N 1
ATOM 2866 C CA . PRO A 1 358 ? 11.492 -7.211 11.452 1.00 56.47 358 PRO A CA 1
ATOM 2867 C C . PRO A 1 358 ? 11.433 -8.264 12.565 1.00 56.47 358 PRO A C 1
ATOM 2869 O O . PRO A 1 358 ? 10.845 -9.338 12.402 1.00 56.47 358 PRO A O 1
ATOM 2872 N N . LYS A 1 359 ? 12.067 -7.984 13.712 1.00 53.28 359 LYS A N 1
ATOM 2873 C CA . LYS A 1 359 ? 12.023 -8.834 14.908 1.00 53.28 359 LYS A CA 1
ATOM 2874 C C . LYS A 1 359 ? 10.836 -8.516 15.804 1.00 53.28 359 LYS A C 1
ATOM 2876 O O . LYS A 1 359 ? 10.520 -9.332 16.672 1.00 53.28 359 LYS A O 1
ATOM 2881 N N . ALA A 1 360 ? 10.178 -7.377 15.613 1.00 64.62 360 ALA A N 1
ATOM 2882 C CA . ALA A 1 360 ? 8.990 -7.057 16.369 1.00 64.62 360 ALA A CA 1
ATOM 2883 C C . ALA A 1 360 ? 7.865 -8.015 15.978 1.00 64.62 360 ALA A C 1
ATOM 2885 O O . ALA A 1 360 ? 7.614 -8.296 14.804 1.00 64.62 360 ALA A O 1
ATOM 2886 N N . GLU A 1 361 ? 7.101 -8.452 16.977 1.00 68.50 361 GLU A N 1
ATOM 2887 C CA . GLU A 1 361 ? 5.821 -9.139 16.767 1.00 68.50 361 GLU A CA 1
ATOM 2888 C C . GLU A 1 361 ? 4.869 -8.325 15.873 1.00 68.50 361 GLU A C 1
ATOM 2890 O O . GLU A 1 361 ? 3.923 -8.872 15.308 1.00 68.50 361 GLU A O 1
ATOM 2895 N N . ARG A 1 362 ? 5.174 -7.034 15.685 1.00 68.06 362 ARG A N 1
ATOM 2896 C CA . ARG A 1 362 ? 4.431 -6.090 14.871 1.00 68.06 362 ARG A CA 1
ATOM 2897 C C . ARG A 1 362 ? 4.296 -6.486 13.411 1.00 68.06 362 ARG A C 1
ATOM 2899 O O . ARG A 1 362 ? 3.177 -6.634 12.929 1.00 68.06 362 ARG A O 1
ATOM 2906 N N . LEU A 1 363 ? 5.416 -6.725 12.739 1.00 71.06 363 LEU A N 1
ATOM 2907 C CA . LEU A 1 363 ? 5.402 -7.078 11.322 1.00 71.06 363 LEU A CA 1
ATOM 2908 C C . LEU A 1 363 ? 4.707 -8.430 11.095 1.00 71.06 363 LEU A C 1
ATOM 2910 O O . LEU A 1 363 ? 3.909 -8.588 10.175 1.00 71.06 363 LEU A O 1
ATOM 2914 N N . LYS A 1 364 ? 4.927 -9.392 12.003 1.00 72.06 364 LYS A N 1
ATOM 2915 C CA . LYS A 1 364 ? 4.265 -10.705 11.958 1.00 72.06 364 LYS A CA 1
ATOM 2916 C C . LYS A 1 364 ? 2.751 -10.591 12.123 1.00 72.06 364 LYS A C 1
ATOM 2918 O O . LYS A 1 364 ? 2.022 -11.212 11.355 1.00 72.06 364 LYS A O 1
ATOM 2923 N N . SER A 1 365 ? 2.294 -9.799 13.096 1.00 70.75 365 SER A N 1
ATOM 2924 C CA . SER A 1 365 ? 0.869 -9.559 13.340 1.00 70.75 365 SER A CA 1
ATOM 2925 C C . SER A 1 3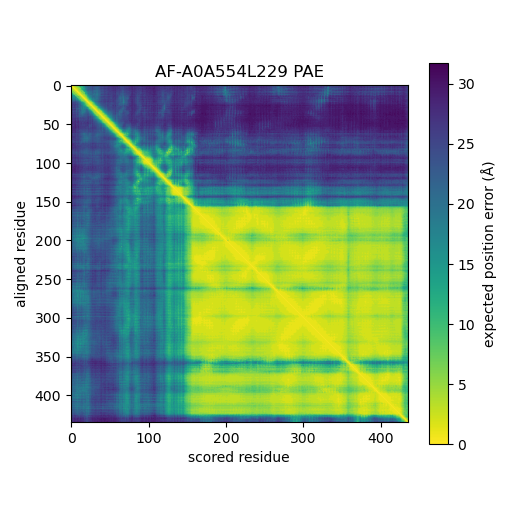65 ? 0.210 -8.865 12.149 1.00 70.75 365 SER A C 1
ATOM 2927 O O . SER A 1 365 ? -0.834 -9.327 11.684 1.00 70.75 365 SER A O 1
ATOM 2929 N N . PHE A 1 366 ? 0.857 -7.833 11.591 1.00 76.06 366 PHE A N 1
ATOM 2930 C CA . PHE A 1 366 ? 0.399 -7.135 10.389 1.00 76.06 366 PHE A CA 1
ATOM 2931 C C . PHE A 1 366 ? 0.199 -8.126 9.235 1.00 76.06 366 PHE A C 1
ATOM 2933 O O . PHE A 1 366 ? -0.935 -8.348 8.810 1.00 76.06 366 PHE A O 1
ATOM 2940 N N . HIS A 1 367 ? 1.259 -8.835 8.835 1.00 78.19 367 HIS A N 1
ATOM 2941 C CA . HIS A 1 367 ? 1.227 -9.841 7.769 1.00 78.19 367 HIS A CA 1
ATOM 2942 C C . HIS A 1 367 ? 0.163 -10.916 7.982 1.00 78.19 367 HIS A C 1
ATOM 2944 O O . HIS A 1 367 ? -0.599 -11.222 7.064 1.00 78.19 367 HIS A O 1
ATOM 2950 N N . SER A 1 368 ? 0.036 -11.451 9.199 1.00 77.62 368 SER A N 1
ATOM 2951 C CA . SER A 1 368 ? -0.998 -12.446 9.491 1.00 77.62 368 SER A CA 1
ATOM 2952 C C . SER A 1 368 ? -2.420 -11.887 9.412 1.00 77.62 368 SER A C 1
ATOM 2954 O O . SER A 1 368 ? -3.323 -12.595 8.972 1.00 77.62 368 SER A O 1
ATOM 2956 N N . THR A 1 369 ? -2.623 -10.628 9.806 1.00 77.44 369 THR A N 1
ATOM 2957 C CA . THR A 1 369 ? -3.951 -10.005 9.907 1.00 77.44 369 THR A CA 1
ATOM 2958 C C . THR A 1 369 ? -4.507 -9.643 8.537 1.00 77.44 369 THR A C 1
ATOM 2960 O O . THR A 1 369 ? -5.688 -9.875 8.274 1.00 77.44 369 THR A O 1
ATOM 2963 N N . VAL A 1 370 ? -3.659 -9.105 7.657 1.00 73.62 370 VAL A N 1
ATOM 2964 C CA . VAL A 1 370 ? -4.042 -8.736 6.281 1.00 73.62 370 VAL A CA 1
ATOM 2965 C C . VAL A 1 370 ? -3.834 -9.874 5.292 1.00 73.62 370 VAL A C 1
ATOM 2967 O O . VAL A 1 370 ? -4.313 -9.825 4.161 1.00 73.62 370 VAL A O 1
ATOM 2970 N N . GLY A 1 371 ? -3.152 -10.933 5.723 1.00 79.12 371 GLY A N 1
ATOM 2971 C CA . GLY A 1 371 ? -2.887 -12.078 4.877 1.00 79.12 371 GLY A CA 1
ATOM 2972 C C . GLY A 1 371 ? -1.762 -11.873 3.870 1.00 79.12 371 GLY A C 1
ATOM 2973 O O . GLY A 1 371 ? -1.685 -12.614 2.888 1.00 79.12 371 GLY A O 1
ATOM 2974 N N . VAL A 1 372 ? -0.908 -10.879 4.112 1.00 82.88 372 VAL A N 1
ATOM 2975 C CA . VAL A 1 372 ? 0.276 -10.597 3.306 1.00 82.88 372 VAL A CA 1
ATOM 2976 C C . VAL A 1 372 ? 1.374 -11.570 3.706 1.00 82.88 372 VAL A C 1
ATOM 2978 O O . VAL A 1 372 ? 1.785 -11.651 4.858 1.00 82.88 372 VAL A O 1
ATOM 2981 N N . ASN A 1 373 ? 1.855 -12.339 2.746 1.00 86.06 373 ASN A N 1
ATOM 2982 C CA . ASN A 1 373 ? 3.073 -13.120 2.850 1.00 86.06 373 ASN A CA 1
ATOM 2983 C C . ASN A 1 373 ? 3.764 -13.139 1.486 1.00 86.06 373 ASN A C 1
ATOM 2985 O O . ASN A 1 373 ? 3.179 -12.757 0.473 1.00 86.06 373 ASN A O 1
ATOM 2989 N N . ARG A 1 374 ? 4.995 -13.649 1.438 1.00 87.50 374 ARG A N 1
ATOM 2990 C CA . ARG A 1 374 ? 5.774 -13.712 0.196 1.00 87.50 374 ARG A CA 1
ATOM 2991 C C . ARG A 1 374 ? 5.012 -14.347 -0.973 1.00 87.50 374 ARG A C 1
ATOM 2993 O O . ARG A 1 374 ? 5.090 -13.840 -2.081 1.00 87.50 374 ARG A O 1
ATOM 3000 N N . TYR A 1 375 ? 4.233 -15.408 -0.753 1.00 90.75 375 TYR A N 1
ATOM 3001 C CA . TYR A 1 375 ? 3.470 -16.046 -1.833 1.00 90.75 375 TYR A CA 1
ATOM 3002 C C . TYR A 1 375 ? 2.242 -15.239 -2.260 1.00 90.75 375 TYR A C 1
ATOM 3004 O O . TYR A 1 375 ? 1.886 -15.253 -3.438 1.00 90.75 375 TYR A O 1
ATOM 3012 N N . SER A 1 376 ? 1.576 -14.536 -1.337 1.00 88.62 376 SER A N 1
ATOM 3013 C CA . SER A 1 376 ? 0.484 -13.633 -1.714 1.00 88.62 376 SER A CA 1
ATOM 3014 C C . SER A 1 376 ? 1.007 -12.432 -2.502 1.00 88.62 376 SER A C 1
ATOM 3016 O O . SER A 1 376 ? 0.389 -12.083 -3.502 1.00 88.62 376 SER A O 1
ATOM 3018 N N . LEU A 1 377 ? 2.158 -11.874 -2.111 1.00 90.88 377 LEU A N 1
ATOM 3019 C CA . LEU A 1 377 ? 2.851 -10.810 -2.844 1.00 90.88 377 LEU A CA 1
ATOM 3020 C C . LEU A 1 377 ? 3.313 -11.303 -4.220 1.00 90.88 377 LEU A C 1
ATOM 3022 O O . LEU A 1 377 ? 2.976 -10.704 -5.230 1.00 90.88 377 LEU A O 1
ATOM 3026 N N . ALA A 1 378 ? 3.964 -12.466 -4.295 1.00 92.69 378 ALA A N 1
ATOM 3027 C CA . ALA A 1 378 ? 4.385 -13.070 -5.560 1.00 92.69 378 ALA A CA 1
ATOM 3028 C C . ALA A 1 378 ? 3.207 -13.294 -6.524 1.00 92.69 378 ALA A C 1
ATOM 3030 O O . ALA A 1 378 ? 3.298 -13.015 -7.719 1.00 92.69 378 ALA A O 1
ATOM 3031 N N . ARG A 1 379 ? 2.070 -13.776 -6.006 1.00 92.69 379 ARG A N 1
ATOM 3032 C CA . ARG A 1 379 ? 0.824 -13.908 -6.773 1.00 92.69 379 ARG A CA 1
ATOM 3033 C C . ARG A 1 379 ? 0.312 -12.563 -7.270 1.00 92.69 379 ARG A C 1
ATOM 3035 O O . ARG A 1 379 ? -0.183 -12.509 -8.397 1.00 92.69 379 ARG A O 1
ATOM 3042 N N . HIS A 1 380 ? 0.382 -11.533 -6.435 1.00 92.00 380 HIS A N 1
ATOM 3043 C CA . HIS A 1 380 ? -0.027 -10.183 -6.793 1.00 92.00 380 HIS A CA 1
ATOM 3044 C C . HIS A 1 380 ? 0.827 -9.658 -7.950 1.00 92.00 380 HIS A C 1
ATOM 3046 O O . HIS A 1 380 ? 0.297 -9.513 -9.049 1.00 92.00 380 HIS A O 1
ATOM 3052 N N . LEU A 1 381 ? 2.148 -9.578 -7.748 1.00 92.88 381 LEU A N 1
ATOM 3053 C CA . LEU A 1 381 ? 3.135 -9.154 -8.750 1.00 92.88 381 LEU A CA 1
ATOM 3054 C C . LEU A 1 381 ? 2.937 -9.894 -10.080 1.00 92.88 381 LEU A C 1
ATOM 3056 O O . LEU A 1 381 ? 2.867 -9.291 -11.150 1.00 92.88 381 LEU A O 1
ATOM 3060 N N . TYR A 1 382 ? 2.756 -11.220 -10.022 1.00 94.38 382 TYR A N 1
ATOM 3061 C CA . TYR A 1 382 ? 2.465 -12.020 -11.210 1.00 94.38 382 TYR A CA 1
ATOM 3062 C C . TYR A 1 382 ? 1.162 -11.604 -11.891 1.00 94.38 382 TYR A C 1
ATOM 3064 O O . TYR A 1 382 ? 1.116 -11.423 -13.105 1.00 94.38 382 TYR A O 1
ATOM 3072 N N . THR A 1 383 ? 0.073 -11.493 -11.131 1.00 91.81 383 THR A N 1
ATOM 3073 C CA . THR A 1 383 ? -1.253 -11.203 -11.683 1.00 91.81 383 THR A CA 1
ATOM 3074 C C . THR A 1 383 ? -1.280 -9.828 -12.335 1.00 91.81 383 THR A C 1
ATOM 3076 O O . THR A 1 383 ? -1.785 -9.708 -13.454 1.00 91.81 383 THR A O 1
ATOM 3079 N N . THR A 1 384 ? -0.717 -8.828 -11.667 1.00 90.94 384 THR A N 1
ATOM 3080 C CA . THR A 1 384 ? -0.646 -7.438 -12.116 1.00 90.94 384 THR A CA 1
ATOM 3081 C C . THR A 1 384 ? 0.222 -7.310 -13.355 1.00 90.94 384 THR A C 1
ATOM 3083 O O . THR A 1 384 ? -0.265 -6.885 -14.408 1.00 90.94 384 THR A O 1
ATOM 3086 N N . THR A 1 385 ? 1.441 -7.847 -13.319 1.00 90.75 385 THR A N 1
ATOM 3087 C CA . THR A 1 385 ? 2.335 -7.834 -14.483 1.00 90.75 385 THR A CA 1
ATOM 3088 C C . THR A 1 385 ? 1.730 -8.589 -15.672 1.00 90.75 385 THR A C 1
ATOM 3090 O O . THR A 1 385 ? 1.763 -8.112 -16.806 1.00 90.75 385 THR A O 1
ATOM 3093 N N . MET A 1 386 ? 1.071 -9.732 -15.455 1.00 91.56 386 MET A N 1
ATOM 3094 C CA . MET A 1 386 ? 0.413 -10.468 -16.543 1.00 91.56 386 MET A CA 1
ATOM 3095 C C . MET A 1 386 ? -0.805 -9.740 -17.135 1.00 91.56 386 MET A C 1
ATOM 3097 O O . MET A 1 386 ? -1.205 -10.054 -18.261 1.00 91.56 386 MET A O 1
ATOM 3101 N N . ARG A 1 387 ? -1.422 -8.780 -16.428 1.00 90.06 387 ARG A N 1
ATOM 3102 C CA . ARG A 1 387 ? -2.419 -7.876 -17.033 1.00 90.06 387 ARG A CA 1
ATOM 3103 C C . ARG A 1 387 ? -1.746 -6.897 -17.991 1.00 90.06 387 ARG A C 1
ATOM 3105 O O . ARG A 1 387 ? -2.296 -6.682 -19.071 1.00 90.06 387 ARG A O 1
ATOM 3112 N N . LEU A 1 388 ? -0.561 -6.385 -17.647 1.00 88.19 388 LEU A N 1
ATOM 3113 C CA . LEU A 1 388 ? 0.237 -5.537 -18.539 1.00 88.19 388 LEU A CA 1
ATOM 3114 C C . LEU A 1 388 ? 0.641 -6.299 -19.802 1.00 88.19 388 LEU A C 1
ATOM 3116 O O . LEU A 1 388 ? 0.347 -5.832 -20.895 1.00 88.19 388 LEU A O 1
ATOM 3120 N N . VAL A 1 389 ? 1.183 -7.515 -19.669 1.00 85.75 389 VAL A N 1
ATOM 3121 C CA . VAL A 1 389 ? 1.609 -8.378 -20.797 1.00 85.75 389 VAL A CA 1
ATOM 3122 C C . VAL A 1 389 ? 0.489 -8.626 -21.821 1.00 85.75 389 VAL A C 1
ATOM 3124 O O . VAL A 1 389 ? 0.738 -8.776 -23.014 1.00 85.75 389 VAL A O 1
ATOM 3127 N N . LYS A 1 390 ? -0.779 -8.661 -21.387 1.00 86.31 390 LYS A N 1
ATOM 3128 C CA . LYS A 1 390 ? -1.934 -8.834 -22.292 1.00 86.31 390 LYS A CA 1
ATOM 3129 C C . LYS A 1 390 ? -2.249 -7.589 -23.125 1.00 86.31 390 LYS A C 1
ATOM 3131 O O . LYS A 1 390 ? -3.045 -7.673 -24.062 1.00 86.31 390 LYS A O 1
ATOM 3136 N N . SER A 1 391 ? -1.686 -6.438 -22.775 1.00 87.69 391 SER A N 1
ATOM 3137 C CA . SER A 1 391 ? -1.825 -5.202 -23.533 1.00 87.69 391 SER A CA 1
ATOM 3138 C C . SER A 1 391 ? -0.811 -5.171 -24.682 1.00 87.69 391 SER A C 1
ATOM 3140 O O . SER A 1 391 ? 0.368 -5.437 -24.458 1.00 87.69 391 SER A O 1
ATOM 3142 N N . PRO A 1 392 ? -1.209 -4.755 -25.900 1.00 86.69 392 PRO A N 1
ATOM 3143 C CA . PRO A 1 392 ? -0.278 -4.567 -27.016 1.00 86.69 392 PRO A CA 1
ATOM 3144 C C . PRO A 1 392 ? 0.859 -3.579 -26.728 1.00 86.69 392 PRO A C 1
ATOM 3146 O O . PRO A 1 392 ? 1.860 -3.584 -27.431 1.00 86.69 392 PRO A O 1
ATOM 3149 N N . LEU A 1 393 ? 0.708 -2.718 -25.713 1.00 80.81 393 LEU A N 1
ATOM 3150 C CA . LEU A 1 393 ? 1.762 -1.797 -25.283 1.00 80.81 393 LEU A CA 1
ATOM 3151 C C . LEU A 1 393 ? 2.944 -2.507 -24.617 1.00 80.81 393 LEU A C 1
ATOM 3153 O O . LEU A 1 393 ? 4.001 -1.901 -24.513 1.00 80.81 393 LEU A O 1
ATOM 3157 N N . PHE A 1 394 ? 2.771 -3.760 -24.195 1.00 89.38 394 PHE A N 1
ATOM 3158 C CA . PHE A 1 394 ? 3.780 -4.570 -23.516 1.00 89.38 394 PHE A CA 1
ATOM 3159 C C . PHE A 1 394 ? 4.035 -5.884 -24.263 1.00 89.38 394 PHE A C 1
ATOM 3161 O O . PHE A 1 394 ? 4.379 -6.892 -23.653 1.00 89.38 394 PHE A O 1
ATOM 3168 N N . ASP A 1 395 ? 3.903 -5.873 -25.594 1.00 86.69 395 ASP A N 1
ATOM 3169 C CA . ASP A 1 395 ? 4.174 -7.026 -26.472 1.00 86.69 395 ASP A CA 1
ATOM 3170 C C . ASP A 1 395 ? 5.607 -7.582 -26.376 1.00 86.69 395 ASP A C 1
ATOM 3172 O O . ASP A 1 395 ? 5.929 -8.621 -26.946 1.00 86.69 395 ASP A O 1
ATOM 3176 N N . PHE A 1 396 ? 6.460 -6.865 -25.655 1.00 86.88 396 PHE A N 1
ATOM 3177 C CA . PHE A 1 396 ? 7.857 -7.162 -25.415 1.00 86.88 396 PHE A CA 1
ATOM 3178 C C . PHE A 1 396 ? 8.160 -7.831 -24.096 1.00 86.88 396 PHE A C 1
ATOM 3180 O O . PHE A 1 396 ? 9.278 -8.305 -23.924 1.00 86.88 396 PHE A O 1
ATOM 3187 N N . LEU A 1 397 ? 7.208 -7.831 -23.167 1.00 88.75 397 LEU A N 1
ATOM 3188 C CA . LEU A 1 397 ? 7.358 -8.585 -21.939 1.00 88.75 397 LEU A CA 1
ATOM 3189 C C . LEU A 1 397 ? 7.073 -10.049 -22.258 1.00 88.75 397 LEU A C 1
ATOM 3191 O O . LEU A 1 397 ? 5.948 -10.401 -22.617 1.00 88.75 397 LEU A O 1
ATOM 3195 N N . ASP A 1 398 ? 8.082 -10.905 -22.118 1.00 91.81 398 ASP A N 1
ATOM 3196 C CA . ASP A 1 398 ? 7.894 -12.343 -22.254 1.00 91.81 398 ASP A CA 1
ATOM 3197 C C . ASP A 1 398 ? 7.223 -12.896 -20.977 1.00 91.81 398 ASP A C 1
ATOM 3199 O O . ASP A 1 398 ? 7.785 -12.780 -19.882 1.00 91.81 398 ASP A O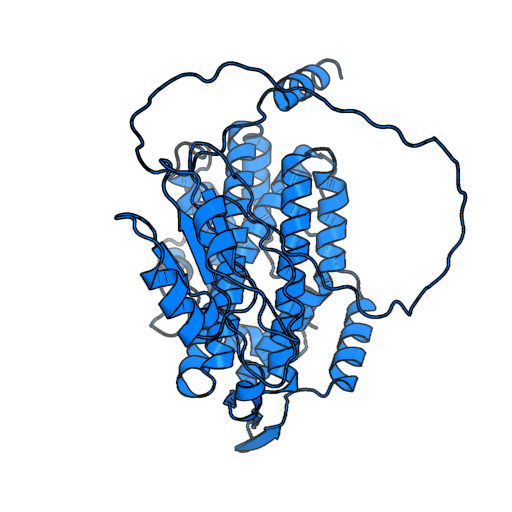 1
ATOM 3203 N N . PRO A 1 399 ? 6.041 -13.544 -21.074 1.00 93.44 399 PRO A N 1
ATOM 3204 C CA . PRO A 1 399 ? 5.435 -14.254 -19.949 1.00 93.44 399 PRO A CA 1
ATOM 3205 C C . PRO A 1 399 ? 6.392 -15.197 -19.199 1.00 93.44 399 PRO A C 1
ATOM 3207 O O . PRO A 1 399 ? 6.227 -15.408 -17.994 1.00 93.44 399 PRO A O 1
ATOM 3210 N N . SER A 1 400 ? 7.364 -15.794 -19.898 1.00 93.62 400 SER A N 1
ATOM 3211 C CA . SER A 1 400 ? 8.350 -16.706 -19.316 1.00 93.62 400 SER A CA 1
ATOM 3212 C C . SER A 1 400 ? 9.352 -15.982 -18.406 1.00 93.62 400 SER A C 1
ATOM 3214 O O . SER A 1 400 ? 9.701 -16.496 -17.338 1.00 93.62 400 SER A O 1
ATOM 3216 N N . GLU A 1 401 ? 9.734 -14.752 -18.755 1.00 93.06 401 GLU A N 1
ATOM 3217 C CA . GLU A 1 401 ? 10.600 -13.896 -17.942 1.00 93.06 401 GLU A CA 1
ATOM 3218 C C . GLU A 1 401 ? 9.871 -13.405 -16.691 1.00 93.06 401 GLU A C 1
ATOM 3220 O O . GLU A 1 401 ? 10.426 -13.475 -15.594 1.00 93.06 401 GLU A O 1
ATOM 3225 N N . VAL A 1 402 ? 8.602 -12.999 -16.829 1.00 93.69 402 VAL A N 1
ATOM 3226 C CA . VAL A 1 402 ? 7.746 -12.608 -15.693 1.00 93.69 402 VAL A CA 1
ATOM 3227 C C . VAL A 1 402 ? 7.598 -13.770 -14.717 1.00 93.69 402 VAL A C 1
ATOM 3229 O O . VAL A 1 402 ? 7.786 -13.608 -13.512 1.00 93.69 402 VAL A O 1
ATOM 3232 N N . ARG A 1 403 ? 7.310 -14.970 -15.235 1.00 94.56 403 ARG A N 1
ATOM 3233 C CA . ARG A 1 403 ? 7.247 -16.184 -14.419 1.00 94.56 403 ARG A CA 1
ATOM 3234 C C . ARG A 1 403 ? 8.565 -16.433 -13.691 1.00 94.56 403 ARG A C 1
ATOM 3236 O O . ARG A 1 403 ? 8.534 -16.708 -12.499 1.00 94.56 403 ARG A O 1
ATOM 3243 N N . THR A 1 404 ? 9.695 -16.322 -14.387 1.00 95.69 404 THR A N 1
ATOM 3244 C CA . THR A 1 404 ? 11.024 -16.535 -13.798 1.00 95.69 404 THR A CA 1
ATOM 3245 C C . THR A 1 404 ? 11.299 -15.541 -12.671 1.00 95.69 404 THR A C 1
ATOM 3247 O O . THR A 1 404 ? 11.664 -15.959 -11.577 1.00 95.69 404 THR A O 1
ATOM 3250 N N . ALA A 1 405 ? 11.044 -14.249 -12.890 1.00 94.69 405 ALA A N 1
ATOM 3251 C CA . ALA A 1 405 ? 11.228 -13.206 -11.882 1.00 94.69 405 ALA A CA 1
ATOM 3252 C C . ALA A 1 405 ? 10.365 -13.439 -10.629 1.00 94.69 405 ALA A C 1
ATOM 3254 O O . ALA A 1 405 ? 10.864 -13.367 -9.508 1.00 94.69 405 ALA A O 1
ATOM 3255 N N . VAL A 1 406 ? 9.087 -13.785 -10.811 1.00 94.62 406 VAL A N 1
ATOM 3256 C CA . VAL A 1 406 ? 8.181 -14.116 -9.698 1.00 94.62 406 VAL A CA 1
ATOM 3257 C C . VAL A 1 406 ? 8.626 -15.384 -8.974 1.00 94.62 406 VAL A C 1
ATOM 3259 O O . VAL A 1 406 ? 8.540 -15.459 -7.750 1.00 94.62 406 VAL A O 1
ATOM 3262 N N . SER A 1 407 ? 9.090 -16.390 -9.713 1.00 94.81 407 SER A N 1
ATOM 3263 C CA . SER A 1 407 ? 9.597 -17.632 -9.139 1.00 94.81 407 SER A CA 1
ATOM 3264 C C . SER A 1 407 ? 10.828 -17.400 -8.269 1.00 94.81 407 SER A C 1
ATOM 3266 O O . SER A 1 407 ? 10.898 -17.932 -7.164 1.00 94.81 407 SER A O 1
ATOM 3268 N N . GLU A 1 408 ? 11.760 -16.565 -8.725 1.00 94.81 408 GLU A N 1
ATOM 3269 C CA . GLU A 1 408 ? 12.921 -16.154 -7.936 1.00 94.81 408 GLU A CA 1
ATOM 3270 C C . GLU A 1 408 ? 12.505 -15.404 -6.669 1.00 94.81 408 GLU A C 1
ATOM 3272 O O . GLU A 1 408 ? 12.938 -15.777 -5.580 1.00 94.81 408 GLU A O 1
ATOM 3277 N N . TYR A 1 409 ? 11.603 -14.425 -6.789 1.00 93.56 409 TYR A N 1
ATOM 3278 C CA . TYR A 1 409 ? 11.063 -13.691 -5.643 1.00 93.56 409 TYR A CA 1
ATOM 3279 C C . TYR A 1 409 ? 10.397 -14.620 -4.613 1.00 93.56 409 TYR A C 1
ATOM 3281 O O . TYR A 1 409 ? 10.585 -14.482 -3.403 1.00 93.56 409 TYR A O 1
ATOM 3289 N N . ALA A 1 410 ? 9.629 -15.603 -5.088 1.00 93.69 410 ALA A N 1
ATOM 3290 C CA . ALA A 1 410 ? 8.934 -16.576 -4.252 1.00 93.69 410 ALA A CA 1
ATOM 3291 C C . ALA A 1 410 ? 9.820 -17.738 -3.766 1.00 93.69 410 ALA A C 1
ATOM 3293 O O . ALA A 1 410 ? 9.316 -18.601 -3.045 1.00 93.69 410 ALA A O 1
ATOM 3294 N N . GLU A 1 411 ? 11.098 -17.787 -4.153 1.00 95.56 411 GLU A N 1
ATOM 3295 C CA . GLU A 1 411 ? 12.024 -18.896 -3.877 1.00 95.56 411 GLU A CA 1
ATOM 3296 C C . GLU A 1 411 ? 11.463 -20.269 -4.320 1.00 95.56 411 GLU A C 1
ATOM 3298 O O . GLU A 1 411 ? 11.528 -21.281 -3.611 1.00 95.56 411 GLU A O 1
ATOM 3303 N N . ILE A 1 412 ? 10.877 -20.316 -5.519 1.00 95.06 412 I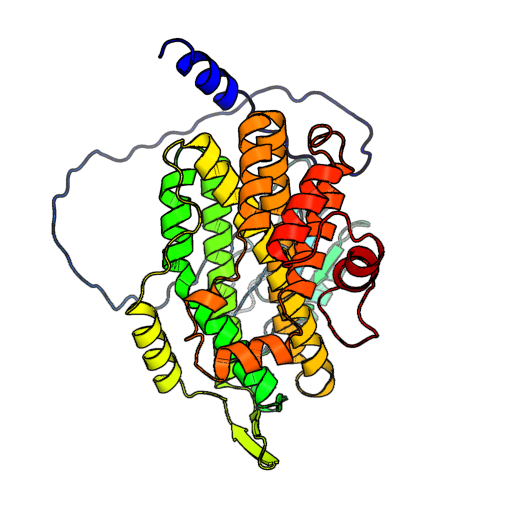LE A N 1
ATOM 3304 C CA . ILE A 1 412 ? 10.382 -21.540 -6.164 1.00 95.06 412 ILE A CA 1
ATOM 3305 C C . ILE A 1 412 ? 11.138 -21.798 -7.470 1.00 95.06 412 ILE A C 1
ATOM 3307 O O . ILE A 1 412 ? 11.495 -20.864 -8.180 1.00 95.06 412 ILE A O 1
ATOM 3311 N N . ASP A 1 413 ? 11.362 -23.070 -7.814 1.00 94.75 413 ASP A N 1
ATOM 3312 C CA . ASP A 1 413 ? 11.947 -23.421 -9.114 1.00 94.75 413 ASP A CA 1
ATOM 3313 C C . ASP A 1 413 ? 10.993 -22.960 -10.234 1.00 94.75 413 ASP A C 1
ATOM 3315 O O . ASP A 1 413 ? 9.828 -23.379 -10.243 1.00 94.75 413 ASP A O 1
ATOM 3319 N N . PRO A 1 414 ? 11.433 -22.106 -11.179 1.00 91.75 414 PRO A N 1
ATOM 3320 C CA . PRO A 1 414 ? 10.588 -21.662 -12.283 1.00 91.75 414 PRO A CA 1
ATOM 3321 C C . PRO A 1 414 ? 10.078 -22.810 -13.161 1.00 91.75 414 PRO A C 1
ATOM 3323 O O . PRO A 1 414 ? 9.015 -22.665 -13.772 1.00 91.75 414 PRO A O 1
ATOM 3326 N N . ASN A 1 415 ? 10.763 -23.957 -13.181 1.00 94.38 415 ASN A N 1
ATOM 3327 C CA . ASN A 1 415 ? 10.374 -25.148 -13.940 1.00 94.38 415 ASN A CA 1
ATOM 3328 C C . ASN A 1 415 ? 9.402 -26.070 -13.183 1.00 94.38 415 ASN A C 1
ATOM 3330 O O . ASN A 1 415 ? 8.836 -26.983 -13.788 1.00 94.38 415 ASN A O 1
ATOM 3334 N N . ASP A 1 416 ? 9.163 -25.838 -11.888 1.00 96.56 416 ASP A N 1
ATOM 3335 C CA . ASP A 1 416 ? 8.189 -26.597 -11.100 1.00 96.56 416 ASP A CA 1
ATOM 3336 C C . ASP A 1 416 ? 6.769 -26.054 -11.333 1.00 96.56 416 ASP A C 1
ATOM 3338 O O . ASP A 1 416 ? 6.210 -25.263 -10.566 1.00 96.56 416 ASP A O 1
ATOM 3342 N N . ASP A 1 417 ? 6.180 -26.483 -12.451 1.00 95.56 417 ASP A N 1
ATOM 3343 C CA . ASP A 1 417 ? 4.822 -26.135 -12.880 1.00 95.56 417 ASP A CA 1
ATOM 3344 C C . ASP A 1 417 ? 3.758 -26.417 -11.813 1.00 95.56 417 ASP A C 1
ATOM 3346 O O . ASP A 1 417 ? 2.790 -25.661 -11.686 1.00 95.56 417 ASP A O 1
ATOM 3350 N N . GLN A 1 418 ? 3.921 -27.501 -11.050 1.00 95.94 418 GLN A N 1
ATOM 3351 C CA . GLN A 1 418 ? 2.970 -27.885 -10.016 1.00 95.94 418 GLN A CA 1
ATOM 3352 C C . GLN A 1 418 ? 3.029 -26.897 -8.852 1.00 95.94 418 GLN A C 1
ATOM 3354 O O . GLN A 1 418 ? 1.996 -26.327 -8.489 1.00 95.94 418 GLN A O 1
ATOM 3359 N N . LYS A 1 419 ? 4.226 -26.638 -8.316 1.00 92.75 419 LYS A N 1
ATOM 3360 C CA . LYS A 1 419 ? 4.417 -25.716 -7.192 1.00 92.75 419 LYS A CA 1
ATOM 3361 C C . LYS A 1 419 ? 4.047 -24.281 -7.563 1.00 92.75 419 LYS A C 1
ATOM 3363 O O . LYS A 1 419 ? 3.406 -23.598 -6.767 1.00 92.75 419 LYS A O 1
ATOM 3368 N N . PHE A 1 420 ? 4.363 -23.835 -8.783 1.00 94.06 420 PHE A N 1
ATOM 3369 C CA . PHE A 1 420 ? 3.943 -22.517 -9.272 1.00 94.06 420 PHE A CA 1
ATOM 3370 C C . PHE A 1 420 ? 2.414 -22.398 -9.326 1.00 94.06 420 PHE A C 1
ATOM 3372 O O . PHE A 1 420 ? 1.836 -21.426 -8.837 1.00 94.06 420 PHE A O 1
ATOM 3379 N N . ARG A 1 421 ? 1.723 -23.407 -9.874 1.00 92.56 421 ARG A N 1
ATOM 3380 C CA . ARG A 1 421 ? 0.252 -23.422 -9.908 1.00 92.56 421 ARG A CA 1
ATOM 3381 C C . ARG A 1 421 ? -0.347 -23.407 -8.508 1.00 92.56 421 ARG A C 1
ATOM 3383 O O . ARG A 1 421 ? -1.295 -22.664 -8.270 1.00 92.56 421 ARG A O 1
ATOM 3390 N N . GLU A 1 422 ? 0.190 -24.203 -7.595 1.00 91.81 422 GLU A N 1
ATOM 3391 C CA . GLU A 1 422 ? -0.308 -24.318 -6.225 1.00 91.81 422 GLU A CA 1
ATOM 3392 C C . GLU A 1 422 ? -0.104 -23.025 -5.425 1.00 91.81 422 GLU A C 1
ATOM 3394 O O . GLU A 1 422 ? -1.050 -22.504 -4.838 1.00 91.81 422 GLU A O 1
ATOM 3399 N N . LEU A 1 423 ? 1.106 -22.465 -5.437 1.00 89.12 423 LEU A N 1
ATOM 3400 C CA . LEU A 1 423 ? 1.459 -21.346 -4.561 1.00 89.12 423 LEU A CA 1
ATOM 3401 C C . LEU A 1 423 ? 1.141 -19.978 -5.166 1.00 89.12 423 LEU A C 1
ATOM 3403 O O . LEU A 1 423 ? 0.772 -19.065 -4.425 1.00 89.12 423 LEU A O 1
ATOM 3407 N N . ILE A 1 424 ? 1.240 -19.835 -6.491 1.00 90.50 424 ILE A N 1
ATOM 3408 C CA . ILE A 1 424 ? 1.065 -18.556 -7.191 1.00 90.50 424 ILE A CA 1
ATOM 3409 C C . ILE A 1 424 ? -0.310 -18.490 -7.856 1.00 90.50 424 ILE A C 1
ATOM 3411 O O . ILE A 1 424 ? -1.071 -17.569 -7.585 1.00 90.50 424 ILE A O 1
ATOM 3415 N N . LEU A 1 425 ? -0.704 -19.473 -8.672 1.00 89.00 425 LEU A N 1
ATOM 3416 C CA . LEU A 1 425 ? -1.950 -19.355 -9.456 1.00 89.00 425 LEU A CA 1
ATOM 3417 C C . LEU A 1 425 ? -3.223 -19.728 -8.689 1.00 89.00 425 LEU A C 1
ATOM 3419 O O . LEU A 1 425 ? -4.306 -19.234 -9.011 1.00 89.00 425 LEU A O 1
ATOM 3423 N N . THR A 1 426 ? -3.127 -20.596 -7.686 1.00 85.19 426 THR A N 1
ATOM 3424 C CA . THR A 1 426 ? -4.301 -21.034 -6.927 1.00 85.19 426 THR A CA 1
ATOM 3425 C C . THR A 1 426 ? -4.678 -19.946 -5.938 1.00 85.19 426 THR A C 1
ATOM 3427 O O . THR A 1 426 ? -3.873 -19.559 -5.089 1.00 85.19 426 THR A O 1
ATOM 3430 N N . ARG A 1 427 ? -5.907 -19.429 -6.045 1.00 71.00 427 ARG A N 1
ATOM 3431 C CA . ARG A 1 427 ? -6.442 -18.507 -5.041 1.00 71.00 427 ARG A CA 1
ATOM 3432 C C . ARG A 1 427 ? -6.540 -19.248 -3.702 1.00 71.00 427 ARG A C 1
ATOM 3434 O O . ARG A 1 427 ? -7.070 -20.362 -3.688 1.00 71.00 427 ARG A O 1
ATOM 3441 N N . PRO A 1 428 ? -6.076 -18.659 -2.589 1.00 61.34 428 PRO A N 1
ATOM 3442 C CA . PRO A 1 428 ? -6.258 -19.246 -1.270 1.00 61.34 428 PRO A CA 1
ATOM 3443 C C . PRO A 1 428 ? -7.737 -19.552 -1.029 1.00 61.34 428 PRO A C 1
ATOM 3445 O O . PRO A 1 428 ? -8.617 -18.802 -1.460 1.00 61.34 428 PRO A O 1
ATOM 3448 N N . ALA A 1 429 ? -8.029 -20.640 -0.320 1.00 51.91 429 ALA A N 1
ATOM 3449 C CA . ALA A 1 429 ? -9.391 -20.937 0.090 1.00 51.91 429 ALA A CA 1
ATOM 3450 C C . ALA A 1 429 ? -9.902 -19.826 1.034 1.00 51.91 429 ALA A C 1
ATOM 3452 O O . ALA A 1 429 ? -9.541 -19.770 2.204 1.00 51.91 429 ALA A O 1
ATOM 3453 N N . LYS A 1 430 ? -10.729 -18.926 0.489 1.00 47.66 430 LYS A N 1
ATOM 3454 C CA . LYS A 1 430 ? -11.654 -17.985 1.155 1.00 47.66 430 LYS A CA 1
ATOM 3455 C C . LYS A 1 430 ? -11.142 -16.978 2.206 1.00 47.66 430 LYS A C 1
ATOM 3457 O O . LYS A 1 430 ? -11.955 -16.151 2.594 1.00 47.66 430 LYS A O 1
ATOM 3462 N N . ASN A 1 431 ? -9.871 -16.954 2.613 1.00 43.59 431 ASN A N 1
ATOM 3463 C CA . ASN A 1 431 ? -9.460 -16.163 3.792 1.00 43.59 431 ASN A CA 1
ATOM 3464 C C . ASN A 1 431 ? -8.328 -15.136 3.604 1.00 43.59 431 ASN A C 1
ATOM 3466 O O . ASN A 1 431 ? -7.828 -14.631 4.602 1.00 43.59 431 ASN A O 1
ATOM 3470 N N . LEU A 1 432 ? -7.922 -14.781 2.383 1.00 47.84 432 LEU A N 1
ATOM 3471 C CA . LEU A 1 432 ? -6.961 -13.684 2.185 1.00 47.84 432 LEU A CA 1
ATOM 3472 C C . LEU A 1 432 ? -7.590 -12.658 1.247 1.00 47.84 432 LEU A C 1
ATOM 3474 O O . LEU A 1 432 ? -7.780 -12.923 0.064 1.00 47.84 432 LEU A O 1
ATOM 3478 N N . ALA A 1 433 ? -7.971 -11.521 1.821 1.00 46.00 433 ALA A N 1
ATOM 3479 C CA . ALA A 1 433 ? -8.789 -10.470 1.222 1.00 46.00 433 ALA A CA 1
ATOM 3480 C C . ALA A 1 433 ? -8.059 -9.603 0.171 1.00 46.00 433 ALA A C 1
ATOM 3482 O O . ALA A 1 433 ? -8.586 -8.582 -0.251 1.00 46.00 433 ALA A O 1
ATOM 3483 N N . LEU A 1 434 ? -6.883 -10.035 -0.290 1.00 46.97 434 LEU A N 1
ATOM 3484 C CA . LEU A 1 434 ? -6.062 -9.336 -1.283 1.00 46.97 434 LEU A CA 1
ATOM 3485 C C . LEU A 1 434 ? -6.446 -9.614 -2.752 1.00 46.97 434 LEU A C 1
ATOM 3487 O O . LEU A 1 434 ? -5.667 -9.269 -3.638 1.00 46.97 434 LEU A O 1
ATOM 3491 N N . ILE A 1 435 ? -7.586 -10.267 -3.050 1.00 36.91 435 ILE A N 1
ATOM 3492 C CA . ILE A 1 435 ? -7.993 -10.590 -4.442 1.00 36.91 435 ILE A CA 1
ATOM 3493 C C . ILE A 1 435 ? -9.503 -10.562 -4.674 1.00 36.91 435 ILE A C 1
ATOM 3495 O O . ILE A 1 435 ? -10.210 -11.383 -4.041 1.00 36.91 435 ILE A O 1
#

Foldseek 3Di:
DVVVVVLVVVVVVPPDDDDDDDDDDDDDDDDDDDDDDDDDDDDDDDDDDDDDDDDDDDDPDDFDADPPDGDGDDDDDDPDQWWWKKKKAFDDDPCVVVVVVVDDPDPPDPDDDWDWDDDDDTITMTIDDTDDPVVVVVVVVVRPDDPMDMDTCSVVDQPLQVQLQFEDEPLLLLLLVLVLLQLLLLVLLLVLCCVLCVVVVVVNVVSVVLSVLSVVSNVLSQSNQQRHWYQYPVRDIDGGVDHPVVVVVSSVVSVVDHQDDPDDDPDSLLSVLLSLQQLLLQLLQQLLLLQLSLVRRVPGNVSSSSSSNVVSVSSVVSNVVSVVVLLVCLQSVVVSNLVSLLVCLLDPDHSSCVSPDVPDVSVVSNCVSQVDDQLLSLLSSLVVVVVVCPDPSNVPRDNLSSLVSSCNSSVHDSPPPPCCCVRRVDDPPPPNSSD